Protein AF-A0A8S3T123-F1 (afdb_monomer_lite)

Foldseek 3Di:
DDQDAEEAEDDAPACPDPRHDPCRLVVVLVVLVVPVPPHQWYKYWDFLNWFQAQPFLQPPPPPVVLVVPVPPCSVVVCCQSVVLVVVCVVVVFDNGAAAPQPDDGDPSSVSVSVSSNVSQKAWPQRGDDPRPVPSAAFWQSHGNGTTIITHSVQNVFWPDWDFADDDVVVDVTGTDTDIGGHDDDPDPPPPPPPPVPQDQDDDPVQVVVLVVLLVVPVPLVVVLVVLVVPPDPPDDDPVSVVVSVVSVVVSSRVSSCVRRPHRDPDPDDPDPVVVVVVVVVVVVVVVVVVVVVVVVVVVVVVVVVQVVQFDAAWAKKKKKKKFKDAQPDFDWKKKFKDKQNDTPFMAIDTDPHNHDMDMTMDMDIATDDGGIGIDMDIDDPDDRGPMDMDMDGQDSDQFFKWKFWAAFKDWFVVAAAFRFDARQGTRDGRLVQADRVRQKGFDNAWAKKKKKWKWKFDLDAWQWWKKFKDKQNDTFWIDIDTNHHRPDMDMTMIMDIDTDDHPIMITMTTHGPDGGHMTGDDPHHIGMIMMTGRGD

Organism: Mytilus edulis (NCBI:txid6550)

InterPro domains:
  IPR001073 C1q domain [PF00386] (401-534)
  IPR001073 C1q domain [PR00007] (414-440)
  IPR001073 C1q domain [PR00007] (441-460)
  IPR001073 C1q domain [PR00007] (490-511)
  IPR001073 C1q domain [PR00007] (525-535)
  IPR001073 C1q domain [PS50871] (395-536)
  IPR001073 C1q domain [SM00110] (396-535)
  IPR008983 Tumour necrosis factor-like domain superfamily [G3DSA:2.60.120.40] (309-393)
  IPR008983 Tumour necrosis factor-like domain superfamily [G3DSA:2.60.120.40] (394-536)
  IPR008983 Tumour necrosis factor-like domain superfamily [SSF49842] (399-535)
  IPR036691 Endonuclease/exonuclease/phosphatase superfamily [G3DSA:3.60.10.10] (1-184)
  IPR050822 Cerebellin Synaptic Organizer [PTHR22923] (398-535)

Secondary structure (DSSP, 8-state):
----EEEEE-----TTSTT--SSHHHHHHHHHHHHTTS--EEEEEEE-----TT---S----HHHHHHTT-TTHHHHHHHHHHHHHHHHHTT--SSPP----SPP-HHHHHHHHHHHHTT-EE-TTTSGGGTTT---SBTTTB--EEEEE-GGGGGTEEEEEEPPP-TTT-SSBPPEEEEE----S-----------------GGGHHHHHHHHHH-HHHHHHHHHHHHT--TT---HHHHHHHHHHHHHHHHHHHHHHH-S---PPPPPP-HHHHHHHHHHHHHHHHHHHHHHHHHHHHHHHHHHHHHB--S-EEEEEEEEEEEESSS---EEEEEEETTEEEEEEEE---STT-EEEEEEEEEEEE-TT-BEEEEEESSS----EEEEEEEEESSS--EEEEE-SS-EEGGGS-TTPBP---EEEEEETS-EETTTTEE--SS-EEEEEEEEEEE-SSTT-EEEEEEEETTEEEEEEEEE--STT---EEEEEEEEEE-TT--EEEEE-SS---SEEE-SSS---EEEEEEEE-

pLDDT: mean 76.25, std 17.17, range [27.78, 98.44]

Radius of gyration: 33.5 Å; chains: 1; bounding box: 71×68×93 Å

Structure (mmCIF, N/CA/C/O backbone):
data_AF-A0A8S3T123-F1
#
_entry.id   AF-A0A8S3T123-F1
#
loop_
_atom_site.group_PDB
_atom_site.id
_atom_site.type_symbol
_atom_site.label_atom_id
_atom_site.label_alt_id
_atom_site.label_comp_id
_atom_site.label_asym_id
_atom_site.label_entity_id
_atom_site.label_seq_id
_atom_site.pdbx_PDB_ins_code
_atom_site.Cartn_x
_atom_site.Cartn_y
_atom_site.Cartn_z
_atom_site.occupancy
_atom_site.B_iso_or_equiv
_atom_site.auth_seq_id
_atom_site.auth_comp_id
_atom_site.auth_asym_id
_atom_site.auth_atom_id
_atom_site.pdbx_PDB_model_num
ATOM 1 N N . MET A 1 1 ? 4.820 29.524 14.835 1.00 37.50 1 MET A N 1
ATOM 2 C CA . MET A 1 1 ? 3.406 29.511 14.398 1.00 37.50 1 MET A CA 1
ATOM 3 C C . MET A 1 1 ? 2.575 29.025 15.577 1.00 37.50 1 MET A C 1
ATOM 5 O O . MET A 1 1 ? 3.092 28.211 16.330 1.00 37.50 1 MET A O 1
ATOM 9 N N . SER A 1 2 ? 1.379 29.566 15.834 1.00 51.66 2 SER A N 1
ATOM 10 C CA . SER A 1 2 ? 0.525 29.031 16.908 1.00 51.66 2 SER A CA 1
ATOM 11 C C . SER A 1 2 ? 0.020 27.650 16.495 1.00 51.66 2 SER A C 1
ATOM 13 O O . SER A 1 2 ? -0.564 27.546 15.418 1.00 51.66 2 SER A O 1
ATOM 15 N N . ASN A 1 3 ? 0.203 26.621 17.324 1.00 66.56 3 ASN A N 1
ATOM 16 C CA . ASN A 1 3 ? -0.446 25.329 17.099 1.00 66.56 3 ASN A CA 1
ATOM 17 C C . ASN A 1 3 ? -1.960 25.529 17.230 1.00 66.56 3 ASN A C 1
ATOM 19 O O . ASN A 1 3 ? -2.463 25.743 18.333 1.00 66.56 3 ASN A O 1
ATOM 23 N N . LYS A 1 4 ? -2.669 25.542 16.099 1.00 79.94 4 LYS A N 1
ATOM 24 C CA . LYS A 1 4 ? -4.132 25.557 16.067 1.00 79.94 4 LYS A CA 1
ATOM 25 C C . LYS A 1 4 ? -4.633 24.122 16.243 1.00 79.94 4 LYS A C 1
ATOM 27 O O . LYS A 1 4 ? -3.982 23.187 15.775 1.00 79.94 4 LYS A O 1
ATOM 32 N N . PHE A 1 5 ? -5.768 23.981 16.918 1.00 85.12 5 PHE A N 1
ATOM 33 C CA . PHE A 1 5 ? -6.442 22.713 17.181 1.00 85.12 5 PHE A CA 1
ATOM 34 C C . PHE A 1 5 ? -7.889 22.808 16.707 1.00 85.12 5 PHE A C 1
ATOM 36 O O . PHE A 1 5 ? -8.537 23.828 16.949 1.00 85.12 5 PHE A O 1
ATOM 43 N N . LEU A 1 6 ? -8.389 21.750 16.076 1.00 87.25 6 LEU A N 1
ATOM 44 C CA . LEU A 1 6 ? -9.788 21.599 15.694 1.00 87.25 6 LEU A CA 1
ATOM 45 C C . LEU A 1 6 ? -10.391 20.435 16.480 1.00 87.25 6 LEU A C 1
ATOM 47 O O . LEU A 1 6 ? -9.939 19.300 16.352 1.00 87.25 6 LEU A O 1
ATOM 51 N N . PHE A 1 7 ? -11.422 20.727 17.270 1.00 89.12 7 PHE A N 1
ATOM 52 C CA . PHE A 1 7 ? -12.213 19.720 17.972 1.00 89.12 7 PHE A CA 1
ATOM 53 C C . PHE A 1 7 ? -13.613 19.667 17.365 1.00 89.12 7 PHE A C 1
ATOM 55 O O . PHE A 1 7 ? -14.363 20.637 17.471 1.00 89.12 7 PHE A O 1
ATOM 62 N N . GLY A 1 8 ? -13.957 18.546 16.736 1.00 87.81 8 GLY A N 1
ATOM 63 C CA . GLY A 1 8 ? -15.293 18.286 16.208 1.00 87.81 8 GLY A CA 1
ATOM 64 C C . GLY A 1 8 ? -16.074 17.374 17.146 1.00 87.81 8 GLY A C 1
ATOM 65 O O . GLY A 1 8 ? -15.707 16.216 17.322 1.00 87.81 8 GLY A O 1
ATOM 66 N N . CYS A 1 9 ? -17.159 17.876 17.731 1.00 90.12 9 CYS A N 1
ATOM 67 C CA . CYS A 1 9 ? -18.104 17.062 18.497 1.00 90.12 9 CYS A CA 1
ATOM 68 C C . CYS A 1 9 ? -19.255 16.640 17.576 1.00 90.12 9 CYS A C 1
ATOM 70 O O . CYS A 1 9 ? -20.101 17.471 17.246 1.00 90.12 9 CYS A O 1
ATOM 72 N N . ILE A 1 10 ? -19.274 15.379 17.142 1.00 88.75 10 ILE A N 1
ATOM 73 C CA . ILE A 1 10 ? -20.121 14.917 16.031 1.00 88.75 10 ILE A CA 1
ATOM 74 C C . ILE A 1 10 ? -21.149 13.892 16.502 1.00 88.75 10 ILE A C 1
ATOM 76 O O . ILE A 1 10 ? -20.795 12.827 16.990 1.00 88.75 10 ILE A O 1
ATOM 80 N N . TYR A 1 11 ? -22.427 14.170 16.252 1.00 92.25 11 TYR A N 1
ATOM 81 C CA . TYR A 1 11 ? -23.487 13.179 16.408 1.00 92.25 11 TYR A CA 1
ATOM 82 C C . TYR A 1 11 ? -24.037 12.766 15.045 1.00 92.25 11 TYR A C 1
ATOM 84 O O . TYR A 1 11 ? -24.612 13.592 14.335 1.00 92.25 11 TYR A O 1
ATOM 92 N N . ILE A 1 12 ? -23.912 11.482 14.707 1.00 93.06 12 ILE A N 1
ATOM 93 C CA . ILE A 1 12 ? -24.563 10.896 13.531 1.00 93.06 12 ILE A CA 1
ATOM 94 C C . ILE A 1 12 ? -25.733 10.031 14.004 1.00 93.06 12 ILE A C 1
ATOM 96 O O . ILE A 1 12 ? -25.508 9.050 14.715 1.00 93.06 12 ILE A O 1
ATOM 100 N N . PRO A 1 13 ? -26.986 10.342 13.618 1.00 91.19 13 PRO A N 1
ATOM 101 C CA . PRO A 1 13 ? -28.134 9.499 13.940 1.00 91.19 13 PRO A CA 1
ATOM 102 C C . PRO A 1 13 ? -27.955 8.071 13.400 1.00 91.19 13 PRO A C 1
ATOM 104 O O . PRO A 1 13 ? -27.319 7.906 12.368 1.00 91.19 13 PRO A O 1
ATOM 107 N N . PRO A 1 14 ? -28.560 7.031 14.000 1.00 90.38 14 PRO A N 1
ATOM 108 C CA . PRO A 1 14 ? -28.507 5.676 13.447 1.00 90.38 14 PRO A CA 1
ATOM 109 C C . PRO A 1 14 ? -29.003 5.605 11.995 1.00 90.38 14 PRO A C 1
ATOM 111 O O . PRO A 1 14 ? -29.986 6.260 11.656 1.00 90.38 14 PRO A O 1
ATOM 114 N N . GLU A 1 15 ? -28.414 4.738 11.164 1.00 86.69 15 GLU A N 1
ATOM 115 C CA . GLU A 1 15 ? -28.764 4.605 9.730 1.00 86.69 15 GLU A CA 1
ATOM 116 C C . GLU A 1 15 ? -30.242 4.252 9.467 1.00 86.69 15 GLU A C 1
ATOM 118 O O . GLU A 1 15 ? -30.766 4.524 8.396 1.00 86.69 15 GLU A O 1
ATOM 123 N N . ASN A 1 16 ? -30.935 3.679 10.458 1.00 86.25 16 ASN A N 1
ATOM 124 C CA . ASN A 1 16 ? -32.363 3.344 10.383 1.00 86.25 16 ASN A CA 1
ATOM 125 C C . ASN A 1 16 ? -33.277 4.425 10.996 1.00 86.25 16 ASN A C 1
ATOM 127 O O . ASN A 1 16 ? -34.487 4.226 11.133 1.00 86.25 16 ASN A O 1
ATOM 131 N N . SER A 1 17 ? -32.710 5.547 11.441 1.00 91.88 17 SER A N 1
ATOM 132 C CA . SER A 1 17 ? -33.446 6.670 12.017 1.00 91.88 17 SER A CA 1
ATOM 133 C C . SER A 1 17 ? -34.082 7.518 10.922 1.00 91.88 17 SER A C 1
ATOM 135 O O . SER A 1 17 ? -33.500 7.729 9.871 1.00 91.88 17 SER A O 1
ATOM 137 N N . LYS A 1 18 ? -35.230 8.140 11.199 1.00 89.50 18 LYS A N 1
ATOM 138 C CA . LYS A 1 18 ? -35.824 9.148 10.296 1.00 89.50 18 LYS A CA 1
ATOM 139 C C . LYS A 1 18 ? -34.959 10.407 10.105 1.00 89.50 18 LYS A C 1
ATOM 141 O O . LYS A 1 18 ? -35.301 11.250 9.285 1.00 89.50 18 LYS A O 1
ATOM 146 N N . TYR A 1 19 ? -33.919 10.563 10.925 1.00 88.62 19 TYR A N 1
ATOM 147 C CA . TYR A 1 19 ? -32.948 11.656 10.866 1.00 88.62 19 TYR A CA 1
ATOM 148 C C . TYR A 1 19 ? -31.633 11.237 10.193 1.00 88.62 19 TYR A C 1
ATOM 150 O O . TYR A 1 19 ? -30.695 12.025 10.174 1.00 88.62 19 TYR A O 1
ATOM 158 N N . SER A 1 20 ? -31.540 10.004 9.683 1.00 89.12 20 SER A N 1
ATOM 159 C CA . SER A 1 20 ? -30.381 9.546 8.921 1.00 89.12 20 SER A CA 1
ATOM 160 C C . SER A 1 20 ? -30.196 10.423 7.682 1.00 89.12 20 SER A C 1
ATOM 162 O O . SER A 1 20 ? -31.156 10.645 6.941 1.00 89.12 20 SER A O 1
ATOM 164 N N . SER A 1 21 ? -28.971 10.871 7.438 1.00 88.56 21 SER A N 1
ATOM 165 C CA . SER A 1 21 ? -28.573 11.536 6.195 1.00 88.56 21 SER A CA 1
ATOM 166 C C . SER A 1 21 ? -27.572 10.641 5.465 1.00 88.56 21 SER A C 1
ATOM 168 O O . SER A 1 21 ? -26.725 9.997 6.098 1.00 88.56 21 SER A O 1
ATOM 170 N N . GLU A 1 22 ? -27.690 10.524 4.142 1.00 81.75 22 GLU A N 1
ATOM 171 C CA . GLU A 1 22 ? -26.693 9.784 3.365 1.00 81.75 22 GLU A CA 1
ATOM 172 C C . GLU A 1 22 ? -25.416 10.609 3.172 1.00 81.75 22 GLU A C 1
ATOM 174 O O . GLU A 1 22 ? -24.336 10.027 3.022 1.00 81.75 22 GLU A O 1
ATOM 179 N N . GLU A 1 23 ? -25.556 11.929 3.249 1.00 87.38 23 GLU A N 1
ATOM 180 C CA . GLU A 1 23 ? -24.556 12.959 3.012 1.00 87.38 23 GLU A CA 1
ATOM 181 C C . GLU A 1 23 ? -23.784 13.352 4.276 1.00 87.38 23 GLU A C 1
ATOM 183 O O . GLU A 1 23 ? -22.754 14.001 4.162 1.00 87.38 23 GLU A O 1
ATOM 188 N N . ALA A 1 24 ? -24.209 12.920 5.470 1.00 89.00 24 ALA A N 1
ATOM 189 C CA . ALA A 1 24 ? -23.628 13.367 6.744 1.00 89.00 24 ALA A CA 1
ATOM 190 C C . ALA A 1 24 ? -22.093 13.240 6.824 1.00 89.00 24 ALA A C 1
ATOM 192 O O . ALA A 1 24 ? -21.416 14.108 7.360 1.00 89.00 24 ALA A O 1
ATOM 193 N N . PHE A 1 25 ? -21.525 12.164 6.271 1.00 92.12 25 PHE A N 1
ATOM 194 C CA . PHE A 1 25 ? -20.070 11.976 6.230 1.00 92.12 25 PHE A CA 1
ATOM 195 C C . PHE A 1 25 ? -19.399 12.888 5.196 1.00 92.12 25 PHE A C 1
ATOM 197 O O . PHE A 1 25 ? -18.302 13.374 5.436 1.00 92.12 25 PHE A O 1
ATOM 204 N N . THR A 1 26 ? -20.062 13.156 4.071 1.00 85.62 26 THR A N 1
ATOM 205 C CA . THR A 1 26 ? -19.578 14.103 3.059 1.00 85.62 26 THR A CA 1
ATOM 206 C C . THR A 1 26 ? -19.602 15.535 3.588 1.00 85.62 26 THR A C 1
ATOM 208 O O . THR A 1 26 ? -18.648 16.268 3.371 1.00 85.62 26 THR A O 1
ATOM 211 N N . GLU A 1 27 ? -20.626 15.915 4.353 1.00 88.31 27 GLU A N 1
ATOM 212 C CA . GLU A 1 27 ? -20.689 17.224 5.018 1.00 88.31 27 GLU A CA 1
ATOM 213 C C . GLU A 1 27 ? -19.526 17.405 6.010 1.00 88.31 27 GLU A C 1
ATOM 215 O O . GLU A 1 27 ? -18.855 18.434 5.995 1.00 88.31 27 GLU A O 1
ATOM 220 N N . ILE A 1 28 ? -19.217 16.378 6.816 1.00 88.94 28 ILE A N 1
ATOM 221 C CA . ILE A 1 28 ? -18.052 16.403 7.719 1.00 88.94 28 ILE A CA 1
ATOM 222 C C . ILE A 1 28 ? -16.745 16.528 6.924 1.00 88.94 28 ILE A C 1
ATOM 224 O O . ILE A 1 28 ? -15.862 17.287 7.314 1.00 88.94 28 ILE A O 1
ATOM 228 N N . GLU A 1 29 ? -16.607 15.792 5.819 1.00 86.06 29 GLU A N 1
ATOM 229 C CA . GLU A 1 29 ? -15.435 15.858 4.938 1.00 86.06 29 GLU A CA 1
ATOM 230 C C . GLU A 1 29 ? -15.243 17.273 4.359 1.00 86.06 29 GLU A C 1
ATOM 232 O O . GLU A 1 29 ? -14.137 17.814 4.406 1.00 86.06 29 GLU A O 1
ATOM 237 N N . GLU A 1 30 ? -16.315 17.911 3.884 1.00 80.56 30 GLU A N 1
ATOM 238 C CA . GLU A 1 30 ? -16.293 19.288 3.376 1.00 80.56 30 GLU A CA 1
ATOM 239 C C . GLU A 1 30 ? -15.910 20.306 4.461 1.00 80.56 30 GLU A C 1
ATOM 241 O O . GLU A 1 30 ? -15.097 21.201 4.208 1.00 80.56 30 GLU A O 1
ATOM 246 N N . GLU A 1 31 ? -16.432 20.158 5.683 1.00 83.00 31 GLU A N 1
ATOM 247 C CA . GLU A 1 31 ? -16.051 21.012 6.812 1.00 83.00 31 GLU A CA 1
ATOM 248 C C . GLU A 1 31 ? -14.581 20.819 7.205 1.00 83.00 31 GLU A C 1
ATOM 250 O O . GLU A 1 31 ? -13.855 21.797 7.399 1.00 83.00 31 GLU A O 1
ATOM 255 N N . LEU A 1 32 ? -14.106 19.573 7.273 1.00 82.00 32 LEU A N 1
ATOM 256 C CA . LEU A 1 32 ? -12.701 19.273 7.551 1.00 82.00 32 LEU A CA 1
ATOM 257 C C . LEU A 1 32 ? -11.779 19.910 6.511 1.00 82.00 32 LEU A C 1
ATOM 259 O O . LEU A 1 32 ? -10.790 20.530 6.893 1.00 82.00 32 LEU A O 1
ATOM 263 N N . LEU A 1 33 ? -12.119 19.816 5.222 1.00 75.00 33 LEU A N 1
ATOM 264 C CA . LEU A 1 33 ? -11.374 20.454 4.131 1.00 75.00 33 LEU A CA 1
ATOM 265 C C . LEU A 1 33 ? -11.385 21.984 4.229 1.00 75.00 33 LEU A C 1
ATOM 267 O O . LEU A 1 33 ? -10.391 22.636 3.911 1.00 75.00 33 LEU A O 1
ATOM 271 N N . PHE A 1 34 ? -12.494 22.569 4.683 1.00 75.19 34 PHE A N 1
ATOM 272 C CA . PHE A 1 34 ? -12.591 24.008 4.898 1.00 75.19 34 PHE A CA 1
ATOM 273 C C . PHE A 1 34 ? -11.684 24.484 6.047 1.00 75.19 34 PHE A C 1
ATOM 275 O O . PHE A 1 34 ? -11.038 25.528 5.931 1.00 75.19 34 PHE A O 1
ATOM 282 N N . PHE A 1 35 ? -11.600 23.723 7.144 1.00 71.44 35 PHE A N 1
ATOM 283 C CA . PHE A 1 35 ? -10.803 24.092 8.320 1.00 71.44 35 PHE A CA 1
ATOM 284 C C . PHE A 1 35 ? -9.330 23.657 8.255 1.00 71.44 35 PHE A C 1
ATOM 286 O O . PHE A 1 35 ? -8.490 24.273 8.920 1.00 71.44 35 PHE A O 1
ATOM 293 N N . SER A 1 36 ? -8.991 22.637 7.463 1.00 63.84 36 SER A N 1
ATOM 294 C CA . SER A 1 36 ? -7.642 22.053 7.401 1.00 63.84 36 SER A CA 1
ATOM 295 C C . SER A 1 36 ? -6.595 22.953 6.745 1.00 63.84 36 SER A C 1
ATOM 297 O O . SER A 1 36 ? -5.407 22.705 6.921 1.00 63.84 36 SER A O 1
ATOM 299 N N . HIS A 1 37 ? -6.994 24.041 6.071 1.00 62.22 37 HIS A N 1
ATOM 300 C CA . HIS A 1 37 ? -6.064 24.958 5.393 1.00 62.22 37 HIS A CA 1
ATOM 301 C C . HIS A 1 37 ? -4.963 25.520 6.318 1.00 62.22 37 HIS A C 1
ATOM 303 O O . HIS A 1 37 ? -3.866 25.814 5.857 1.00 62.22 37 HIS A O 1
ATOM 309 N N . ASP A 1 38 ? -5.247 25.628 7.623 1.00 64.56 38 ASP A N 1
ATOM 310 C CA . ASP A 1 38 ? -4.348 26.189 8.640 1.00 64.56 38 ASP A CA 1
ATOM 311 C C . ASP A 1 38 ? -4.186 25.297 9.896 1.00 64.56 38 ASP A C 1
ATOM 313 O O . ASP A 1 38 ? -3.555 25.722 10.875 1.00 64.56 38 ASP A O 1
ATOM 317 N N . ILE A 1 39 ? -4.821 24.117 9.944 1.00 72.81 39 ILE A N 1
ATOM 318 C CA . ILE A 1 39 ? -4.969 23.316 11.171 1.00 72.81 39 ILE A CA 1
ATOM 319 C C . ILE A 1 39 ? -4.617 21.847 10.918 1.00 72.81 39 ILE A C 1
ATOM 321 O O . ILE A 1 39 ? -5.383 21.123 10.293 1.00 72.81 39 ILE A O 1
ATOM 325 N N . ASN A 1 40 ? -3.515 21.390 11.519 1.00 74.25 40 ASN A N 1
ATOM 326 C CA . ASN A 1 40 ? -3.047 20.000 11.396 1.00 74.25 40 ASN A CA 1
ATOM 327 C C . ASN A 1 40 ? -3.429 19.125 12.606 1.00 74.25 40 ASN A C 1
ATOM 329 O O . ASN A 1 40 ? -3.400 17.898 12.536 1.00 74.25 40 ASN A O 1
ATOM 333 N N . ASN A 1 41 ? -3.798 19.740 13.736 1.00 85.75 41 ASN A N 1
ATOM 334 C CA . ASN A 1 41 ? -4.176 19.029 14.959 1.00 85.75 41 ASN A CA 1
ATOM 335 C C . ASN A 1 41 ? -5.700 18.882 15.021 1.00 85.75 41 ASN A C 1
ATOM 337 O O . ASN A 1 41 ? -6.391 19.811 15.447 1.00 85.75 41 ASN A O 1
ATOM 341 N N . ILE A 1 42 ? -6.220 17.739 14.577 1.00 89.00 42 ILE A N 1
ATOM 342 C CA . ILE A 1 42 ? -7.660 17.487 14.461 1.00 89.00 42 ILE A CA 1
ATOM 343 C C . ILE A 1 42 ? -8.050 16.363 15.418 1.00 89.00 42 ILE A C 1
ATOM 345 O O . ILE A 1 42 ? -7.404 15.317 15.455 1.00 89.00 42 ILE A O 1
ATOM 349 N N . ALA A 1 43 ? -9.123 16.575 16.175 1.00 92.81 43 ALA A N 1
ATOM 350 C CA . ALA A 1 43 ? -9.756 15.563 17.004 1.00 92.81 43 ALA A CA 1
ATOM 351 C C . ALA A 1 43 ? -11.269 15.576 16.780 1.00 92.81 43 ALA A C 1
ATOM 353 O O . ALA A 1 43 ? -11.937 16.568 17.066 1.00 92.81 43 ALA A O 1
ATOM 354 N N . LEU A 1 44 ? -11.816 14.468 16.293 1.00 94.81 44 LEU A N 1
ATOM 355 C CA . LEU A 1 44 ? -13.251 14.237 16.210 1.00 94.81 44 LEU A CA 1
ATOM 356 C C . LEU A 1 44 ? -13.662 13.292 17.328 1.00 94.81 44 LEU A C 1
ATOM 358 O O . LEU A 1 44 ? -13.023 12.267 17.565 1.00 94.81 44 LEU A O 1
ATOM 362 N N . VAL A 1 45 ? -14.724 13.648 18.030 1.00 94.38 45 VAL A N 1
ATOM 363 C CA . VAL A 1 45 ? -15.215 12.906 19.182 1.00 94.38 45 VAL A CA 1
ATOM 364 C C . VAL A 1 45 ? -16.732 12.864 19.152 1.00 94.38 45 VAL A C 1
ATOM 366 O O . VAL A 1 45 ? -17.336 13.862 18.768 1.00 94.38 45 VAL A O 1
ATOM 369 N N . SER A 1 46 ? -17.322 11.750 19.599 1.00 86.31 46 SER A N 1
ATOM 370 C CA . SER A 1 46 ? -18.748 11.533 19.939 1.00 86.31 46 SER A CA 1
ATOM 371 C C . SER A 1 46 ? -19.336 10.306 19.219 1.00 86.31 46 SER A C 1
ATOM 373 O O . SER A 1 46 ? -18.583 9.419 18.812 1.00 86.31 46 SER A O 1
ATOM 375 N N . ASP A 1 47 ? -20.665 10.191 19.201 1.00 92.25 47 ASP A N 1
ATOM 376 C CA . ASP A 1 47 ? -21.436 9.025 18.772 1.00 92.25 47 ASP A CA 1
ATOM 377 C C . ASP A 1 47 ? -21.706 9.092 17.268 1.00 92.25 47 ASP A C 1
ATOM 379 O O . ASP A 1 47 ? -22.536 9.868 16.780 1.00 92.25 47 ASP A O 1
ATOM 383 N N . PHE A 1 48 ? -21.020 8.230 16.524 1.00 94.12 48 PHE A N 1
ATOM 384 C CA . PHE A 1 48 ? -21.162 8.150 15.076 1.00 94.12 48 PHE A CA 1
ATOM 385 C C . PHE A 1 48 ? -22.213 7.123 14.638 1.00 94.12 48 PHE A C 1
ATOM 387 O O . PHE A 1 48 ? -22.422 6.955 13.433 1.00 94.12 48 PHE A O 1
ATOM 394 N N . ASN A 1 49 ? -22.791 6.344 15.566 1.00 92.81 49 ASN A N 1
ATOM 395 C CA . ASN A 1 49 ? -23.640 5.181 15.266 1.00 92.81 49 ASN A CA 1
ATOM 396 C C . ASN A 1 49 ? -23.062 4.258 14.163 1.00 92.81 49 ASN A C 1
ATOM 398 O O . ASN A 1 49 ? -23.778 3.582 13.413 1.00 92.81 49 ASN A O 1
ATOM 402 N N . SER A 1 50 ? -21.732 4.240 14.062 1.00 93.81 50 SER A N 1
ATOM 403 C CA . SER A 1 50 ? -20.967 3.630 12.979 1.00 93.81 50 SER A CA 1
ATOM 404 C C . SER A 1 50 ? -20.254 2.403 13.514 1.00 93.81 50 SER A C 1
ATOM 406 O O . SER A 1 50 ? -19.339 2.512 14.324 1.00 93.81 50 SER A O 1
ATOM 408 N N . ARG A 1 51 ? -20.656 1.214 13.071 1.00 93.19 51 ARG A N 1
ATOM 409 C CA . ARG A 1 51 ? -20.019 -0.042 13.483 1.00 93.19 51 ARG A CA 1
ATOM 410 C C . ARG A 1 51 ? -18.928 -0.383 12.485 1.00 93.19 51 ARG A C 1
ATOM 412 O O . ARG A 1 51 ? -19.226 -0.833 11.381 1.00 93.19 51 ARG A O 1
ATOM 419 N N . THR A 1 52 ? -17.678 -0.135 12.861 1.00 92.81 52 THR A N 1
ATOM 420 C CA . THR A 1 52 ? -16.510 -0.275 11.972 1.00 92.81 52 THR A CA 1
ATOM 421 C C . THR A 1 52 ? -15.851 -1.656 12.054 1.00 92.81 52 THR A C 1
ATOM 423 O O . THR A 1 52 ? -15.107 -2.038 11.148 1.00 92.81 52 THR A O 1
ATOM 426 N N . GLY A 1 53 ? -16.129 -2.425 13.115 1.00 89.69 53 GLY A N 1
ATOM 427 C CA . GLY A 1 53 ? -15.492 -3.716 13.379 1.00 89.69 53 GLY A CA 1
ATOM 428 C C . GLY A 1 53 ? -13.964 -3.602 13.337 1.00 89.69 53 GLY A C 1
ATOM 429 O O . GLY A 1 53 ? -13.388 -2.666 13.891 1.00 89.69 53 GLY A O 1
ATOM 430 N N . HIS A 1 54 ? -13.322 -4.513 12.603 1.00 88.69 54 HIS A N 1
ATOM 431 C CA . HIS A 1 54 ? -11.869 -4.535 12.387 1.00 88.69 54 HIS A CA 1
ATOM 432 C C . HIS A 1 54 ? -11.425 -3.939 11.037 1.00 88.69 54 HIS A C 1
ATOM 434 O O . HIS A 1 54 ? -10.325 -4.227 10.584 1.00 88.69 54 HIS A O 1
ATOM 440 N N . MET A 1 55 ? -12.262 -3.156 10.340 1.00 89.38 55 MET A N 1
ATOM 441 C CA . MET A 1 55 ? -11.819 -2.515 9.089 1.00 89.38 55 MET A CA 1
ATOM 442 C C . MET A 1 55 ? -10.683 -1.539 9.365 1.00 89.38 55 MET A C 1
ATOM 444 O O . MET A 1 55 ? -10.871 -0.665 10.201 1.00 89.38 55 MET A O 1
ATOM 448 N N . SER A 1 56 ? -9.565 -1.629 8.651 1.00 88.75 56 SER A N 1
ATOM 449 C CA . SER A 1 56 ? -8.447 -0.702 8.843 1.00 88.75 56 SER A CA 1
ATOM 450 C C . SER A 1 56 ? -8.805 0.720 8.397 1.00 88.75 56 SER A C 1
ATOM 452 O O . SER A 1 56 ? -9.386 0.924 7.329 1.00 88.75 56 SER A O 1
ATOM 454 N N . ASP A 1 57 ? -8.472 1.693 9.240 1.00 88.38 57 ASP A N 1
ATOM 455 C CA . ASP A 1 57 ? -8.506 3.140 8.994 1.00 88.38 57 ASP A CA 1
ATOM 456 C C . ASP A 1 57 ? -7.149 3.688 8.540 1.00 88.38 57 ASP A C 1
ATOM 458 O O . ASP A 1 57 ? -7.032 4.876 8.257 1.00 88.38 57 ASP A O 1
ATOM 462 N N . ILE A 1 58 ? -6.134 2.826 8.437 1.00 81.19 58 ILE A N 1
ATOM 463 C CA . ILE A 1 58 ? -4.871 3.183 7.802 1.00 81.19 58 ILE A CA 1
ATOM 464 C C . ILE A 1 58 ? -5.061 3.096 6.288 1.00 81.19 58 ILE A C 1
ATOM 466 O O . ILE A 1 58 ? -5.636 2.139 5.757 1.00 81.19 58 ILE A O 1
ATOM 470 N N . VAL A 1 59 ? -4.602 4.128 5.583 1.00 71.19 59 VAL A N 1
ATOM 471 C CA . VAL A 1 59 ? -4.474 4.080 4.129 1.00 71.19 59 VAL A CA 1
ATOM 472 C C . VAL A 1 59 ? -3.317 3.142 3.820 1.00 71.19 59 VAL A C 1
ATOM 474 O O . VAL A 1 59 ? -2.152 3.510 3.951 1.00 71.19 59 VAL A O 1
ATOM 477 N N . GLU A 1 60 ? -3.640 1.914 3.426 1.00 60.31 60 GLU A N 1
ATOM 478 C CA . GLU A 1 60 ? -2.686 1.081 2.707 1.00 60.31 60 GLU A CA 1
ATOM 479 C C . GLU A 1 60 ? -2.413 1.784 1.381 1.00 60.31 60 GLU A C 1
ATOM 481 O O . GLU A 1 60 ? -3.265 1.829 0.491 1.00 60.31 60 GLU A O 1
ATOM 486 N N . ILE A 1 61 ? -1.248 2.419 1.284 1.00 51.69 61 ILE A N 1
ATOM 487 C CA . ILE A 1 61 ? -0.781 2.928 0.007 1.00 51.69 61 ILE A CA 1
ATOM 488 C C . ILE A 1 61 ? -0.472 1.694 -0.831 1.00 51.69 61 ILE A C 1
ATOM 490 O O . ILE A 1 61 ? 0.454 0.942 -0.528 1.00 51.69 61 ILE A O 1
ATOM 494 N N . ASP A 1 62 ? -1.266 1.486 -1.878 1.00 47.84 62 ASP A N 1
ATOM 495 C CA . ASP A 1 62 ? -0.868 0.611 -2.967 1.00 47.84 62 ASP A CA 1
ATOM 496 C C . ASP A 1 62 ? 0.313 1.287 -3.664 1.00 47.84 62 ASP A C 1
ATOM 498 O O . ASP A 1 62 ? 0.140 2.147 -4.532 1.00 47.84 62 ASP A O 1
ATOM 502 N N . GLU A 1 63 ? 1.522 0.951 -3.212 1.00 46.22 63 GLU A N 1
ATOM 503 C CA . GLU A 1 63 ? 2.771 1.481 -3.764 1.00 46.22 63 GLU A CA 1
ATOM 504 C C . GLU A 1 63 ? 2.801 1.298 -5.298 1.00 46.22 63 GLU A C 1
ATOM 506 O O . GLU A 1 63 ? 3.303 2.162 -6.012 1.00 46.22 63 GLU A O 1
ATOM 511 N N . ASN A 1 64 ? 2.118 0.266 -5.822 1.00 40.97 64 ASN A N 1
ATOM 512 C CA . ASN A 1 64 ? 2.020 -0.024 -7.255 1.00 40.97 64 ASN A CA 1
ATOM 513 C C . ASN A 1 64 ? 1.189 1.001 -8.050 1.00 40.97 64 ASN A C 1
ATOM 515 O O . ASN A 1 64 ? 1.418 1.171 -9.248 1.00 40.97 64 ASN A O 1
ATOM 519 N N . LEU A 1 65 ? 0.203 1.661 -7.427 1.00 40.84 65 LEU A N 1
ATOM 520 C CA . LEU A 1 65 ? -0.655 2.649 -8.094 1.00 40.84 65 LEU A CA 1
ATOM 521 C C . LEU A 1 65 ? 0.025 4.023 -8.175 1.00 40.84 65 LEU A C 1
ATOM 523 O O . LEU A 1 65 ? -0.179 4.751 -9.145 1.00 40.84 65 LEU A O 1
ATOM 527 N N . PHE A 1 66 ? 0.844 4.372 -7.180 1.00 43.94 66 PHE A N 1
ATOM 528 C CA . PHE A 1 66 ? 1.553 5.654 -7.133 1.00 43.94 66 PHE A CA 1
ATOM 529 C C . PHE A 1 66 ? 2.769 5.687 -8.061 1.00 43.94 66 PHE A C 1
ATOM 531 O O . PHE A 1 66 ? 2.941 6.674 -8.779 1.00 43.94 66 PHE A O 1
ATOM 538 N N . ASP A 1 67 ? 3.533 4.594 -8.126 1.00 43.50 67 ASP A N 1
ATOM 539 C CA . ASP A 1 67 ? 4.678 4.460 -9.038 1.00 43.50 67 ASP A CA 1
ATOM 540 C C . ASP A 1 67 ? 4.247 4.461 -10.518 1.00 43.50 67 ASP A C 1
ATOM 542 O O . ASP A 1 67 ? 5.011 4.846 -11.400 1.00 43.50 67 ASP A O 1
ATOM 546 N N . MET A 1 68 ? 2.994 4.087 -10.807 1.00 39.66 68 MET A N 1
ATOM 547 C CA . MET A 1 68 ? 2.424 4.119 -12.159 1.00 39.66 68 MET A CA 1
ATOM 548 C C . MET A 1 68 ? 1.945 5.521 -12.589 1.00 39.66 68 MET A C 1
ATOM 550 O O . MET A 1 68 ? 1.802 5.772 -13.787 1.00 39.66 68 MET A O 1
ATOM 554 N N . LEU A 1 69 ? 1.653 6.429 -11.648 1.00 39.56 69 LEU A N 1
ATOM 555 C CA . LEU A 1 69 ? 0.955 7.692 -11.932 1.00 39.56 69 LEU A CA 1
ATOM 556 C C . LEU A 1 69 ? 1.864 8.922 -12.103 1.00 39.56 69 LEU A C 1
ATOM 558 O O . LEU A 1 69 ? 1.330 10.004 -12.344 1.00 39.56 69 LEU A O 1
ATOM 562 N N . ASP A 1 70 ? 3.194 8.784 -12.023 1.00 44.50 70 ASP A N 1
ATOM 563 C CA . ASP A 1 70 ? 4.167 9.874 -12.264 1.00 44.50 70 ASP A CA 1
ATOM 564 C C . ASP A 1 70 ? 3.802 11.174 -11.502 1.00 44.50 70 ASP A C 1
ATOM 566 O O . ASP A 1 70 ? 3.944 12.305 -11.982 1.00 44.50 70 ASP A O 1
ATOM 570 N N . ILE A 1 71 ? 3.230 11.021 -10.299 1.00 42.28 71 ILE A N 1
ATOM 571 C CA . ILE A 1 71 ? 2.744 12.149 -9.506 1.00 42.28 71 ILE A CA 1
ATOM 572 C C . ILE A 1 71 ? 3.969 12.832 -8.907 1.00 42.28 71 ILE A C 1
ATOM 574 O O . ILE A 1 71 ? 4.589 12.327 -7.978 1.00 42.28 71 ILE A O 1
ATOM 578 N N . VAL A 1 72 ? 4.281 14.024 -9.412 1.00 41.78 72 VAL A N 1
ATOM 579 C CA . VAL A 1 72 ? 5.434 14.864 -9.028 1.00 41.78 72 VAL A CA 1
ATOM 580 C C . VAL A 1 72 ? 5.490 15.180 -7.514 1.00 41.78 72 VAL A C 1
ATOM 582 O O . VAL A 1 72 ? 6.538 15.560 -7.005 1.00 41.78 72 VAL A O 1
ATOM 585 N N . ASN A 1 73 ? 4.397 14.940 -6.775 1.00 42.31 73 ASN A N 1
ATOM 586 C CA . ASN A 1 73 ? 4.286 15.104 -5.318 1.00 42.31 73 ASN A CA 1
ATOM 587 C C . ASN A 1 73 ? 4.080 13.774 -4.554 1.00 42.31 73 ASN A C 1
ATOM 589 O O . ASN A 1 73 ? 3.642 13.784 -3.402 1.00 42.31 73 ASN A O 1
ATOM 593 N N . ALA A 1 74 ? 4.363 12.617 -5.166 1.00 42.31 74 ALA A N 1
ATOM 594 C CA . ALA A 1 74 ? 4.230 11.308 -4.518 1.00 42.31 74 ALA A CA 1
ATOM 595 C C . ALA A 1 74 ? 5.063 11.215 -3.232 1.00 42.31 74 ALA A C 1
ATOM 597 O O . ALA A 1 74 ? 4.611 10.623 -2.260 1.00 42.31 74 ALA A O 1
ATOM 598 N N . SER A 1 75 ? 6.230 11.864 -3.187 1.00 42.66 75 SER A N 1
ATOM 599 C CA . SER A 1 75 ? 7.086 11.909 -1.999 1.00 42.66 75 SER A CA 1
ATOM 600 C C . SER A 1 75 ? 6.460 12.669 -0.827 1.00 42.66 75 SER A C 1
ATOM 602 O O . SER A 1 75 ? 6.657 12.244 0.304 1.00 42.66 75 SER A O 1
ATOM 604 N N . GLU A 1 76 ? 5.676 13.731 -1.058 1.00 41.19 76 GLU A N 1
ATOM 605 C CA . GLU A 1 76 ? 4.949 14.464 -0.004 1.00 41.19 76 GLU A CA 1
ATOM 606 C C . GLU A 1 76 ? 3.742 13.666 0.514 1.00 41.19 76 GLU A C 1
ATOM 608 O O . GLU A 1 76 ? 3.551 13.558 1.725 1.00 41.19 76 GLU A O 1
ATOM 613 N N . ILE A 1 77 ? 2.982 13.029 -0.387 1.00 43.59 77 ILE A N 1
ATOM 614 C CA . ILE A 1 77 ? 1.805 12.205 -0.046 1.00 43.59 77 ILE A CA 1
ATOM 615 C C . ILE A 1 77 ? 2.220 10.900 0.651 1.00 43.59 77 ILE A C 1
ATOM 617 O O . ILE A 1 77 ? 1.605 10.486 1.638 1.00 43.59 77 ILE A O 1
ATOM 621 N N . MET A 1 78 ? 3.294 10.261 0.174 1.00 46.72 78 MET A N 1
ATOM 622 C CA . MET A 1 78 ? 3.917 9.141 0.872 1.00 46.72 78 MET A CA 1
ATOM 623 C C . MET A 1 78 ? 4.455 9.597 2.221 1.00 46.72 78 MET A C 1
ATOM 625 O O . MET A 1 78 ? 4.309 8.837 3.173 1.00 46.72 78 MET A O 1
ATOM 629 N N . ASN A 1 79 ? 5.019 10.808 2.342 1.00 46.47 79 ASN A N 1
ATOM 630 C CA . ASN A 1 79 ? 5.581 11.265 3.608 1.00 46.47 79 ASN A CA 1
ATOM 631 C C . ASN A 1 79 ? 4.534 11.267 4.714 1.00 46.47 79 ASN A C 1
ATOM 633 O O . ASN A 1 79 ? 4.816 10.670 5.733 1.00 46.47 79 ASN A O 1
ATOM 637 N N . GLU A 1 80 ? 3.341 11.842 4.537 1.00 47.84 80 GLU A N 1
ATOM 638 C CA . GLU A 1 80 ? 2.359 11.983 5.633 1.00 47.84 80 GLU A CA 1
ATOM 639 C C . GLU A 1 80 ? 1.804 10.641 6.147 1.00 47.84 80 GLU A C 1
ATOM 641 O O . GLU A 1 80 ? 1.802 10.381 7.356 1.00 47.84 80 GLU A O 1
ATOM 646 N N . ASN A 1 81 ? 1.404 9.744 5.242 1.00 49.91 81 ASN A N 1
ATOM 647 C CA . ASN A 1 81 ? 0.876 8.423 5.605 1.00 49.91 81 ASN A CA 1
ATOM 648 C C . ASN A 1 81 ? 1.982 7.467 6.086 1.00 49.91 81 ASN A C 1
ATOM 650 O O . ASN A 1 81 ? 1.797 6.742 7.070 1.00 49.91 81 ASN A O 1
ATOM 654 N N . THR A 1 82 ? 3.168 7.518 5.468 1.00 52.34 82 THR A N 1
ATOM 655 C CA . THR A 1 82 ? 4.355 6.778 5.931 1.00 52.34 82 THR A CA 1
ATOM 656 C C . THR A 1 82 ? 4.863 7.340 7.262 1.00 52.34 82 THR A C 1
ATOM 658 O O . THR A 1 82 ? 5.354 6.574 8.091 1.00 52.34 82 THR A O 1
ATOM 661 N N . LEU A 1 83 ? 4.692 8.644 7.534 1.00 52.72 83 LEU A N 1
ATOM 662 C CA . LEU A 1 83 ? 4.975 9.254 8.837 1.00 52.72 83 LEU A CA 1
ATOM 663 C C . LEU A 1 83 ? 4.059 8.665 9.900 1.00 52.72 83 LEU A C 1
ATOM 665 O O . LEU A 1 83 ? 4.557 8.282 10.952 1.00 52.72 83 LEU A O 1
ATOM 669 N N . CYS A 1 84 ? 2.750 8.573 9.636 1.00 58.91 84 CYS A N 1
ATOM 670 C CA . CYS A 1 84 ? 1.777 8.016 10.577 1.00 58.91 84 CYS A CA 1
ATOM 671 C C . CYS A 1 84 ? 2.136 6.569 10.957 1.00 58.91 84 CYS A C 1
ATOM 673 O O . CYS A 1 84 ? 2.327 6.269 12.140 1.00 58.91 84 CYS A O 1
ATOM 675 N N . VAL A 1 85 ? 2.352 5.703 9.959 1.00 64.69 85 VAL A N 1
ATOM 676 C CA . VAL A 1 85 ? 2.734 4.292 10.160 1.00 64.69 85 VAL A CA 1
ATOM 677 C C . VAL A 1 85 ? 4.069 4.175 10.904 1.00 64.69 85 VAL A C 1
ATOM 679 O O . VAL A 1 85 ? 4.157 3.482 11.922 1.00 64.69 85 VAL A O 1
ATOM 682 N N . ASN A 1 86 ? 5.102 4.903 10.469 1.00 59.28 86 ASN A N 1
ATOM 683 C CA . ASN A 1 86 ? 6.413 4.881 11.122 1.00 59.28 86 ASN A CA 1
ATOM 684 C C . ASN A 1 86 ? 6.366 5.433 12.552 1.00 59.28 86 ASN A C 1
ATOM 686 O O . ASN A 1 86 ? 7.056 4.921 13.437 1.00 59.28 86 ASN A O 1
ATOM 690 N N . ASN A 1 87 ? 5.563 6.470 12.797 1.00 64.50 87 ASN A N 1
ATOM 691 C CA . ASN A 1 87 ? 5.380 7.053 14.122 1.00 64.50 87 ASN A CA 1
ATOM 692 C C . ASN A 1 87 ? 4.667 6.077 15.056 1.00 64.50 87 ASN A C 1
ATOM 694 O O . ASN A 1 87 ? 5.076 5.954 16.212 1.00 64.50 87 ASN A O 1
ATOM 698 N N . PHE A 1 88 ? 3.655 5.356 14.569 1.00 76.00 88 PHE A N 1
ATOM 699 C CA . PHE A 1 88 ? 2.945 4.353 15.361 1.00 76.00 88 PHE A CA 1
ATOM 700 C C . PHE A 1 88 ? 3.875 3.201 15.744 1.00 76.00 88 PHE A C 1
ATOM 702 O O . PHE A 1 88 ? 3.983 2.889 16.931 1.00 76.00 88 PHE A O 1
ATOM 709 N N . ILE A 1 89 ? 4.628 2.653 14.782 1.00 64.31 89 ILE A N 1
ATOM 710 C CA . ILE A 1 89 ? 5.604 1.576 15.022 1.00 64.31 89 ILE A CA 1
ATOM 711 C C . ILE A 1 89 ? 6.634 2.000 16.075 1.00 64.31 89 ILE A C 1
ATOM 713 O O . ILE A 1 89 ? 6.825 1.302 17.072 1.00 64.31 89 ILE A O 1
ATOM 717 N N . LYS A 1 90 ? 7.256 3.178 15.912 1.00 63.22 90 LYS A N 1
ATOM 718 C CA . LYS A 1 90 ? 8.262 3.699 16.857 1.00 63.22 90 LYS A CA 1
ATOM 719 C C . LYS A 1 90 ? 7.726 3.858 18.282 1.00 63.22 90 LYS A C 1
ATOM 721 O O . LYS A 1 90 ? 8.489 3.736 19.236 1.00 63.22 90 LYS A O 1
ATOM 726 N N . LYS A 1 91 ? 6.432 4.143 18.429 1.00 64.94 91 LYS A N 1
ATOM 727 C CA . LYS A 1 91 ? 5.764 4.386 19.719 1.00 64.94 91 LYS A CA 1
ATOM 728 C C . LYS A 1 91 ? 5.054 3.140 20.258 1.00 64.94 91 LYS A C 1
ATOM 730 O O . LYS A 1 91 ? 4.404 3.194 21.301 1.00 64.94 91 LYS A O 1
ATOM 735 N N . GLY A 1 92 ? 5.165 2.014 19.550 1.00 70.88 92 GLY A N 1
ATOM 736 C CA . GLY A 1 92 ? 4.473 0.773 19.874 1.00 70.88 92 GLY A CA 1
ATOM 737 C C . GLY A 1 92 ? 2.950 0.904 19.833 1.00 70.88 92 GLY A C 1
ATOM 738 O O . GLY A 1 92 ? 2.272 0.162 20.542 1.00 70.88 92 GLY A O 1
ATOM 739 N N . ILE A 1 93 ? 2.402 1.861 19.082 1.00 80.50 93 ILE A N 1
ATOM 740 C CA . ILE A 1 93 ? 0.960 2.003 18.859 1.00 80.50 93 ILE A CA 1
ATOM 741 C C . ILE A 1 93 ? 0.544 0.947 17.818 1.00 80.50 93 ILE A C 1
ATOM 743 O O . ILE A 1 93 ? 1.240 0.794 16.813 1.00 80.50 93 ILE A O 1
ATOM 747 N N . PRO A 1 94 ? -0.552 0.195 18.025 1.00 77.62 94 PRO A N 1
ATOM 748 C CA . PRO A 1 94 ? -0.964 -0.851 17.095 1.00 77.62 94 PRO A CA 1
ATOM 749 C C . PRO A 1 94 ? -1.399 -0.241 15.758 1.00 77.62 94 PRO A C 1
ATOM 751 O O . PRO A 1 94 ? -2.244 0.657 15.740 1.00 77.62 94 PRO A O 1
ATOM 754 N N . LEU A 1 95 ? -0.846 -0.738 14.647 1.00 81.00 95 LEU A N 1
ATOM 755 C CA . LEU A 1 95 ? -1.271 -0.328 13.303 1.00 81.00 95 LEU A CA 1
ATOM 756 C C . LEU A 1 95 ? -2.731 -0.720 13.071 1.00 81.00 95 LEU A C 1
ATOM 758 O O . LEU A 1 95 ? -3.575 0.137 12.829 1.00 81.00 95 LEU A O 1
ATOM 762 N N . GLU A 1 96 ? -3.049 -1.994 13.286 1.00 85.38 96 GLU A N 1
ATOM 763 C CA . GLU A 1 96 ? -4.428 -2.467 13.337 1.00 85.38 96 GLU A CA 1
ATOM 764 C C . GLU A 1 96 ? -5.013 -2.229 14.730 1.00 85.38 96 GLU A C 1
ATOM 766 O O . GLU A 1 96 ? -4.468 -2.694 15.739 1.00 85.38 96 GLU A O 1
ATOM 771 N N . ARG A 1 97 ? -6.126 -1.488 14.799 1.00 88.94 97 ARG A N 1
ATOM 772 C CA . ARG A 1 97 ? -6.820 -1.268 16.072 1.00 88.94 97 ARG A CA 1
ATOM 773 C C . ARG A 1 97 ? -7.511 -2.545 16.533 1.00 88.94 97 ARG A C 1
ATOM 775 O O . ARG A 1 97 ? -8.001 -3.349 15.739 1.00 88.94 97 ARG A O 1
ATOM 782 N N . TYR A 1 98 ? -7.633 -2.670 17.844 1.00 90.25 98 TYR A N 1
ATOM 783 C CA . TYR A 1 98 ? -8.457 -3.704 18.450 1.00 90.25 98 TYR A CA 1
ATOM 784 C C . TYR A 1 98 ? -9.890 -3.198 18.610 1.00 90.25 98 TYR A C 1
ATOM 786 O O . TYR A 1 98 ? -10.129 -1.995 18.703 1.00 90.25 98 TYR A O 1
ATOM 794 N N . SER A 1 99 ? -10.847 -4.119 18.591 1.00 92.06 99 SER A N 1
ATOM 795 C CA . SER A 1 99 ? -12.255 -3.833 18.845 1.00 92.06 99 SER A CA 1
ATOM 796 C C . SER A 1 99 ? -12.915 -5.060 19.461 1.00 92.06 99 SER A C 1
ATOM 798 O O . SER A 1 99 ? -12.766 -6.172 18.951 1.00 92.06 99 SER A O 1
ATOM 800 N N . GLU A 1 100 ? -13.658 -4.863 20.545 1.00 90.69 1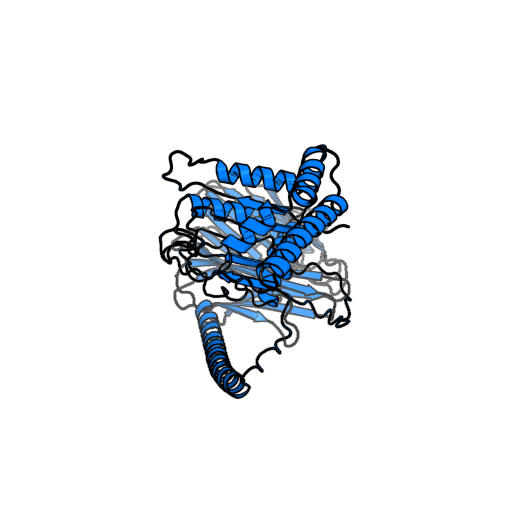00 GLU A N 1
ATOM 801 C CA . GLU A 1 100 ? -14.513 -5.891 21.139 1.00 90.69 100 GLU A CA 1
ATOM 802 C C . GLU A 1 100 ? -15.849 -6.049 20.397 1.00 90.69 100 GLU A C 1
ATOM 804 O O . GLU A 1 100 ? -16.575 -7.020 20.640 1.00 90.69 100 GLU A O 1
ATOM 809 N N . ASP A 1 101 ? -16.184 -5.129 19.484 1.00 86.06 101 ASP A N 1
ATOM 810 C CA . ASP A 1 101 ? -17.412 -5.200 18.700 1.00 86.06 101 ASP A CA 1
ATOM 811 C C . ASP A 1 101 ? -17.282 -6.269 17.605 1.00 86.06 101 ASP A C 1
ATOM 813 O O . ASP A 1 101 ? -16.735 -6.053 16.524 1.00 86.06 101 ASP A O 1
ATOM 817 N N . LYS A 1 102 ? -17.812 -7.458 17.904 1.00 73.81 102 LYS A N 1
ATOM 818 C CA . LYS A 1 102 ? -17.785 -8.634 17.018 1.00 73.81 102 LYS A CA 1
ATOM 819 C C . LYS A 1 102 ? -18.860 -8.603 15.922 1.00 73.81 102 LYS A C 1
ATOM 821 O O . LYS A 1 102 ? -19.020 -9.594 15.207 1.00 73.81 102 LYS A O 1
ATOM 826 N N . ILE A 1 103 ? -19.658 -7.537 15.830 1.00 71.25 103 ILE A N 1
ATOM 827 C CA . ILE A 1 103 ? -20.777 -7.441 14.883 1.00 71.25 103 ILE A CA 1
ATOM 828 C C . ILE A 1 103 ? -20.293 -7.026 13.484 1.00 71.25 103 ILE A C 1
ATOM 830 O O . ILE A 1 103 ? -19.259 -6.389 13.301 1.00 71.25 103 ILE A O 1
ATOM 834 N N . ILE A 1 104 ? -21.074 -7.417 12.472 1.00 75.88 104 ILE A N 1
ATOM 835 C CA . ILE A 1 104 ? -20.871 -7.075 11.061 1.00 75.88 104 ILE A CA 1
ATOM 836 C C . ILE A 1 104 ? -20.901 -5.551 10.869 1.00 75.88 104 ILE A C 1
ATOM 838 O O . ILE A 1 104 ? -21.830 -4.874 11.308 1.00 75.88 104 ILE A O 1
ATOM 842 N N . VAL A 1 105 ? -19.911 -5.038 10.140 1.00 91.44 105 VAL A N 1
ATOM 843 C CA . VAL A 1 105 ? -19.786 -3.626 9.753 1.00 91.44 105 VAL A CA 1
ATOM 844 C C . VAL A 1 105 ? -21.048 -3.115 9.039 1.00 91.44 105 VAL A C 1
ATOM 846 O O . VAL A 1 105 ? -21.481 -3.709 8.039 1.00 91.44 105 VAL A O 1
ATOM 849 N N . ASN A 1 106 ? -21.607 -1.992 9.511 1.00 91.06 106 ASN A N 1
ATOM 850 C CA . ASN A 1 106 ? -22.772 -1.334 8.899 1.00 91.06 106 ASN A CA 1
ATOM 851 C C . ASN A 1 106 ? -22.374 -0.309 7.814 1.00 91.06 106 ASN A C 1
ATOM 853 O O . ASN A 1 106 ? -21.190 -0.095 7.543 1.00 91.06 106 ASN A O 1
ATOM 857 N N . ASN A 1 107 ? -23.350 0.304 7.135 1.00 92.56 107 ASN A N 1
ATOM 858 C CA . ASN A 1 107 ? -23.050 1.209 6.016 1.00 92.56 107 ASN A CA 1
ATOM 859 C C . ASN A 1 107 ? -22.330 2.470 6.491 1.00 92.56 107 ASN A C 1
ATOM 861 O O . ASN A 1 107 ? -21.372 2.909 5.856 1.00 92.56 107 ASN A O 1
ATOM 865 N N . TYR A 1 108 ? -22.748 3.010 7.633 1.00 94.44 108 TYR A N 1
ATOM 866 C CA . TYR A 1 108 ? -22.091 4.152 8.264 1.00 94.44 108 TYR A CA 1
ATOM 867 C C . TYR A 1 108 ? -20.672 3.833 8.740 1.00 94.44 108 TYR A C 1
ATOM 869 O O . TYR A 1 108 ? -19.775 4.637 8.527 1.00 94.44 108 TYR A O 1
ATOM 877 N N . GLY A 1 109 ? -20.416 2.621 9.236 1.00 94.06 109 GLY A N 1
ATOM 878 C CA . GLY A 1 109 ? -19.072 2.134 9.547 1.00 94.06 109 GLY A CA 1
ATOM 879 C C . GLY A 1 109 ? -18.132 2.168 8.345 1.00 94.06 109 GLY A C 1
ATOM 880 O O . GLY A 1 109 ? -17.009 2.647 8.467 1.00 94.06 109 GLY A O 1
ATOM 881 N N . ARG A 1 110 ? -18.599 1.737 7.163 1.00 94.19 110 ARG A N 1
ATOM 882 C CA . ARG A 1 110 ? -17.810 1.846 5.921 1.00 94.19 110 ARG A CA 1
ATOM 883 C C . ARG A 1 110 ? -17.557 3.305 5.539 1.00 94.19 110 ARG A C 1
ATOM 885 O O . ARG A 1 110 ? -16.425 3.648 5.227 1.00 94.19 110 ARG A O 1
ATOM 892 N N . LYS A 1 111 ? -18.585 4.161 5.600 1.00 94.88 111 LYS A N 1
ATOM 893 C CA . LYS A 1 111 ? -18.458 5.595 5.284 1.00 94.88 111 LYS A CA 1
ATOM 894 C C . LYS A 1 111 ? -17.494 6.317 6.233 1.00 94.88 111 LYS A C 1
ATOM 896 O O . LYS A 1 111 ? -16.690 7.114 5.768 1.00 94.88 111 LYS A O 1
ATOM 901 N N . LEU A 1 112 ? -17.532 6.001 7.528 1.00 95.12 112 LEU A N 1
ATOM 902 C CA . LEU A 1 112 ? -16.621 6.570 8.519 1.00 95.12 112 LEU A CA 1
ATOM 903 C C . LEU A 1 112 ? -15.170 6.145 8.268 1.00 95.12 112 LEU A C 1
ATOM 905 O O . LEU A 1 112 ? -14.276 6.976 8.353 1.00 95.12 112 LEU A O 1
ATOM 909 N N . ILE A 1 113 ? -14.932 4.875 7.921 1.00 93.88 113 ILE A N 1
ATOM 910 C CA . ILE A 1 113 ? -13.589 4.396 7.553 1.00 93.88 113 ILE A CA 1
ATOM 911 C C . ILE A 1 113 ? -13.058 5.137 6.323 1.00 93.88 113 ILE A C 1
ATOM 913 O O . ILE A 1 113 ? -11.910 5.574 6.329 1.00 93.88 113 ILE A O 1
ATOM 917 N N . GLU A 1 114 ? -13.885 5.307 5.292 1.00 91.94 114 GLU A N 1
ATOM 918 C CA . GLU A 1 114 ? -13.506 6.063 4.093 1.00 91.94 114 GLU A CA 1
ATOM 919 C C . GLU A 1 114 ? -13.201 7.532 4.413 1.00 91.94 114 GLU A C 1
ATOM 921 O O . GLU A 1 114 ? -12.199 8.056 3.934 1.00 91.94 114 GLU A O 1
ATOM 926 N N . LEU A 1 115 ? -14.001 8.176 5.269 1.00 91.75 115 LEU A N 1
ATOM 927 C CA . LEU A 1 115 ? -13.731 9.532 5.754 1.00 91.75 115 LEU A CA 1
ATOM 928 C C . LEU A 1 115 ? -12.380 9.611 6.471 1.00 91.75 115 LEU A C 1
ATOM 930 O O . LEU A 1 115 ? -11.567 10.474 6.148 1.00 91.75 115 LEU A O 1
ATOM 934 N N . CYS A 1 116 ? -12.107 8.692 7.404 1.00 91.19 116 CYS A N 1
ATOM 935 C CA . CYS A 1 116 ? -10.832 8.648 8.122 1.00 91.19 116 CYS A CA 1
ATOM 936 C C . CYS A 1 116 ? -9.647 8.520 7.157 1.00 91.19 116 CYS A C 1
ATOM 938 O O . CYS A 1 116 ? -8.682 9.273 7.265 1.00 91.19 116 CYS A O 1
ATOM 940 N N . LYS A 1 117 ? -9.753 7.628 6.166 1.00 87.06 117 LYS A N 1
ATOM 941 C CA . LYS A 1 117 ? -8.723 7.431 5.139 1.00 87.06 117 LYS A CA 1
ATOM 942 C C . LYS A 1 117 ? -8.492 8.673 4.279 1.00 87.06 117 LYS A C 1
ATOM 944 O O . LYS A 1 117 ? -7.346 9.012 4.007 1.00 87.06 117 LYS A O 1
ATOM 949 N N . ARG A 1 118 ? -9.556 9.358 3.852 1.00 80.44 118 ARG A N 1
ATOM 950 C CA . ARG A 1 118 ? -9.461 10.553 2.993 1.00 80.44 118 ARG A CA 1
ATOM 951 C C . ARG A 1 118 ? -8.931 11.779 3.723 1.00 80.44 118 ARG A C 1
ATOM 953 O O . ARG A 1 118 ? -8.254 12.598 3.112 1.00 80.44 118 ARG A O 1
ATOM 960 N N . CYS A 1 119 ? -9.235 11.900 5.011 1.00 80.81 119 CYS A N 1
ATOM 961 C CA . CYS A 1 119 ? -8.833 13.037 5.833 1.00 80.81 119 CYS A CA 1
ATOM 962 C C . CYS A 1 119 ? -7.568 12.772 6.668 1.00 80.81 119 CYS A C 1
ATOM 964 O O . CYS A 1 119 ? -7.251 13.582 7.537 1.00 80.81 119 CYS A O 1
ATOM 966 N N . SER A 1 120 ? -6.866 11.654 6.440 1.00 80.56 120 SER A N 1
ATOM 967 C CA . SER A 1 120 ? -5.679 11.242 7.206 1.00 80.56 120 SER A CA 1
ATOM 968 C C . SER A 1 120 ? -5.922 11.240 8.721 1.00 80.56 120 SER A C 1
ATOM 970 O O . SER A 1 120 ? -5.136 11.779 9.498 1.00 80.56 120 SER A O 1
ATOM 972 N N . LEU A 1 121 ? -7.039 10.654 9.155 1.00 88.69 121 LEU A N 1
ATOM 973 C CA . LEU A 1 121 ? -7.410 10.516 10.561 1.00 88.69 121 LEU A CA 1
ATOM 974 C C . LEU A 1 121 ? -7.376 9.048 10.991 1.00 88.69 121 LEU A C 1
ATOM 976 O O . LEU A 1 121 ? -7.667 8.149 10.205 1.00 88.69 121 LEU A O 1
ATOM 980 N N . CYS A 1 122 ? -7.074 8.797 12.264 1.00 92.31 122 CYS A N 1
ATOM 981 C CA . CYS A 1 122 ? -7.014 7.452 12.827 1.00 92.31 122 CYS A CA 1
ATOM 982 C C . CYS A 1 122 ? -7.761 7.349 14.163 1.00 92.31 122 CYS A C 1
ATOM 984 O O . CYS A 1 122 ? -7.748 8.268 14.982 1.00 92.31 122 CYS A O 1
ATOM 986 N N . PHE A 1 123 ? -8.378 6.198 14.426 1.00 95.62 123 PHE A N 1
ATOM 987 C CA . PHE A 1 123 ? -9.037 5.917 15.705 1.00 95.62 123 PHE A CA 1
ATOM 988 C C . PHE A 1 123 ? -8.022 5.786 16.847 1.00 95.62 123 PHE A C 1
ATOM 990 O O . PHE A 1 123 ? -7.045 5.040 16.738 1.00 95.62 123 PHE A O 1
ATOM 997 N N . ALA A 1 124 ? -8.299 6.439 17.974 1.00 95.75 124 ALA A N 1
ATOM 998 C CA . ALA A 1 124 ? -7.614 6.218 19.246 1.00 95.75 124 ALA A CA 1
ATOM 999 C C . ALA A 1 124 ? -8.133 4.965 19.974 1.00 95.75 124 ALA A C 1
ATOM 1001 O O . ALA A 1 124 ? -7.358 4.280 20.651 1.00 95.75 124 ALA A O 1
ATOM 1002 N N . ASN A 1 125 ? -9.424 4.647 19.808 1.00 96.12 125 ASN A N 1
ATOM 1003 C CA . ASN A 1 125 ? -10.049 3.436 20.343 1.00 96.12 125 ASN A CA 1
ATOM 1004 C C . ASN A 1 125 ? -9.285 2.186 19.888 1.00 96.12 125 ASN A C 1
ATOM 1006 O O . ASN A 1 125 ? -8.957 2.037 18.709 1.00 96.12 125 ASN A O 1
ATOM 1010 N N . GLY A 1 126 ? -8.969 1.299 20.828 1.00 93.94 126 GLY A N 1
ATOM 1011 C CA . GLY A 1 126 ? -8.170 0.100 20.577 1.00 93.94 126 GLY A CA 1
ATOM 1012 C C . GLY A 1 126 ? -6.663 0.335 20.431 1.00 93.94 126 GLY A C 1
ATOM 1013 O O . GLY A 1 126 ? -5.916 -0.644 20.333 1.00 93.94 126 GLY A O 1
ATOM 1014 N N . ARG A 1 127 ? -6.190 1.592 20.420 1.00 93.19 127 ARG A N 1
ATOM 1015 C CA . ARG A 1 127 ? -4.784 1.952 20.152 1.00 93.19 127 ARG A CA 1
ATOM 1016 C C . ARG A 1 127 ? -4.068 2.650 21.302 1.00 93.19 127 ARG A C 1
ATOM 1018 O O . ARG A 1 127 ? -2.857 2.470 21.446 1.00 93.19 127 ARG A O 1
ATOM 1025 N N . LEU A 1 128 ? -4.778 3.445 22.099 1.00 93.06 128 LEU A N 1
ATOM 1026 C CA . LEU A 1 128 ? -4.168 4.311 23.109 1.00 93.06 128 LEU A CA 1
ATOM 1027 C C . LEU A 1 128 ? -4.432 3.853 24.547 1.00 93.06 128 LEU A C 1
ATOM 1029 O O . LEU A 1 128 ? -5.514 3.390 24.887 1.00 93.06 128 LEU A O 1
ATOM 1033 N N . HIS A 1 129 ? -3.408 4.025 25.385 1.00 93.50 129 HIS A N 1
ATOM 1034 C CA . HIS A 1 129 ? -3.428 3.873 26.844 1.00 93.50 129 HIS A CA 1
ATOM 1035 C C . HIS A 1 129 ? -4.252 2.681 27.369 1.00 93.50 129 HIS A C 1
ATOM 1037 O O . HIS A 1 129 ? -3.924 1.538 27.052 1.00 93.50 129 HIS A O 1
ATOM 1043 N N . GLN A 1 130 ? -5.267 2.916 28.206 1.00 92.31 130 GLN A N 1
ATOM 1044 C CA . GLN A 1 130 ? -6.032 1.871 28.892 1.00 92.31 130 GLN A CA 1
ATOM 1045 C C . GLN A 1 130 ? -6.901 1.051 27.935 1.00 92.31 130 GLN A C 1
ATOM 1047 O O . GLN A 1 130 ? -7.243 -0.079 28.267 1.00 92.31 130 GLN A O 1
ATOM 1052 N N . ASP A 1 131 ? -7.219 1.587 26.755 1.00 94.50 131 ASP A N 1
ATOM 1053 C CA . ASP A 1 131 ? -8.004 0.900 25.725 1.00 94.50 131 ASP A CA 1
ATOM 1054 C C . ASP A 1 131 ? -7.127 0.239 24.638 1.00 94.50 131 ASP A C 1
ATOM 1056 O O . ASP A 1 131 ? -7.627 -0.399 23.706 1.00 94.50 131 ASP A O 1
ATOM 1060 N N . LYS A 1 132 ? -5.797 0.362 24.743 1.00 91.94 132 LYS A N 1
ATOM 1061 C CA . LYS A 1 132 ? -4.838 -0.242 23.812 1.00 91.94 132 LYS A CA 1
ATOM 1062 C C . LYS A 1 132 ? -4.955 -1.767 23.825 1.00 91.94 132 LYS A C 1
ATOM 1064 O O . LYS A 1 132 ? -4.862 -2.388 24.881 1.00 91.94 132 LYS A O 1
ATOM 1069 N N . PHE A 1 133 ? -5.087 -2.363 22.639 1.00 88.62 133 PHE A N 1
ATOM 1070 C CA . PHE A 1 133 ? -5.328 -3.800 22.434 1.00 88.62 133 PHE A CA 1
ATOM 1071 C C . PHE A 1 133 ? -6.676 -4.320 22.967 1.00 88.62 133 PHE A C 1
ATOM 1073 O O . PHE A 1 133 ? -6.871 -5.532 23.053 1.00 88.62 133 PHE A O 1
ATOM 1080 N N . ILE A 1 134 ? -7.608 -3.425 23.310 1.00 91.94 134 ILE A N 1
ATOM 1081 C CA . ILE A 1 134 ? -8.944 -3.785 23.797 1.00 91.94 134 ILE A CA 1
ATOM 1082 C C . ILE A 1 134 ? -9.987 -3.307 22.789 1.00 91.94 134 ILE A C 1
ATOM 1084 O O . ILE A 1 134 ? -10.598 -4.126 22.103 1.00 91.94 134 ILE A O 1
ATOM 1088 N N . GLY A 1 135 ? -10.141 -1.989 22.642 1.00 90.25 135 GLY A N 1
ATOM 1089 C CA . GLY A 1 135 ? -11.201 -1.404 21.822 1.00 90.25 135 GLY A CA 1
ATOM 1090 C C . GLY A 1 135 ? -12.572 -1.696 22.414 1.00 90.25 135 GLY A C 1
ATOM 1091 O O . GLY A 1 135 ? -13.427 -2.293 21.753 1.00 90.25 135 GLY A O 1
ATOM 1092 N N . LYS A 1 136 ? -12.736 -1.331 23.686 1.00 94.12 136 LYS A N 1
ATOM 1093 C CA . LYS A 1 136 ? -13.902 -1.646 24.507 1.00 94.12 136 LYS A CA 1
ATOM 1094 C C . LYS A 1 136 ? -15.180 -1.097 23.884 1.00 94.12 136 LYS A C 1
ATOM 1096 O O . LYS A 1 136 ? -15.196 0.010 23.350 1.00 94.12 136 LYS A O 1
ATOM 1101 N N . ASN A 1 137 ? -16.272 -1.846 24.007 1.00 92.88 137 ASN A N 1
ATOM 1102 C CA . ASN A 1 137 ? -17.589 -1.363 23.600 1.00 92.88 137 ASN A CA 1
ATOM 1103 C C . ASN A 1 137 ? -17.963 -0.075 24.356 1.00 92.88 137 ASN A C 1
ATOM 1105 O O . ASN A 1 137 ? -17.763 0.044 25.566 1.00 92.88 137 ASN A O 1
ATOM 1109 N N . THR A 1 138 ? -18.537 0.884 23.635 1.00 92.44 138 THR A N 1
ATOM 1110 C CA . THR A 1 138 ? -18.929 2.196 24.163 1.00 92.44 138 THR A CA 1
ATOM 1111 C C . THR A 1 138 ? -20.433 2.342 24.375 1.00 92.44 138 THR A C 1
ATOM 1113 O O . THR A 1 138 ? -20.852 3.230 25.102 1.00 92.44 138 THR A O 1
ATOM 1116 N N . CYS A 1 139 ? -21.255 1.424 23.863 1.00 88.94 139 CYS A N 1
ATOM 1117 C CA . CYS A 1 139 ? -22.698 1.387 24.109 1.00 88.94 139 CYS A CA 1
ATOM 1118 C C . CYS A 1 139 ? -23.123 0.025 24.679 1.00 88.94 139 CYS A C 1
ATOM 1120 O O . CYS A 1 139 ? -22.975 -1.002 24.008 1.00 88.94 139 CYS A O 1
ATOM 1122 N N . LYS A 1 140 ? -23.642 0.026 25.920 1.00 74.56 140 LYS A N 1
ATOM 1123 C CA . LYS A 1 140 ? -24.165 -1.130 26.692 1.00 74.56 140 LYS A CA 1
ATOM 1124 C C . LYS A 1 140 ? -23.352 -2.426 26.574 1.00 74.56 140 LYS A C 1
ATOM 1126 O O . LYS A 1 140 ? -23.932 -3.505 26.451 1.00 74.56 140 LYS A O 1
ATOM 1131 N N . ASP A 1 141 ? -22.026 -2.318 26.543 1.00 66.75 141 ASP A N 1
ATOM 1132 C CA . ASP A 1 141 ? -21.099 -3.439 26.330 1.00 66.75 141 ASP A CA 1
ATOM 1133 C C . ASP A 1 141 ? -21.397 -4.279 25.068 1.00 66.75 141 ASP A C 1
ATOM 1135 O O . ASP A 1 141 ? -20.976 -5.431 24.952 1.00 66.75 141 ASP A O 1
ATOM 1139 N N . ALA A 1 142 ? -22.117 -3.704 24.101 1.00 79.38 142 ALA A N 1
ATOM 1140 C CA . ALA A 1 142 ? -22.637 -4.390 22.921 1.00 79.38 142 ALA A CA 1
ATOM 1141 C C . ALA A 1 142 ? -22.107 -3.819 21.600 1.00 79.38 142 ALA A C 1
ATOM 1143 O O . ALA A 1 142 ? -22.156 -4.511 20.578 1.00 79.38 142 ALA A O 1
ATOM 1144 N N . SER A 1 143 ? -21.656 -2.564 21.590 1.00 89.19 143 SER A N 1
ATOM 1145 C CA . SER A 1 143 ? -21.048 -1.967 20.403 1.00 89.19 143 SER A CA 1
ATOM 1146 C C . SER A 1 143 ? -20.075 -0.855 20.682 1.00 89.19 143 SER A C 1
ATOM 1148 O O . SER A 1 143 ? -20.260 -0.087 21.623 1.00 89.19 143 SER A O 1
ATOM 1150 N N . LEU A 1 144 ? -19.111 -0.727 19.781 1.00 93.38 144 LEU A N 1
ATOM 1151 C CA . LEU A 1 144 ? -18.217 0.410 19.679 1.00 93.38 144 LEU A CA 1
ATOM 1152 C C . LEU A 1 144 ? -18.773 1.364 18.613 1.00 93.38 144 LEU A C 1
ATOM 1154 O O . LEU A 1 144 ? -18.779 1.039 17.426 1.00 93.38 144 LEU A O 1
ATOM 1158 N N . VAL A 1 145 ? -19.314 2.502 19.051 1.00 93.69 145 VAL A N 1
ATOM 1159 C CA . VAL A 1 145 ? -19.941 3.525 18.182 1.00 93.69 145 VAL A CA 1
ATOM 1160 C C . VAL A 1 145 ? -19.549 4.953 18.554 1.00 93.69 145 VAL A C 1
ATOM 1162 O O . VAL A 1 145 ? -19.555 5.827 17.686 1.00 93.69 145 VAL A O 1
ATOM 1165 N N . ASP A 1 146 ? -19.159 5.170 19.811 1.00 94.69 146 ASP A N 1
ATOM 1166 C CA . ASP A 1 146 ? -18.485 6.382 20.263 1.00 94.69 146 ASP A CA 1
ATOM 1167 C C . ASP A 1 146 ? -16.985 6.274 20.000 1.00 94.69 146 ASP A C 1
ATOM 1169 O O . ASP A 1 146 ? -16.338 5.327 20.463 1.00 94.69 146 ASP A O 1
ATOM 1173 N N . TYR A 1 147 ? -16.431 7.247 19.284 1.00 96.69 147 TYR A N 1
ATOM 1174 C CA . TYR A 1 147 ? -15.027 7.227 18.889 1.00 96.69 147 TYR A CA 1
ATOM 1175 C C . TYR A 1 147 ? -14.311 8.517 19.258 1.00 96.69 147 TYR A C 1
ATOM 1177 O O . TYR A 1 147 ? -14.890 9.600 19.187 1.00 96.69 147 TYR A O 1
ATOM 1185 N N . LEU A 1 148 ? -13.028 8.387 19.585 1.00 97.50 148 LEU A N 1
ATOM 1186 C CA . LEU A 1 148 ? -12.046 9.454 19.478 1.00 97.50 148 LEU A CA 1
ATOM 1187 C C . LEU A 1 148 ? -11.203 9.183 18.227 1.00 97.50 148 LEU A C 1
ATOM 1189 O O . LEU A 1 148 ? -10.522 8.161 18.133 1.00 97.50 148 LEU A O 1
ATOM 1193 N N . ILE A 1 149 ? -11.266 10.093 17.264 1.00 96.50 149 ILE A N 1
ATOM 1194 C CA . ILE A 1 149 ? -10.596 10.018 15.966 1.00 96.50 149 ILE A CA 1
ATOM 1195 C C . ILE A 1 149 ? -9.646 11.208 15.876 1.00 96.50 149 ILE A C 1
ATOM 1197 O O . ILE A 1 149 ? -10.052 12.341 16.113 1.00 96.50 149 ILE A O 1
ATOM 1201 N N . LEU A 1 150 ? -8.379 10.965 15.566 1.00 93.38 150 LEU A N 1
ATOM 1202 C CA . LEU A 1 150 ? -7.305 11.943 15.708 1.00 93.38 150 LEU A CA 1
ATOM 1203 C C . LEU A 1 150 ? -6.472 12.035 14.430 1.00 93.38 150 LEU A C 1
ATOM 1205 O O . LEU A 1 150 ? -6.251 11.024 13.767 1.00 93.38 150 LEU A O 1
ATOM 1209 N N . SER A 1 151 ? -5.938 13.217 14.129 1.00 88.31 151 SER A N 1
ATOM 1210 C CA . SER A 1 151 ? -4.816 13.325 13.192 1.00 88.31 151 SER A CA 1
ATOM 1211 C C . SER A 1 151 ? -3.543 12.692 13.790 1.00 88.31 151 SER A C 1
ATOM 1213 O O . SER A 1 151 ? -3.426 12.596 15.015 1.00 88.31 151 SER A O 1
ATOM 1215 N N . PRO A 1 152 ? -2.563 12.253 12.979 1.00 82.50 152 PRO A N 1
ATOM 1216 C CA . PRO A 1 152 ? -1.381 11.539 13.470 1.00 82.50 152 PRO A CA 1
ATOM 1217 C C . PRO A 1 152 ? -0.594 12.302 14.543 1.00 82.50 152 PRO A C 1
ATOM 1219 O O . PRO A 1 152 ? -0.182 11.710 15.540 1.00 82.50 152 PRO A O 1
ATOM 1222 N N . ASP A 1 153 ? -0.446 13.620 14.387 1.00 80.19 153 ASP A N 1
ATOM 1223 C CA . ASP A 1 153 ? 0.267 14.479 15.342 1.00 80.19 153 ASP A CA 1
ATOM 1224 C C . ASP A 1 153 ? -0.434 14.553 16.707 1.00 80.19 153 ASP A C 1
ATOM 1226 O O . ASP A 1 153 ? 0.213 14.664 17.750 1.00 80.19 153 ASP A O 1
ATOM 1230 N N . MET A 1 154 ? -1.764 14.432 16.729 1.00 86.75 154 MET A N 1
ATOM 1231 C CA . MET A 1 154 ? -2.549 14.465 17.963 1.00 86.75 154 MET A CA 1
ATOM 1232 C C . MET A 1 154 ? -2.297 13.249 18.859 1.00 86.75 154 MET A C 1
ATOM 1234 O O . MET A 1 154 ? -2.468 13.366 20.073 1.00 86.75 154 MET A O 1
ATOM 1238 N N . PHE A 1 155 ? -1.850 12.110 18.311 1.00 89.31 155 PHE A N 1
ATOM 1239 C CA . PHE A 1 155 ? -1.524 10.922 19.112 1.00 89.31 155 PHE A CA 1
ATOM 1240 C C . PHE A 1 155 ? -0.408 11.195 20.131 1.00 89.31 155 PHE A C 1
ATOM 1242 O O . PHE A 1 155 ? -0.433 10.613 21.213 1.00 89.31 155 PHE A O 1
ATOM 1249 N N . ASP A 1 156 ? 0.525 12.106 19.831 1.00 84.12 156 ASP A N 1
ATOM 1250 C CA . ASP A 1 156 ? 1.608 12.495 20.752 1.00 84.12 156 ASP A CA 1
ATOM 1251 C C . ASP A 1 156 ? 1.152 13.363 21.913 1.00 84.12 156 ASP A C 1
ATOM 1253 O O . ASP A 1 156 ? 1.854 13.503 22.917 1.00 84.12 156 ASP A O 1
ATOM 1257 N N . LEU A 1 157 ? -0.009 13.982 21.757 1.00 87.19 157 LEU A N 1
ATOM 1258 C CA . LEU A 1 157 ? -0.538 14.909 22.733 1.00 87.19 157 LEU A CA 1
ATOM 1259 C C . LEU A 1 157 ? -1.456 14.192 23.716 1.00 87.19 157 LEU A C 1
ATOM 1261 O O . LEU A 1 157 ? -1.647 14.703 24.813 1.00 87.19 157 LEU A O 1
ATOM 1265 N N . VAL A 1 158 ? -2.000 13.020 23.377 1.00 90.50 158 VAL A N 1
ATOM 1266 C CA . VAL A 1 158 ? -2.855 12.253 24.290 1.00 90.50 158 VAL A CA 1
ATOM 1267 C C . VAL A 1 158 ? -2.020 11.673 25.429 1.00 90.50 158 VAL A C 1
ATOM 1269 O O . VAL A 1 158 ? -1.098 10.900 25.199 1.00 90.50 158 VAL A O 1
ATOM 1272 N N . MET A 1 159 ? -2.371 12.023 26.665 1.00 89.31 159 MET A N 1
ATOM 1273 C CA . MET A 1 159 ? -1.706 11.536 27.881 1.00 89.31 159 MET A CA 1
ATOM 1274 C C . MET A 1 159 ? -2.449 10.376 28.536 1.00 89.31 159 MET A C 1
ATOM 1276 O O . MET A 1 159 ? -1.837 9.505 29.149 1.00 89.31 159 MET A O 1
ATOM 1280 N N . GLU A 1 160 ? -3.774 10.392 28.439 1.00 90.06 160 GLU A N 1
ATOM 1281 C CA . GLU A 1 160 ? -4.655 9.368 28.988 1.00 90.06 160 GLU A CA 1
ATOM 1282 C C . GLU A 1 160 ? -5.783 9.130 27.986 1.00 90.06 160 GLU A C 1
ATOM 1284 O O . GLU A 1 160 ? -6.258 10.073 27.349 1.00 90.06 160 GLU A O 1
ATOM 1289 N N . PHE A 1 161 ? -6.185 7.871 27.824 1.00 95.94 161 PHE A N 1
ATOM 1290 C CA . PHE A 1 161 ? -7.333 7.465 27.018 1.00 95.94 161 PHE A CA 1
ATOM 1291 C C . PHE A 1 161 ? -7.955 6.213 27.639 1.00 95.94 161 PHE A C 1
ATOM 1293 O O . PHE A 1 161 ? -7.308 5.165 27.701 1.00 95.94 161 PHE A O 1
ATOM 1300 N N . GLU A 1 162 ? -9.192 6.328 28.114 1.00 94.88 162 GLU A N 1
ATOM 1301 C CA . GLU A 1 162 ? -9.893 5.265 28.832 1.00 94.88 162 GLU A CA 1
ATOM 1302 C C . GLU A 1 162 ? -11.391 5.270 28.507 1.00 94.88 162 GLU A C 1
ATOM 1304 O O . GLU A 1 162 ? -12.030 6.322 28.430 1.00 94.88 162 GLU A O 1
ATOM 1309 N N . ILE A 1 163 ? -11.954 4.069 28.355 1.00 93.94 163 ILE A N 1
ATOM 1310 C CA . ILE A 1 163 ? -13.397 3.841 28.295 1.00 93.94 163 ILE A CA 1
ATOM 1311 C C . ILE A 1 163 ? -13.834 3.238 29.631 1.00 93.94 163 ILE A C 1
ATOM 1313 O O . ILE A 1 163 ? -13.553 2.070 29.929 1.00 93.94 163 ILE A O 1
ATOM 1317 N N . PHE A 1 164 ? -14.533 4.030 30.440 1.00 90.25 164 PHE A N 1
ATOM 1318 C CA . PHE A 1 164 ? -15.031 3.587 31.739 1.00 90.25 164 PHE A CA 1
ATOM 1319 C C . PHE A 1 164 ? -16.145 2.545 31.594 1.00 90.25 164 PHE A C 1
ATOM 1321 O O . PHE A 1 164 ? -16.685 2.308 30.513 1.00 90.25 164 PHE A O 1
ATOM 1328 N N . ASP A 1 165 ? -16.454 1.846 32.682 1.00 89.31 165 ASP A N 1
ATOM 1329 C CA . ASP A 1 165 ? -17.639 0.990 32.737 1.00 89.31 165 ASP A CA 1
ATOM 1330 C C . ASP A 1 165 ? -18.917 1.837 32.683 1.00 89.31 165 ASP A C 1
ATOM 1332 O O . ASP A 1 165 ? -18.914 3.013 33.056 1.00 89.31 165 ASP A O 1
ATOM 1336 N N . PHE A 1 166 ? -20.011 1.234 32.216 1.00 87.56 166 PHE A N 1
ATOM 1337 C CA . PHE A 1 166 ? -21.310 1.895 32.145 1.00 87.56 166 PHE A CA 1
ATOM 1338 C C . PHE A 1 166 ? -21.732 2.448 33.512 1.00 87.56 166 PHE A C 1
ATOM 1340 O O . PHE A 1 166 ? -21.873 1.695 34.481 1.00 87.56 166 PHE A O 1
ATOM 1347 N N . ASP A 1 167 ? -22.003 3.753 33.569 1.00 83.88 167 ASP A N 1
ATOM 1348 C CA . ASP A 1 167 ? -22.564 4.409 34.746 1.00 83.88 167 ASP A CA 1
ATOM 1349 C C . ASP A 1 167 ? -23.988 4.914 34.437 1.00 83.88 167 ASP A C 1
ATOM 1351 O O . ASP A 1 167 ? -24.147 5.905 33.712 1.00 83.88 167 ASP A O 1
ATOM 1355 N N . PRO A 1 168 ? -25.036 4.290 35.016 1.00 84.25 168 PRO A N 1
ATOM 1356 C CA . PRO A 1 168 ? -26.426 4.681 34.783 1.00 84.25 168 PRO A CA 1
ATOM 1357 C C . PRO A 1 168 ? -26.774 6.084 35.307 1.00 84.25 168 PRO A C 1
ATOM 1359 O O . PRO A 1 168 ? -27.880 6.568 35.068 1.00 84.25 168 PRO A O 1
ATOM 1362 N N . THR A 1 169 ? -25.882 6.730 36.064 1.00 86.75 169 THR A N 1
ATOM 1363 C CA . THR A 1 169 ? -26.052 8.117 36.518 1.00 86.75 169 THR A CA 1
ATOM 1364 C C . THR A 1 169 ? -25.559 9.145 35.499 1.00 86.75 169 THR A C 1
ATOM 1366 O O . THR A 1 169 ? -25.989 10.297 35.561 1.00 86.75 169 THR A O 1
ATOM 1369 N N . LEU A 1 170 ? -24.698 8.738 34.558 1.00 77.31 170 LEU A N 1
ATOM 1370 C CA . LEU A 1 170 ? -24.111 9.603 33.528 1.00 77.31 170 LEU A CA 1
ATOM 1371 C C . LEU A 1 170 ? -24.746 9.396 32.150 1.00 77.31 170 LEU A C 1
ATOM 1373 O O . LEU A 1 170 ? -24.804 10.335 31.358 1.00 77.31 170 LEU A O 1
ATOM 1377 N N . SER A 1 171 ? -25.234 8.189 31.860 1.00 85.69 171 SER A N 1
ATOM 1378 C CA . SER A 1 171 ? -25.900 7.868 30.598 1.00 85.69 171 SER A CA 1
ATOM 1379 C C . SER A 1 171 ? -26.926 6.753 30.781 1.00 85.69 171 SER A C 1
ATOM 1381 O O . SER A 1 171 ? -26.842 5.943 31.699 1.00 85.69 171 SER A O 1
ATOM 1383 N N . ASP A 1 172 ? -27.903 6.682 29.884 1.00 83.81 172 ASP A N 1
ATOM 1384 C CA . ASP A 1 172 ? -28.857 5.579 29.800 1.00 83.81 172 ASP A CA 1
ATOM 1385 C C . ASP A 1 172 ? -28.339 4.409 28.944 1.00 83.81 172 ASP A C 1
ATOM 1387 O O . ASP A 1 172 ? -28.828 3.276 29.084 1.00 83.81 172 ASP A O 1
ATOM 1391 N N . VAL A 1 173 ? -27.359 4.661 28.064 1.00 86.25 173 VAL A N 1
ATOM 1392 C CA . VAL A 1 173 ? -26.834 3.647 27.139 1.00 86.25 173 VAL A CA 1
ATOM 1393 C C . VAL A 1 173 ? -25.322 3.703 26.857 1.00 86.25 173 VAL A C 1
ATOM 1395 O O . VAL A 1 173 ? -24.769 2.659 26.510 1.00 86.25 173 VAL A O 1
ATOM 1398 N N . HIS A 1 174 ? -24.644 4.843 27.020 1.00 91.25 174 HIS A N 1
ATOM 1399 C CA . HIS A 1 174 ? -23.233 5.009 26.634 1.00 91.25 174 HIS A CA 1
ATOM 1400 C C . HIS A 1 174 ? -22.265 4.950 27.826 1.00 91.25 174 HIS A C 1
ATOM 1402 O O . HIS A 1 174 ? -22.554 5.425 28.924 1.00 91.25 174 HIS A O 1
ATOM 1408 N N . ASN A 1 175 ? -21.084 4.392 27.587 1.00 91.00 175 ASN A N 1
ATOM 1409 C CA . ASN A 1 175 ? -19.952 4.388 28.503 1.00 91.00 175 ASN A CA 1
ATOM 1410 C C . ASN A 1 175 ? -19.229 5.737 28.426 1.00 91.00 175 ASN A C 1
ATOM 1412 O O . ASN A 1 175 ? -19.129 6.346 27.359 1.00 91.00 175 ASN A O 1
ATOM 1416 N N . GLN A 1 176 ? -18.686 6.210 29.549 1.00 90.25 176 GLN A N 1
ATOM 1417 C CA . GLN A 1 176 ? -17.900 7.440 29.541 1.00 90.25 176 GLN A CA 1
ATOM 1418 C C . GLN A 1 176 ? -16.563 7.201 28.828 1.00 90.25 176 GLN A C 1
ATOM 1420 O O . GLN A 1 176 ? -15.741 6.406 29.282 1.00 90.25 176 GLN A O 1
ATOM 1425 N N . MET A 1 177 ? -16.326 7.944 27.749 1.00 93.06 177 MET A N 1
ATOM 1426 C CA . MET A 1 177 ? -15.024 8.033 27.091 1.00 93.06 177 MET A CA 1
ATOM 1427 C C . MET A 1 177 ? -14.246 9.224 27.652 1.00 93.06 177 MET A C 1
ATOM 1429 O O . MET A 1 177 ? -14.725 10.360 27.630 1.00 93.06 177 MET A O 1
ATOM 1433 N N . HIS A 1 178 ? -13.046 8.966 28.163 1.00 92.31 178 HIS A N 1
ATOM 1434 C CA . HIS A 1 178 ? -12.175 9.972 28.754 1.00 92.31 178 HIS A CA 1
ATOM 1435 C C . HIS A 1 178 ? -10.841 10.041 28.029 1.00 92.31 178 HIS A C 1
ATOM 1437 O O . HIS A 1 178 ? -10.227 9.019 27.732 1.00 92.31 178 HIS A O 1
ATOM 1443 N N . PHE A 1 179 ? -10.377 11.265 27.790 1.00 93.88 179 PHE A N 1
ATOM 1444 C CA . PHE A 1 179 ? -9.032 11.519 27.308 1.00 93.88 179 PHE A CA 1
ATOM 1445 C C . PHE A 1 179 ? -8.501 12.855 27.815 1.00 93.88 179 PHE A C 1
ATOM 1447 O O . PHE A 1 179 ? -9.271 13.771 28.117 1.00 93.88 179 PHE A O 1
ATOM 1454 N N . SER A 1 180 ? -7.179 12.972 27.891 1.00 91.25 180 SER A N 1
ATOM 1455 C CA . SER A 1 180 ? -6.492 14.206 28.274 1.00 91.25 180 SER A CA 1
ATOM 1456 C C . SER A 1 180 ? -5.350 14.517 27.311 1.00 91.25 180 SER A C 1
ATOM 1458 O O . SER A 1 180 ? -4.763 13.612 26.718 1.00 91.25 180 SER A O 1
ATOM 1460 N N . LEU A 1 181 ? -5.054 15.808 27.131 1.00 87.75 181 LEU A N 1
ATOM 1461 C CA . LEU A 1 181 ? -4.042 16.290 26.192 1.00 87.75 181 LEU A CA 1
ATOM 1462 C C . LEU A 1 181 ? -2.935 17.073 26.908 1.00 87.75 181 LEU A C 1
ATOM 1464 O O . LEU A 1 181 ? -3.218 17.911 27.767 1.00 87.75 181 LEU A O 1
ATOM 1468 N N . CYS A 1 182 ? -1.680 16.862 26.512 1.00 82.62 182 CYS A N 1
ATOM 1469 C CA . CYS A 1 182 ? -0.532 17.666 26.914 1.00 82.62 182 CYS A CA 1
ATOM 1470 C C . CYS A 1 182 ? -0.176 18.670 25.818 1.00 82.62 182 CYS A C 1
ATOM 1472 O O . CYS A 1 182 ? 0.224 18.299 24.720 1.00 82.62 182 CYS A O 1
ATOM 1474 N N . ILE A 1 183 ? -0.269 19.961 26.137 1.00 72.19 183 ILE A N 1
ATOM 1475 C CA . ILE A 1 183 ? 0.039 21.055 25.210 1.00 72.19 183 ILE A CA 1
ATOM 1476 C C . ILE A 1 183 ? 1.134 21.923 25.844 1.00 72.19 183 ILE A C 1
ATOM 1478 O O . ILE A 1 183 ? 0.867 23.021 26.327 1.00 72.19 183 ILE A O 1
ATOM 1482 N N . THR A 1 184 ? 2.377 21.429 25.925 1.00 59.06 184 THR A N 1
ATOM 1483 C CA . THR A 1 184 ? 3.504 22.243 26.429 1.00 59.06 184 THR A CA 1
ATOM 1484 C C . THR A 1 184 ? 4.769 22.141 25.570 1.00 59.06 184 THR A C 1
ATOM 1486 O O . THR A 1 184 ? 5.280 21.066 25.275 1.00 59.06 184 THR A O 1
ATOM 1489 N N . HIS A 1 185 ? 5.299 23.311 25.190 1.00 41.16 185 HIS A N 1
ATOM 1490 C CA . HIS A 1 185 ? 6.665 23.489 24.690 1.00 41.16 185 HIS A CA 1
ATOM 1491 C C . HIS A 1 185 ? 7.681 23.015 25.750 1.00 41.16 185 HIS A C 1
ATOM 1493 O O . HIS A 1 185 ? 7.484 23.244 26.944 1.00 41.16 185 HIS A O 1
ATOM 1499 N N . LYS A 1 186 ? 8.794 22.411 25.303 1.00 37.22 186 LYS A N 1
ATOM 1500 C CA . LYS A 1 186 ? 9.955 22.024 26.131 1.00 37.22 186 LYS A CA 1
ATOM 1501 C C . LYS A 1 186 ? 10.308 23.097 27.180 1.00 37.22 186 LYS A C 1
ATOM 1503 O O . LYS A 1 186 ? 10.470 24.265 26.837 1.00 37.22 186 LYS A O 1
ATOM 1508 N N . ASN A 1 187 ? 10.543 22.630 28.411 1.00 30.88 187 ASN A N 1
ATOM 1509 C CA . ASN A 1 187 ? 10.979 23.348 29.619 1.00 30.88 187 ASN A CA 1
ATOM 1510 C C . ASN A 1 187 ? 9.891 24.088 30.416 1.00 30.88 187 ASN A C 1
ATOM 1512 O O . ASN A 1 187 ? 10.004 25.285 30.672 1.00 30.88 187 ASN A O 1
ATOM 1516 N N . TYR A 1 188 ? 8.934 23.342 30.968 1.00 28.39 188 TYR A N 1
ATOM 1517 C CA . TYR A 1 188 ? 8.593 23.574 32.371 1.00 28.39 188 TYR A CA 1
ATOM 1518 C C . TYR A 1 188 ? 9.437 22.620 33.209 1.00 28.39 188 TYR A C 1
ATOM 1520 O O . TYR A 1 188 ? 9.144 21.434 33.336 1.00 28.39 188 TYR A O 1
ATOM 1528 N N . THR A 1 189 ? 10.536 23.139 33.756 1.00 27.78 189 THR A N 1
ATOM 1529 C CA . THR A 1 189 ? 11.077 22.579 34.988 1.00 27.78 189 THR A CA 1
ATOM 1530 C C . THR A 1 189 ? 9.931 22.553 35.978 1.00 27.78 189 THR A C 1
ATOM 1532 O O . THR A 1 189 ? 9.292 23.578 36.225 1.00 27.78 189 THR A O 1
ATOM 1535 N N . ASP A 1 190 ? 9.678 21.368 36.510 1.00 30.33 190 ASP A N 1
ATOM 1536 C CA . ASP A 1 190 ? 8.743 21.109 37.586 1.00 30.33 190 ASP A CA 1
ATOM 1537 C C . ASP A 1 190 ? 9.232 21.868 38.833 1.00 30.33 190 ASP A C 1
ATOM 1539 O O . ASP A 1 190 ? 9.855 21.329 39.748 1.00 30.33 190 ASP A O 1
ATOM 1543 N N . GLN A 1 191 ? 9.018 23.186 38.859 1.00 30.06 191 GLN A N 1
ATOM 1544 C CA . GLN A 1 191 ? 8.868 23.873 40.120 1.00 30.06 191 GLN A CA 1
ATOM 1545 C C . GLN A 1 191 ? 7.575 23.319 40.680 1.00 30.06 191 GLN A C 1
ATOM 1547 O O . GLN A 1 191 ? 6.488 23.781 40.335 1.00 30.06 191 GLN A O 1
ATOM 1552 N N . GLN A 1 192 ? 7.727 22.325 41.554 1.00 36.38 192 GLN A N 1
ATOM 1553 C CA . GLN A 1 192 ? 6.756 21.982 42.573 1.00 36.38 192 GLN A CA 1
ATOM 1554 C C . GLN A 1 192 ? 6.391 23.249 43.357 1.00 36.38 192 GLN A C 1
ATOM 1556 O O . GLN A 1 192 ? 6.799 23.452 44.500 1.00 36.38 192 GLN A O 1
ATOM 1561 N N . ASN A 1 193 ? 5.556 24.100 42.776 1.00 29.11 193 ASN A N 1
ATOM 1562 C CA . ASN A 1 193 ? 4.669 24.932 43.541 1.00 29.11 193 ASN A CA 1
ATOM 1563 C C . ASN A 1 193 ? 3.590 23.981 44.035 1.00 29.11 193 ASN A C 1
ATOM 1565 O O . ASN A 1 193 ? 2.518 23.853 43.449 1.00 29.11 193 ASN A O 1
ATOM 1569 N N . LYS A 1 194 ? 3.893 23.322 45.160 1.00 33.56 194 LYS A N 1
ATOM 1570 C CA . LYS A 1 194 ? 2.884 22.896 46.127 1.00 33.56 194 LYS A CA 1
ATOM 1571 C C . LYS A 1 194 ? 2.102 24.142 46.555 1.00 33.56 194 LYS A C 1
ATOM 1573 O O . LYS A 1 194 ? 2.272 24.652 47.660 1.00 33.56 194 LYS A O 1
ATOM 1578 N N . LYS A 1 195 ? 1.229 24.652 45.685 1.00 33.28 195 LYS A N 1
ATOM 1579 C CA . LYS A 1 195 ? 0.041 25.344 46.151 1.00 33.28 195 LYS A CA 1
ATOM 1580 C C . LYS A 1 195 ? -0.776 24.246 46.803 1.00 33.28 195 LYS A C 1
ATOM 1582 O O . LYS A 1 195 ? -1.271 23.341 46.139 1.00 33.28 195 LYS A O 1
ATOM 1587 N N . ASN A 1 196 ? -0.799 24.272 48.130 1.00 33.81 196 ASN A N 1
ATOM 1588 C CA . ASN A 1 196 ? -1.732 23.492 48.922 1.00 33.81 196 ASN A CA 1
ATOM 1589 C C . ASN A 1 196 ? -3.144 23.940 48.524 1.00 33.81 196 ASN A C 1
ATOM 1591 O O . ASN A 1 196 ? -3.714 24.811 49.175 1.00 33.81 196 ASN A O 1
ATOM 1595 N N . ASN A 1 197 ? -3.679 23.399 47.430 1.00 41.62 197 ASN A N 1
ATOM 1596 C CA . ASN A 1 197 ? -5.069 23.604 47.073 1.00 41.62 197 ASN A CA 1
ATOM 1597 C C . ASN A 1 197 ? -5.899 22.872 48.125 1.00 41.62 197 ASN A C 1
ATOM 1599 O O . ASN A 1 197 ? -5.878 21.646 48.246 1.00 41.62 197 ASN A O 1
ATOM 1603 N N . THR A 1 198 ? -6.562 23.654 48.961 1.00 47.19 198 THR A N 1
ATOM 1604 C CA . THR A 1 198 ? -7.584 23.185 49.882 1.00 47.19 198 THR A CA 1
ATOM 1605 C C . THR A 1 198 ? -8.847 22.925 49.073 1.00 47.19 198 THR A C 1
ATOM 1607 O O . THR A 1 198 ? -9.447 23.867 48.568 1.00 47.19 198 THR A O 1
ATOM 1610 N N . TYR A 1 199 ? -9.238 21.660 48.923 1.00 52.31 199 TYR A N 1
ATOM 1611 C CA . TYR A 1 199 ? -10.460 21.283 48.211 1.00 52.31 199 TYR A CA 1
ATOM 1612 C C . TYR A 1 199 ? -11.605 21.069 49.202 1.00 52.31 199 TYR A C 1
ATOM 1614 O O . TYR A 1 199 ? -11.430 20.405 50.226 1.00 52.31 199 TYR A O 1
ATOM 1622 N N . VAL A 1 200 ? -12.788 21.593 48.879 1.00 59.69 200 VAL A N 1
ATOM 1623 C CA . VAL A 1 200 ? -14.031 21.258 49.580 1.00 59.69 200 VAL A CA 1
ATOM 1624 C C . VAL A 1 200 ? -14.634 20.034 48.887 1.00 59.69 200 VAL A C 1
ATOM 1626 O O . VAL A 1 200 ? -14.969 20.085 47.707 1.00 59.69 200 VAL A O 1
ATOM 1629 N N . ARG A 1 201 ? -14.726 18.897 49.588 1.00 62.62 201 ARG A N 1
ATOM 1630 C CA . ARG A 1 201 ? -15.307 17.667 49.026 1.00 62.62 201 ARG A CA 1
ATOM 1631 C C . ARG A 1 201 ? -16.830 17.792 48.989 1.00 62.62 201 ARG A C 1
ATOM 1633 O O . ARG A 1 201 ? -17.431 18.099 50.017 1.00 62.62 201 ARG A O 1
ATOM 1640 N N . TRP A 1 202 ? -17.438 17.508 47.836 1.00 74.19 202 TRP A N 1
ATOM 1641 C CA . TRP A 1 202 ? -18.896 17.484 47.690 1.00 74.19 202 TRP A CA 1
ATOM 1642 C C . TRP A 1 202 ? -19.544 16.575 48.742 1.00 74.19 202 TRP A C 1
ATOM 1644 O O . TRP A 1 202 ? -19.115 15.434 48.940 1.00 74.19 202 TRP A O 1
ATOM 1654 N N . ASN A 1 203 ? -20.580 17.085 49.411 1.00 75.00 203 ASN A N 1
ATOM 1655 C CA . ASN A 1 203 ? -21.354 16.345 50.399 1.00 75.00 203 ASN A CA 1
ATOM 1656 C C . ASN A 1 203 ? -22.814 16.256 49.951 1.00 75.00 203 ASN A C 1
ATOM 1658 O O . ASN A 1 203 ? -23.596 17.186 50.151 1.00 75.00 203 ASN A O 1
ATOM 1662 N N . THR A 1 204 ? -23.190 15.104 49.393 1.00 77.38 204 THR A N 1
ATOM 1663 C CA . THR A 1 204 ? -24.534 14.837 48.861 1.00 77.38 204 THR A CA 1
ATOM 1664 C C . THR A 1 204 ? -25.645 15.093 49.884 1.00 77.38 204 THR A C 1
ATOM 1666 O O . THR A 1 204 ? -26.719 15.560 49.519 1.00 77.38 204 THR A O 1
ATOM 1669 N N . ASN A 1 205 ? -25.381 14.886 51.180 1.00 82.12 205 ASN A N 1
ATOM 1670 C CA . ASN A 1 205 ? -26.371 15.103 52.242 1.00 82.12 205 ASN A CA 1
ATOM 1671 C C . ASN A 1 205 ? -26.666 16.589 52.510 1.00 82.12 205 ASN A C 1
ATOM 1673 O O . ASN A 1 205 ? -27.627 16.907 53.204 1.00 82.12 205 ASN A O 1
ATOM 1677 N N . LYS A 1 206 ? -25.843 17.495 51.976 1.00 82.81 206 LYS A N 1
ATOM 1678 C CA . LYS A 1 206 ? -25.969 18.950 52.115 1.00 82.81 206 LYS A CA 1
ATOM 1679 C C . LYS A 1 206 ? -26.298 19.652 50.795 1.00 82.81 206 LYS A C 1
ATOM 1681 O O . LYS A 1 206 ? -26.232 20.874 50.720 1.00 82.81 206 LYS A O 1
ATOM 1686 N N . ALA A 1 207 ? -26.686 18.910 49.756 1.00 79.25 207 ALA A N 1
ATOM 1687 C CA . ALA A 1 207 ? -27.000 19.475 48.442 1.00 79.25 207 ALA A CA 1
ATOM 1688 C C . ALA A 1 207 ? -28.108 20.551 48.495 1.00 79.25 207 ALA A C 1
ATOM 1690 O O . ALA A 1 207 ? -28.025 21.565 47.802 1.00 79.25 207 ALA A O 1
ATOM 1691 N N . HIS A 1 208 ? -29.115 20.372 49.359 1.00 83.69 208 HIS A N 1
ATOM 1692 C CA . HIS A 1 208 ? -30.178 21.365 49.556 1.00 83.69 208 HIS A CA 1
ATOM 1693 C C . HIS A 1 208 ? -29.654 22.656 50.207 1.00 83.69 208 HIS A C 1
ATOM 1695 O O . HIS A 1 208 ? -30.017 23.749 49.790 1.00 83.69 208 HIS A O 1
ATOM 1701 N N . GLU A 1 209 ? -28.776 22.536 51.205 1.00 84.38 209 GLU A N 1
ATOM 1702 C CA . GLU A 1 209 ? -28.140 23.672 51.888 1.00 84.38 209 GLU A CA 1
ATOM 1703 C C . GLU A 1 209 ? -27.222 24.442 50.925 1.00 84.38 209 GLU A C 1
ATOM 1705 O O . GLU A 1 209 ? -27.279 25.664 50.867 1.00 84.38 209 GLU A O 1
ATOM 1710 N N . PHE A 1 210 ? -26.463 23.731 50.083 1.00 84.81 210 PHE A N 1
ATOM 1711 C CA . PHE A 1 210 ? -25.663 24.326 49.009 1.00 84.81 210 PHE A CA 1
ATOM 1712 C C . PHE A 1 210 ? -26.518 25.117 48.015 1.00 84.81 210 PHE A C 1
ATOM 1714 O O . PHE A 1 210 ? -26.200 26.257 47.693 1.00 84.81 210 PHE A O 1
ATOM 1721 N N . THR A 1 211 ? -27.630 24.532 47.561 1.00 82.12 211 THR A N 1
ATOM 1722 C CA . THR A 1 211 ? -28.545 25.192 46.616 1.00 82.12 211 THR A CA 1
ATOM 1723 C C . THR A 1 211 ? -29.168 26.444 47.232 1.00 82.12 211 THR A C 1
ATOM 1725 O O . THR A 1 211 ? -29.320 27.453 46.549 1.00 82.12 211 THR A O 1
ATOM 1728 N N . GLN A 1 212 ? -29.497 26.399 48.526 1.00 84.38 212 GLN A N 1
ATOM 1729 C CA . GLN A 1 212 ? -30.041 27.544 49.249 1.00 84.38 212 GLN A CA 1
ATOM 1730 C C . GLN A 1 212 ? -29.013 28.677 49.376 1.00 84.38 212 GLN A C 1
ATOM 1732 O O . GLN A 1 212 ? -29.330 29.804 49.022 1.00 84.38 212 GLN A O 1
ATOM 1737 N N . VAL A 1 213 ? -27.772 28.372 49.773 1.00 84.06 213 VAL A N 1
ATOM 1738 C CA . VAL A 1 213 ? -26.684 29.366 49.849 1.00 84.06 213 VAL A CA 1
ATOM 1739 C C . VAL A 1 213 ? -26.405 29.992 48.481 1.00 84.06 213 VAL A C 1
ATOM 1741 O O . VAL A 1 213 ? -26.282 31.208 48.385 1.00 84.06 213 VAL A O 1
ATOM 1744 N N . LEU A 1 214 ? -26.374 29.183 47.417 1.00 82.00 214 LEU A N 1
ATOM 1745 C CA . LEU A 1 214 ? -26.179 29.679 46.053 1.00 82.00 214 LEU A CA 1
ATOM 1746 C C . LEU A 1 214 ? -27.323 30.602 45.614 1.00 82.00 214 LEU A C 1
ATOM 1748 O O . LEU A 1 214 ? -27.101 31.567 44.896 1.00 82.00 214 LEU A O 1
ATOM 1752 N N . SER A 1 215 ? -28.551 30.298 46.042 1.00 76.56 215 SER A N 1
ATOM 1753 C CA . SER A 1 215 ? -29.738 31.095 45.711 1.00 76.56 215 SER A CA 1
ATOM 1754 C C . SER A 1 215 ? -29.810 32.409 46.494 1.00 76.56 215 SER A C 1
ATOM 1756 O O . SER A 1 215 ? -30.433 33.353 46.014 1.00 76.56 215 SER A O 1
ATOM 1758 N N . ASP A 1 216 ? -29.189 32.469 47.675 1.00 76.38 216 ASP A N 1
ATOM 1759 C CA . ASP A 1 216 ? -29.131 33.664 48.521 1.00 76.38 216 ASP A CA 1
ATOM 1760 C C . ASP A 1 216 ? -27.998 34.629 48.097 1.00 76.38 216 ASP A C 1
ATOM 1762 O O . ASP A 1 216 ? -28.094 35.830 48.355 1.00 76.38 216 ASP A O 1
ATOM 1766 N N . ASP A 1 217 ? -26.961 34.152 47.390 1.00 71.62 217 ASP A N 1
ATOM 1767 C CA . ASP A 1 217 ? -25.891 34.978 46.796 1.00 71.62 217 ASP A CA 1
ATOM 1768 C C . ASP A 1 217 ? -26.302 35.557 45.426 1.00 71.62 217 ASP A C 1
ATOM 1770 O O . ASP A 1 217 ? -25.712 35.310 44.367 1.00 71.62 217 ASP A O 1
ATOM 1774 N N . THR A 1 218 ? -27.395 36.324 45.434 1.00 67.19 218 THR A N 1
ATOM 1775 C CA . THR A 1 218 ? -27.964 36.924 44.221 1.00 67.19 218 THR A CA 1
ATOM 1776 C C . THR A 1 218 ? -27.039 37.938 43.554 1.00 67.19 218 THR A C 1
ATOM 1778 O O . THR A 1 218 ? -27.146 38.140 42.347 1.00 67.19 218 THR A O 1
ATOM 1781 N N . ASP A 1 219 ? -26.136 38.581 44.294 1.00 70.12 219 ASP A N 1
ATOM 1782 C CA . ASP A 1 219 ? -25.319 39.676 43.763 1.00 70.12 219 ASP A CA 1
ATOM 1783 C C . ASP A 1 219 ? -24.210 39.161 42.837 1.00 70.12 219 ASP A C 1
ATOM 1785 O O . ASP A 1 219 ? -24.042 39.691 41.734 1.00 70.12 219 ASP A O 1
ATOM 1789 N N . ALA A 1 220 ? -23.513 38.084 43.217 1.00 67.19 220 ALA A N 1
ATOM 1790 C CA . ALA A 1 220 ? -22.472 37.488 42.383 1.00 67.19 220 ALA A CA 1
ATOM 1791 C C . ALA A 1 220 ? -23.053 36.810 41.128 1.00 67.19 220 ALA A C 1
ATOM 1793 O O . ALA A 1 220 ? -22.535 36.977 40.021 1.00 67.19 220 ALA A O 1
ATOM 1794 N N . LEU A 1 221 ? -24.187 36.112 41.265 1.00 72.00 221 LEU A N 1
ATOM 1795 C CA . LEU A 1 221 ? -24.876 35.489 40.130 1.00 72.00 221 LEU A CA 1
ATOM 1796 C C . LEU A 1 221 ? -25.449 36.523 39.152 1.00 72.00 221 LEU A C 1
ATOM 1798 O O . LEU A 1 221 ? -25.377 36.323 37.937 1.00 72.00 221 LEU A O 1
ATOM 1802 N N . ASN A 1 222 ? -25.982 37.643 39.652 1.00 77.44 222 ASN A N 1
ATOM 1803 C CA . ASN A 1 222 ? -26.461 38.734 38.801 1.00 77.44 222 ASN A CA 1
ATOM 1804 C C . ASN A 1 222 ? -25.309 39.458 38.093 1.00 77.44 222 ASN A C 1
ATOM 1806 O O . ASN A 1 222 ? -25.480 39.855 36.941 1.00 77.44 222 ASN A O 1
ATOM 1810 N N . LEU A 1 223 ? -24.141 39.596 38.732 1.00 72.19 223 LEU A N 1
ATOM 1811 C CA . LEU A 1 223 ? -22.948 40.169 38.107 1.00 72.19 223 LEU A CA 1
ATOM 1812 C C . LEU A 1 223 ? -22.440 39.284 36.961 1.00 72.19 223 LEU A C 1
ATOM 1814 O O . LEU A 1 223 ? -22.258 39.780 35.851 1.00 72.19 223 LEU A O 1
ATOM 1818 N N . ILE A 1 224 ? -22.314 37.972 37.187 1.00 74.00 224 ILE A N 1
ATOM 1819 C CA . ILE A 1 224 ? -21.931 36.998 36.150 1.00 74.00 224 ILE A CA 1
ATOM 1820 C C . ILE A 1 224 ? -22.945 37.012 35.000 1.00 74.00 224 ILE A C 1
ATOM 1822 O O . ILE A 1 224 ? -22.559 37.043 33.831 1.00 74.00 224 ILE A O 1
ATOM 1826 N N . LYS A 1 225 ? -24.247 37.048 35.312 1.00 79.19 225 LYS A N 1
ATOM 1827 C CA . LYS A 1 225 ? -25.314 37.113 34.307 1.00 79.19 225 LYS A CA 1
ATOM 1828 C C . LYS A 1 225 ? -25.265 38.407 33.488 1.00 79.19 225 LYS A C 1
ATOM 1830 O O . LYS A 1 225 ? -25.370 38.353 32.269 1.00 79.19 225 LYS A O 1
ATOM 1835 N N . HIS A 1 226 ? -25.043 39.550 34.129 1.00 76.38 226 HIS A N 1
ATOM 1836 C CA . HIS A 1 226 ? -24.900 40.841 33.455 1.00 76.38 226 HIS A CA 1
ATOM 1837 C C . HIS A 1 226 ? -23.623 40.904 32.596 1.00 76.38 226 HIS A C 1
ATOM 1839 O O . HIS A 1 226 ? -23.619 41.503 31.520 1.00 76.38 226 HIS A O 1
ATOM 1845 N N . THR A 1 227 ? -22.530 40.273 33.034 1.00 72.56 227 THR A N 1
ATOM 1846 C CA . THR A 1 227 ? -21.308 40.115 32.229 1.00 72.56 227 THR A CA 1
ATOM 1847 C C . THR A 1 227 ? -21.568 39.230 31.009 1.00 72.56 227 THR A C 1
ATOM 1849 O O . THR A 1 227 ? -21.168 39.590 29.904 1.00 72.56 227 THR A O 1
ATOM 1852 N N . LEU A 1 228 ? -22.314 38.133 31.181 1.00 74.62 228 LEU A N 1
ATOM 1853 C CA . LEU A 1 228 ? -22.746 37.250 30.095 1.00 74.62 228 LEU A CA 1
ATOM 1854 C C . LEU A 1 228 ? -23.636 37.962 29.066 1.00 74.62 228 LEU A C 1
ATOM 1856 O O . LEU A 1 228 ? -23.433 37.803 27.866 1.00 74.62 228 LEU A O 1
ATOM 1860 N N . GLU A 1 229 ? -24.587 38.778 29.525 1.00 76.62 229 GLU A N 1
ATOM 1861 C CA . GLU A 1 229 ? -25.511 39.538 28.670 1.00 76.62 229 GLU A CA 1
ATOM 1862 C C . GLU A 1 229 ? -24.818 40.670 27.887 1.00 76.62 229 GLU A C 1
ATOM 1864 O O . GLU A 1 229 ? -25.304 41.073 26.831 1.00 76.62 229 GLU A O 1
ATOM 1869 N N . ASN A 1 230 ? -23.667 41.159 28.365 1.00 69.50 230 ASN A N 1
ATOM 1870 C CA . ASN A 1 230 ? -22.888 42.215 27.711 1.00 69.50 230 ASN A CA 1
ATOM 1871 C C . ASN A 1 230 ? -21.760 41.708 26.803 1.00 69.50 230 ASN A C 1
ATOM 1873 O O . ASN A 1 230 ? -21.072 42.527 26.184 1.00 69.50 230 ASN A O 1
ATOM 1877 N N . PHE A 1 231 ? -21.557 40.392 26.684 1.00 74.12 231 PHE A N 1
ATOM 1878 C CA . PHE A 1 231 ? -20.664 39.858 25.660 1.00 74.12 231 PHE A CA 1
ATOM 1879 C C . PHE A 1 231 ? -21.272 40.091 24.273 1.00 74.12 231 PHE A C 1
ATOM 1881 O O . PHE A 1 231 ? -22.185 39.391 23.843 1.00 74.12 231 PHE A O 1
ATOM 1888 N N . GLN A 1 232 ? -20.754 41.085 23.548 1.00 62.44 232 GLN A N 1
ATOM 1889 C CA . GLN A 1 232 ? -21.063 41.245 22.131 1.00 62.44 232 GLN A CA 1
ATOM 1890 C C . GLN A 1 232 ? -20.400 40.105 21.347 1.00 62.44 232 GLN A C 1
ATOM 1892 O O . GLN A 1 232 ? -19.198 39.864 21.474 1.00 62.44 232 GLN A O 1
ATOM 1897 N N . THR A 1 233 ? -21.196 39.403 20.541 1.00 57.28 233 THR A N 1
ATOM 1898 C CA . THR A 1 233 ? -20.868 38.126 19.881 1.00 57.28 233 THR A CA 1
ATOM 1899 C C . THR A 1 233 ? -19.654 38.158 18.947 1.00 57.28 233 THR A C 1
ATOM 1901 O O . THR A 1 233 ? -19.171 37.099 18.567 1.00 57.28 233 THR A O 1
ATOM 1904 N N . GLU A 1 234 ? -19.127 39.334 18.598 1.00 53.66 234 GLU A N 1
ATOM 1905 C CA . GLU A 1 234 ? -18.028 39.488 17.631 1.00 53.66 234 GLU A CA 1
ATOM 1906 C C . GLU A 1 234 ? -16.669 39.878 18.253 1.00 53.66 234 GLU A C 1
ATOM 1908 O O . GLU A 1 234 ? -15.691 40.011 17.521 1.00 53.66 234 GLU A O 1
ATOM 1913 N N . SER A 1 235 ? -16.550 40.054 19.581 1.00 58.66 235 SER A N 1
ATOM 1914 C CA . SER A 1 235 ? -15.310 40.594 20.186 1.00 58.66 235 SER A CA 1
ATOM 1915 C C . SER A 1 235 ? -14.882 39.990 21.533 1.00 58.66 235 SER A C 1
ATOM 1917 O O . SER A 1 235 ? -14.202 40.659 22.315 1.00 58.66 235 SER A O 1
ATOM 1919 N N . VAL A 1 236 ? -15.275 38.753 21.846 1.00 72.06 236 VAL A N 1
ATOM 1920 C CA . VAL A 1 236 ? -14.903 38.101 23.116 1.00 72.06 236 VAL A CA 1
ATOM 1921 C C . VAL A 1 236 ? -13.470 37.564 23.058 1.00 72.06 236 VAL A C 1
ATOM 1923 O O . VAL A 1 236 ? -13.126 36.768 22.188 1.00 72.06 236 VAL A O 1
ATOM 1926 N N . THR A 1 237 ? -12.622 37.980 23.999 1.00 75.00 237 THR A N 1
ATOM 1927 C CA . THR A 1 237 ? -11.227 37.520 24.098 1.00 75.00 237 THR A CA 1
ATOM 1928 C C . THR A 1 237 ? -11.075 36.322 25.049 1.00 75.00 237 THR A C 1
ATOM 1930 O O . THR A 1 237 ? -11.822 36.220 26.025 1.00 75.00 237 THR A O 1
ATOM 1933 N N . PRO A 1 238 ? -10.063 35.448 24.858 1.00 69.75 238 PRO A N 1
ATOM 1934 C CA . PRO A 1 238 ? -9.796 34.328 25.769 1.00 69.75 238 PRO A CA 1
ATOM 1935 C C . PRO A 1 238 ? -9.571 34.742 27.230 1.00 69.75 238 PRO A C 1
ATOM 1937 O O . PRO A 1 238 ? -9.909 33.995 28.143 1.00 69.75 238 PRO A O 1
ATOM 1940 N N . LEU A 1 239 ? -9.022 35.940 27.468 1.00 72.50 239 LEU A N 1
ATOM 1941 C CA . LEU A 1 239 ? -8.809 36.460 28.819 1.00 72.50 239 LEU A CA 1
ATOM 1942 C C . LEU A 1 239 ? -10.141 36.731 29.527 1.00 72.50 239 LEU A C 1
ATOM 1944 O O . LEU A 1 239 ? -10.316 36.316 30.663 1.00 72.50 239 LEU A O 1
ATOM 1948 N N . GLN A 1 240 ? -11.105 37.329 28.823 1.00 73.12 240 GLN A N 1
ATOM 1949 C CA . GLN A 1 240 ? -12.434 37.593 29.379 1.00 73.12 240 GLN A CA 1
ATOM 1950 C C . GLN A 1 240 ? -13.200 36.301 29.691 1.00 73.12 240 GLN A C 1
ATOM 1952 O O . GLN A 1 240 ? -13.936 36.250 30.672 1.00 73.12 240 GLN A O 1
ATOM 1957 N N . VAL A 1 241 ? -13.008 35.249 28.885 1.00 73.38 241 VAL A N 1
ATOM 1958 C CA . VAL A 1 241 ? -13.580 33.920 29.159 1.00 73.38 241 VAL A CA 1
ATOM 1959 C C . VAL A 1 241 ? -12.940 33.303 30.403 1.00 73.38 241 VAL A C 1
ATOM 1961 O O . VAL A 1 241 ? -13.650 32.818 31.279 1.00 73.38 241 VAL A O 1
ATOM 1964 N N . ASN A 1 242 ? -11.611 33.355 30.519 1.00 72.31 242 ASN A N 1
ATOM 1965 C CA . ASN A 1 242 ? -10.901 32.822 31.683 1.00 72.31 242 ASN A CA 1
ATOM 1966 C C . ASN A 1 242 ? -11.254 33.568 32.977 1.00 72.31 242 ASN A C 1
ATOM 1968 O O . ASN A 1 242 ? -11.436 32.928 34.013 1.00 72.31 242 ASN A O 1
ATOM 1972 N N . ASP A 1 243 ? -11.387 34.894 32.918 1.00 77.06 243 ASP A N 1
ATOM 1973 C CA . ASP A 1 243 ? -11.783 35.718 34.063 1.00 77.06 243 ASP A CA 1
ATOM 1974 C C . ASP A 1 243 ? -13.205 35.367 34.523 1.00 77.06 243 ASP A C 1
ATOM 1976 O O . ASP A 1 243 ? -13.425 35.154 35.715 1.00 77.06 243 ASP A O 1
ATOM 1980 N N . LEU A 1 244 ? -14.142 35.187 33.583 1.00 78.69 244 LEU A N 1
ATOM 1981 C CA . LEU A 1 244 ? -15.508 34.750 33.883 1.00 78.69 244 LEU A CA 1
ATOM 1982 C C . LEU A 1 244 ? -15.545 33.348 34.510 1.00 78.69 244 LEU A C 1
ATOM 1984 O O . LEU A 1 244 ? -16.247 33.125 35.496 1.00 78.69 244 LEU A O 1
ATOM 1988 N N . ILE A 1 245 ? -14.795 32.391 33.950 1.00 74.81 245 ILE A N 1
ATOM 1989 C CA . ILE A 1 245 ? -14.714 31.021 34.483 1.00 74.81 245 ILE A CA 1
ATOM 1990 C C . ILE A 1 245 ? -14.128 31.035 35.899 1.00 74.81 245 ILE A C 1
ATOM 1992 O O . ILE A 1 245 ? -14.608 30.310 36.771 1.00 74.81 245 ILE A O 1
ATOM 1996 N N . SER A 1 246 ? -13.116 31.869 36.142 1.00 74.81 246 SER A N 1
ATOM 1997 C CA . SER A 1 246 ? -12.514 32.051 37.464 1.00 74.81 246 SER A CA 1
ATOM 1998 C C . SER A 1 246 ? -13.519 32.633 38.462 1.00 74.81 246 SER A C 1
ATOM 2000 O O . SER A 1 246 ? -13.650 32.122 39.573 1.00 74.81 246 SER A O 1
ATOM 2002 N N . GLU A 1 247 ? -14.281 33.652 38.060 1.00 78.12 247 GLU A N 1
ATOM 2003 C CA . GLU A 1 247 ? -15.319 34.274 38.886 1.00 78.12 247 GLU A CA 1
ATOM 2004 C C . GLU A 1 247 ? -16.439 33.282 39.236 1.00 78.12 247 GLU A C 1
ATOM 2006 O O . GLU A 1 247 ? -16.769 33.119 40.411 1.00 78.12 247 GLU A O 1
ATOM 2011 N N . LEU A 1 248 ? -16.938 32.524 38.253 1.00 78.69 248 LEU A N 1
ATOM 2012 C CA . LEU A 1 248 ? -17.916 31.456 38.479 1.00 78.69 248 LEU A CA 1
ATOM 2013 C C . LEU A 1 248 ? -17.367 30.365 39.409 1.00 78.69 248 LEU A C 1
ATOM 2015 O O . LEU A 1 248 ? -18.064 29.902 40.314 1.00 78.69 248 LEU A O 1
ATOM 2019 N N . GLY A 1 249 ? -16.109 29.969 39.210 1.00 74.94 249 GLY A N 1
ATOM 2020 C CA . GLY A 1 249 ? -15.424 29.009 40.069 1.00 74.94 249 GLY A CA 1
ATOM 2021 C C . GLY A 1 249 ? -15.350 29.481 41.522 1.00 74.94 249 GLY A C 1
ATOM 2022 O O . GLY A 1 249 ? -15.627 28.696 42.429 1.00 74.94 249 GLY A O 1
ATOM 2023 N N . ASN A 1 250 ? -15.045 30.761 41.749 1.00 79.81 250 ASN A N 1
ATOM 2024 C CA . ASN A 1 250 ? -14.991 31.345 43.090 1.00 79.81 250 ASN A CA 1
ATOM 2025 C C . ASN A 1 250 ? -16.367 31.352 43.764 1.00 79.81 250 ASN A C 1
ATOM 2027 O O . ASN A 1 250 ? -16.466 30.912 44.905 1.00 79.81 250 ASN A O 1
ATOM 2031 N N . VAL A 1 251 ? -17.434 31.726 43.046 1.00 81.62 251 VAL A N 1
ATOM 2032 C CA . VAL A 1 251 ? -18.811 31.684 43.580 1.00 81.62 251 VAL A CA 1
ATOM 2033 C C . VAL A 1 251 ? -19.177 30.274 44.044 1.00 81.62 251 VAL A C 1
ATOM 2035 O O . VAL A 1 251 ? -19.683 30.085 45.152 1.00 81.62 251 VAL A O 1
ATOM 2038 N N . LEU A 1 252 ? -18.874 29.253 43.237 1.00 80.25 252 LEU A N 1
ATOM 2039 C CA . LEU A 1 252 ? -19.151 27.860 43.597 1.00 80.25 252 LEU A CA 1
ATOM 2040 C C . LEU A 1 252 ? -18.307 27.387 44.790 1.00 80.25 252 LEU A C 1
ATOM 2042 O O . LEU A 1 252 ? -18.812 26.652 45.641 1.00 80.25 252 LEU A O 1
ATOM 2046 N N . LEU A 1 253 ? -17.041 27.804 44.876 1.00 75.81 253 LEU A N 1
ATOM 2047 C CA . LEU A 1 253 ? -16.143 27.450 45.978 1.00 75.81 253 LEU A CA 1
ATOM 2048 C C . LEU A 1 253 ? -16.522 28.140 47.294 1.00 75.81 253 LEU A C 1
ATOM 2050 O O . LEU A 1 253 ? -16.473 27.495 48.345 1.00 75.81 253 LEU A O 1
ATOM 2054 N N . ASP A 1 254 ? -16.940 29.402 47.251 1.00 79.56 254 ASP A N 1
ATOM 2055 C CA . ASP A 1 254 ? -17.413 30.151 48.419 1.00 79.56 254 ASP A CA 1
ATOM 2056 C C . ASP A 1 254 ? -18.756 29.603 48.907 1.00 79.56 254 ASP A C 1
ATOM 2058 O O . ASP A 1 254 ? -18.937 29.357 50.107 1.00 79.56 254 ASP A O 1
ATOM 2062 N N . THR A 1 255 ? -19.653 29.272 47.974 1.00 80.94 255 THR A N 1
ATOM 2063 C CA . THR A 1 255 ? -20.910 28.568 48.265 1.00 80.94 255 THR A CA 1
ATOM 2064 C C . THR A 1 255 ? -20.628 27.219 48.927 1.00 80.94 255 THR A C 1
ATOM 2066 O O . THR A 1 255 ? -21.199 26.901 49.973 1.00 80.94 255 THR A O 1
ATOM 2069 N N . ALA A 1 256 ? -19.708 26.427 48.365 1.00 77.12 256 ALA A N 1
ATOM 2070 C CA . ALA A 1 256 ? -19.324 25.125 48.906 1.00 77.12 256 ALA A CA 1
ATOM 2071 C C . ALA A 1 256 ? -18.700 25.255 50.300 1.00 77.12 256 ALA A C 1
ATOM 2073 O O . ALA A 1 256 ? -19.042 24.490 51.199 1.00 77.12 256 ALA A O 1
ATOM 2074 N N . SER A 1 257 ? -17.818 26.234 50.500 1.00 79.25 257 SER A N 1
ATOM 2075 C CA . SER A 1 257 ? -17.170 26.496 51.791 1.00 79.25 257 SER A CA 1
ATOM 2076 C C . SER A 1 257 ? -18.178 26.921 52.858 1.00 79.25 257 SER A C 1
ATOM 2078 O O . SER A 1 257 ? -18.064 26.515 54.015 1.00 79.25 257 SER A O 1
ATOM 2080 N N . THR A 1 258 ? -19.194 27.688 52.468 1.00 82.00 258 THR A N 1
ATOM 2081 C CA . THR A 1 258 ? -20.268 28.144 53.358 1.00 82.00 258 THR A CA 1
ATOM 2082 C C . THR A 1 258 ? -21.227 27.006 53.710 1.00 82.00 258 THR A C 1
ATOM 2084 O O . THR A 1 258 ? -21.524 26.796 54.885 1.00 82.00 258 THR A O 1
ATOM 2087 N N . ALA A 1 259 ? -21.659 26.214 52.724 1.00 82.25 259 ALA A N 1
ATOM 2088 C CA . ALA A 1 259 ? -22.605 25.118 52.932 1.00 82.25 259 ALA A CA 1
ATOM 2089 C C . ALA A 1 259 ? -21.969 23.896 53.621 1.00 82.25 259 ALA A C 1
ATOM 2091 O O . ALA A 1 259 ? -22.557 23.273 54.511 1.00 82.25 259 ALA A O 1
ATOM 2092 N N . PHE A 1 260 ? -20.752 23.519 53.225 1.00 80.31 260 PHE A N 1
ATOM 2093 C CA . PHE A 1 260 ? -20.088 22.304 53.705 1.00 80.31 260 PHE A CA 1
ATOM 2094 C C . PHE A 1 260 ? -19.143 22.555 54.892 1.00 80.31 260 PHE A C 1
ATOM 2096 O O . PHE A 1 260 ? -18.827 21.603 55.609 1.00 80.31 260 PHE A O 1
ATOM 2103 N N . GLY A 1 261 ? -18.776 23.814 55.160 1.00 69.25 261 GLY A N 1
ATOM 2104 C CA . GLY A 1 261 ? -17.795 24.224 56.169 1.00 69.25 261 GLY A CA 1
ATOM 2105 C C . GLY A 1 261 ? -16.380 24.393 55.585 1.00 69.25 261 GLY A C 1
ATOM 2106 O O . GLY A 1 261 ? -16.113 23.949 54.466 1.00 69.25 261 GLY A O 1
ATOM 2107 N N . PRO A 1 262 ? -15.442 25.024 56.323 1.00 58.75 262 PRO A N 1
ATOM 2108 C CA . PRO A 1 262 ? -14.091 25.282 55.828 1.00 58.75 262 PRO A CA 1
ATOM 2109 C C . PRO A 1 262 ? -13.360 23.976 55.492 1.00 58.75 262 PRO A C 1
ATOM 2111 O O . PRO A 1 262 ? -13.479 22.985 56.216 1.00 58.75 262 PRO A O 1
ATOM 2114 N N . ALA A 1 263 ? -12.572 23.988 54.412 1.00 54.06 263 ALA A N 1
ATOM 2115 C CA . ALA A 1 263 ? -11.802 22.838 53.944 1.00 54.06 263 ALA A CA 1
ATOM 2116 C C . ALA A 1 263 ? -10.947 22.235 55.077 1.00 54.06 263 ALA A C 1
ATOM 2118 O O . ALA A 1 263 ? -9.942 22.804 55.510 1.00 54.06 263 ALA A O 1
ATOM 2119 N N . GLY A 1 264 ? -11.353 21.068 55.579 1.00 49.25 264 GLY A N 1
ATOM 2120 C CA . GLY A 1 264 ? -10.603 20.348 56.598 1.00 49.25 264 GLY A CA 1
ATOM 2121 C C . GLY A 1 264 ? -9.246 19.905 56.051 1.00 49.25 264 GLY A C 1
ATOM 2122 O O . GLY A 1 264 ? -9.176 19.193 55.052 1.00 49.25 264 GLY A O 1
ATOM 2123 N N . LYS A 1 265 ? -8.152 20.278 56.726 1.00 41.94 265 LYS A N 1
ATOM 2124 C CA . LYS A 1 265 ? -6.848 19.631 56.527 1.00 41.94 265 LYS A CA 1
ATOM 2125 C C . LYS A 1 265 ? -6.929 18.209 57.083 1.00 41.94 265 LYS A C 1
ATOM 2127 O O . LYS A 1 265 ? -6.672 18.002 58.265 1.00 41.94 265 LYS A O 1
ATOM 2132 N N . GLN A 1 266 ? -7.279 17.235 56.252 1.00 37.84 266 GLN A N 1
ATOM 2133 C CA . GLN A 1 266 ? -6.947 15.840 56.530 1.00 37.84 266 GLN A CA 1
ATOM 2134 C C . GLN A 1 266 ? -5.708 15.451 55.716 1.00 37.84 266 GLN A C 1
ATOM 2136 O O . GLN A 1 266 ? -5.637 15.787 54.531 1.00 37.84 266 GLN A O 1
ATOM 2141 N N . PRO A 1 267 ? -4.707 14.788 56.326 1.00 33.09 267 PRO A N 1
ATOM 2142 C CA . PRO A 1 267 ? -3.605 14.222 55.564 1.00 33.09 267 PRO A CA 1
ATOM 2143 C C . PRO A 1 267 ? -4.165 13.198 54.569 1.00 33.09 267 PRO A C 1
ATOM 2145 O O . PRO A 1 267 ? -5.128 12.492 54.876 1.00 33.09 267 PRO A O 1
ATOM 2148 N N . ARG A 1 268 ? -3.567 13.122 53.371 1.00 32.84 268 ARG A N 1
ATOM 2149 C CA . ARG A 1 268 ? -3.760 11.971 52.479 1.00 32.84 268 ARG A CA 1
ATOM 2150 C C . ARG A 1 268 ? -3.524 10.721 53.325 1.00 32.84 268 ARG A C 1
ATOM 2152 O O . ARG A 1 268 ? -2.470 10.630 53.945 1.00 32.84 268 ARG A O 1
ATOM 2159 N N . ASN A 1 269 ? -4.489 9.800 53.363 1.00 37.25 269 ASN A N 1
ATOM 2160 C CA . ASN A 1 269 ? -4.231 8.455 53.862 1.00 37.25 269 ASN A CA 1
ATOM 2161 C C . ASN A 1 269 ? -2.973 7.956 53.154 1.00 37.25 269 ASN A C 1
ATOM 2163 O O . ASN A 1 269 ? -2.942 7.940 51.920 1.00 37.25 269 ASN A O 1
ATOM 2167 N N . ASP A 1 270 ? -1.943 7.627 53.932 1.00 36.94 270 ASP A N 1
ATOM 2168 C CA . ASP A 1 270 ? -0.749 6.991 53.409 1.00 36.94 270 ASP A CA 1
ATOM 2169 C C . ASP A 1 270 ? -1.191 5.803 52.558 1.00 36.94 270 ASP A C 1
ATOM 2171 O O . ASP A 1 270 ? -1.994 4.961 52.973 1.00 36.94 270 ASP A O 1
ATOM 2175 N N . ILE A 1 271 ? -0.714 5.792 51.318 1.00 40.78 271 ILE A N 1
ATOM 2176 C CA . ILE A 1 271 ? -0.834 4.653 50.424 1.00 40.78 271 ILE A CA 1
ATOM 2177 C C . ILE A 1 271 ? -0.288 3.453 51.198 1.00 40.78 271 ILE A C 1
ATOM 2179 O O . ILE A 1 271 ? 0.874 3.462 51.598 1.00 40.78 271 ILE A O 1
ATOM 2183 N N . ASN A 1 272 ? -1.132 2.450 51.448 1.00 44.84 272 ASN A N 1
ATOM 2184 C CA . ASN A 1 272 ? -0.716 1.237 52.138 1.00 44.84 272 ASN A CA 1
ATOM 2185 C C . ASN A 1 272 ? 0.359 0.540 51.286 1.00 44.84 272 ASN A C 1
ATOM 2187 O O . ASN A 1 272 ? 0.044 -0.078 50.267 1.00 44.84 272 ASN A O 1
ATOM 2191 N N . LEU A 1 273 ? 1.626 0.723 51.666 1.00 41.66 273 LEU A N 1
ATOM 2192 C CA . LEU A 1 273 ? 2.804 0.350 50.880 1.00 41.66 273 LEU A CA 1
ATOM 2193 C C . LEU A 1 273 ? 2.860 -1.165 50.617 1.00 41.66 273 LEU A C 1
ATOM 2195 O O . LEU A 1 273 ? 3.324 -1.582 49.559 1.00 41.66 273 LEU A O 1
ATOM 2199 N N . GLU A 1 274 ? 2.303 -1.976 51.524 1.00 44.16 274 GLU A N 1
ATOM 2200 C CA . GLU A 1 274 ? 2.164 -3.430 51.352 1.00 44.16 274 GLU A CA 1
ATOM 2201 C C . GLU A 1 274 ? 1.260 -3.790 50.166 1.00 44.16 274 GLU A C 1
ATOM 2203 O O . GLU A 1 274 ? 1.625 -4.635 49.356 1.00 44.16 274 GLU A O 1
ATOM 2208 N N . ASN A 1 275 ? 0.136 -3.088 49.978 1.00 48.97 275 ASN A N 1
ATOM 2209 C CA . ASN A 1 275 ? -0.767 -3.322 48.843 1.00 48.97 275 ASN A CA 1
ATOM 2210 C C . ASN A 1 275 ? -0.163 -2.880 47.502 1.00 48.97 275 ASN A C 1
ATOM 2212 O O . ASN A 1 275 ? -0.610 -3.325 46.446 1.00 48.97 275 ASN A O 1
ATOM 2216 N N . LEU A 1 276 ? 0.809 -1.965 47.518 1.00 42.12 276 LEU A N 1
ATOM 2217 C CA . LEU A 1 276 ? 1.457 -1.489 46.299 1.00 42.12 276 LEU A CA 1
ATOM 2218 C C . LEU A 1 276 ? 2.573 -2.440 45.858 1.00 42.12 276 LEU A C 1
ATOM 2220 O O . LEU A 1 276 ? 2.682 -2.713 44.667 1.00 42.12 276 LEU A O 1
ATOM 2224 N N . LEU A 1 277 ? 3.317 -3.010 46.810 1.00 50.56 277 LEU A N 1
ATOM 2225 C CA . LEU A 1 277 ? 4.307 -4.061 46.556 1.00 50.56 277 LEU A CA 1
ATOM 2226 C C . LEU A 1 277 ? 3.658 -5.337 46.002 1.00 50.56 277 LEU A C 1
ATOM 2228 O O . LEU A 1 277 ? 4.131 -5.870 45.003 1.00 50.56 277 LEU A O 1
ATOM 2232 N N . ASP A 1 278 ? 2.522 -5.758 46.561 1.00 55.19 278 ASP A N 1
ATOM 2233 C CA . ASP A 1 278 ? 1.786 -6.946 46.095 1.00 55.19 278 ASP A CA 1
ATOM 2234 C C . ASP A 1 278 ? 1.242 -6.757 44.660 1.00 55.19 278 ASP A C 1
ATOM 2236 O O . ASP A 1 278 ? 1.264 -7.656 43.809 1.00 55.19 278 ASP A O 1
ATOM 2240 N N . ARG A 1 279 ? 0.817 -5.525 44.338 1.00 50.78 279 ARG A N 1
ATOM 2241 C CA . ARG A 1 279 ? 0.428 -5.138 42.974 1.00 50.78 279 ARG A CA 1
ATOM 2242 C C . ARG A 1 279 ? 1.625 -5.078 42.029 1.00 50.78 279 ARG A C 1
ATOM 2244 O O . ARG A 1 279 ? 1.485 -5.515 40.891 1.00 50.78 279 ARG A O 1
ATOM 2251 N N . MET A 1 280 ? 2.774 -4.572 42.476 1.00 49.53 280 MET A N 1
ATOM 2252 C CA . MET A 1 280 ? 4.005 -4.553 41.679 1.00 49.53 280 MET A CA 1
ATOM 2253 C C . MET A 1 280 ? 4.473 -5.971 41.342 1.00 49.53 280 MET A C 1
ATOM 2255 O O . MET A 1 280 ? 4.700 -6.250 40.170 1.00 49.53 280 MET A O 1
ATOM 2259 N N . GLU A 1 281 ? 4.485 -6.894 42.308 1.00 58.88 281 GLU A N 1
ATOM 2260 C CA . GLU A 1 281 ? 4.844 -8.299 42.061 1.00 58.88 281 GLU A CA 1
ATOM 2261 C C . GLU A 1 281 ? 3.856 -8.974 41.086 1.00 58.88 281 GLU A C 1
ATOM 2263 O O . GLU A 1 281 ? 4.230 -9.776 40.225 1.00 58.88 281 GLU A O 1
ATOM 2268 N N . THR A 1 282 ? 2.573 -8.610 41.168 1.00 59.78 282 THR A N 1
ATOM 2269 C CA . THR A 1 282 ? 1.551 -9.071 40.218 1.00 59.78 282 THR A CA 1
ATOM 2270 C C . THR A 1 282 ? 1.794 -8.533 38.804 1.00 59.78 282 THR A C 1
ATOM 2272 O O . THR A 1 282 ? 1.594 -9.259 37.825 1.00 59.78 282 THR A O 1
ATOM 2275 N N . TYR A 1 283 ? 2.227 -7.277 38.670 1.00 50.75 283 TYR A N 1
ATOM 2276 C CA . TYR A 1 283 ? 2.553 -6.685 37.374 1.00 50.75 283 TYR A CA 1
ATOM 2277 C C . TYR A 1 283 ? 3.847 -7.245 36.784 1.00 50.75 283 TYR A C 1
ATOM 2279 O O . TYR A 1 283 ? 3.855 -7.554 35.598 1.00 50.75 283 TYR A O 1
ATOM 2287 N N . GLU A 1 284 ? 4.885 -7.477 37.585 1.00 62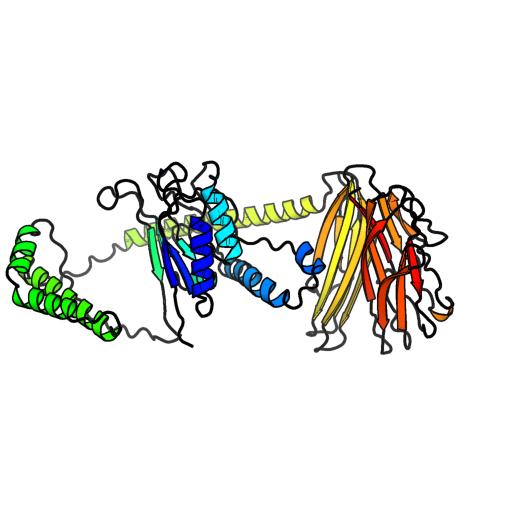.38 284 GLU A N 1
ATOM 2288 C CA . GLU A 1 284 ? 6.127 -8.119 37.129 1.00 62.38 284 GLU A CA 1
ATOM 2289 C C . GLU A 1 284 ? 5.857 -9.516 36.553 1.00 62.38 284 GLU A C 1
ATOM 2291 O O . GLU A 1 284 ? 6.338 -9.850 35.470 1.00 62.38 284 GLU A O 1
ATOM 2296 N N . LYS A 1 285 ? 4.986 -10.307 37.196 1.00 67.31 285 LYS A N 1
ATOM 2297 C CA . LYS A 1 285 ? 4.553 -11.615 36.666 1.00 67.31 285 LYS A CA 1
ATOM 2298 C C . LYS A 1 285 ? 3.772 -11.498 35.353 1.00 67.31 285 LYS A C 1
ATOM 2300 O O . LYS A 1 285 ? 3.896 -12.370 34.493 1.00 67.31 285 LYS A O 1
ATOM 2305 N N . LYS A 1 286 ? 2.960 -10.447 35.181 1.00 56.75 286 LYS A N 1
ATOM 2306 C CA . LYS A 1 286 ? 2.246 -10.184 33.918 1.00 56.75 286 LYS A CA 1
ATOM 2307 C C . LYS A 1 286 ? 3.196 -9.738 32.806 1.00 56.75 286 LYS A C 1
ATOM 2309 O O . LYS A 1 286 ? 3.038 -10.209 31.686 1.00 56.75 286 LYS A O 1
ATOM 2314 N N . ILE A 1 287 ? 4.174 -8.887 33.118 1.00 56.88 287 ILE A N 1
ATOM 2315 C CA . ILE A 1 287 ? 5.203 -8.427 32.176 1.00 56.88 287 ILE A CA 1
ATOM 2316 C C . ILE A 1 287 ? 6.034 -9.616 31.691 1.00 56.88 287 ILE A C 1
ATOM 2318 O O . ILE A 1 287 ? 6.099 -9.835 30.489 1.00 56.88 287 ILE A O 1
ATOM 2322 N N . ALA A 1 288 ? 6.531 -10.464 32.596 1.00 68.69 288 ALA A N 1
ATOM 2323 C CA . ALA A 1 288 ? 7.294 -11.658 32.221 1.00 68.69 288 ALA A CA 1
ATOM 2324 C C . ALA A 1 288 ? 6.493 -12.617 31.319 1.00 68.69 288 ALA A C 1
ATOM 2326 O O . ALA A 1 288 ? 7.031 -13.222 30.393 1.00 68.69 288 ALA A O 1
ATOM 2327 N N . LYS A 1 289 ? 5.179 -12.746 31.558 1.00 63.97 289 LYS A N 1
ATOM 2328 C CA . LYS A 1 289 ? 4.297 -13.545 30.696 1.00 63.97 289 LYS A CA 1
ATOM 2329 C C . LYS A 1 289 ? 4.148 -12.929 29.300 1.00 63.97 289 LYS A C 1
ATOM 2331 O O . LYS A 1 289 ? 4.174 -13.668 28.322 1.00 63.97 289 LYS A O 1
ATOM 2336 N N . LEU A 1 290 ? 3.998 -11.607 29.214 1.00 58.09 290 LEU A N 1
ATOM 2337 C CA . LEU A 1 290 ? 3.913 -10.886 27.942 1.00 58.09 290 LEU A CA 1
ATOM 2338 C C . LEU A 1 290 ? 5.233 -10.949 27.164 1.00 58.09 290 LEU A C 1
ATOM 2340 O O . LEU A 1 290 ? 5.200 -11.170 25.961 1.00 58.09 290 LEU A O 1
ATOM 2344 N N . GLU A 1 291 ? 6.381 -10.835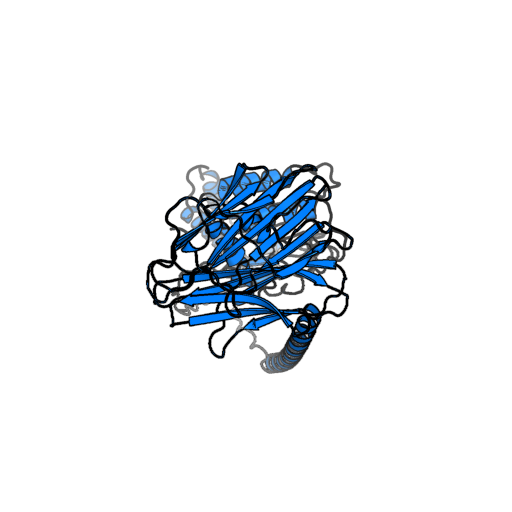 27.832 1.00 60.47 291 GLU A N 1
ATOM 2345 C CA . GLU A 1 291 ? 7.706 -10.981 27.210 1.00 60.47 291 GLU A CA 1
ATOM 2346 C C . GLU A 1 291 ? 7.885 -12.372 26.585 1.00 60.47 291 GLU A C 1
ATOM 2348 O O . GLU A 1 291 ? 8.287 -12.483 25.428 1.00 60.47 291 GLU A O 1
ATOM 2353 N N . MET A 1 292 ? 7.483 -13.437 27.293 1.00 70.25 292 MET A N 1
ATOM 2354 C CA . MET A 1 292 ? 7.468 -14.794 26.729 1.00 70.25 292 MET A CA 1
ATOM 2355 C C . MET A 1 292 ? 6.529 -14.931 25.521 1.00 70.25 292 MET A C 1
ATOM 2357 O O . MET A 1 292 ? 6.795 -15.717 24.613 1.00 70.25 292 MET A O 1
ATOM 2361 N N . GLU A 1 293 ? 5.408 -14.209 25.513 1.00 60.75 293 GLU A N 1
ATOM 2362 C CA . GLU A 1 293 ? 4.426 -14.247 24.426 1.00 60.75 293 GLU A CA 1
ATOM 2363 C C . GLU A 1 293 ? 4.917 -13.470 23.194 1.00 60.75 293 GLU A C 1
ATOM 2365 O O . GLU A 1 293 ? 4.753 -13.949 22.074 1.00 60.75 293 GLU A O 1
ATOM 2370 N N . VAL A 1 294 ? 5.624 -12.352 23.393 1.00 53.81 294 VAL A N 1
ATOM 2371 C CA . VAL A 1 294 ? 6.341 -11.615 22.338 1.00 53.81 294 VAL A CA 1
ATOM 2372 C C . VAL A 1 294 ? 7.442 -12.475 21.715 1.00 53.81 294 VAL A C 1
ATOM 2374 O O . VAL A 1 294 ? 7.546 -12.547 20.493 1.00 53.81 294 VAL A O 1
ATOM 2377 N N . GLU A 1 295 ? 8.227 -13.188 22.523 1.00 69.25 295 GLU A N 1
ATOM 2378 C CA . GLU A 1 295 ? 9.272 -14.082 22.010 1.00 69.25 295 GLU A CA 1
ATOM 2379 C C . GLU A 1 295 ? 8.689 -15.304 21.284 1.00 69.25 295 GLU A C 1
ATOM 2381 O O . GLU A 1 295 ? 9.216 -15.762 20.273 1.00 69.25 295 GLU A O 1
ATOM 2386 N N . ARG A 1 296 ? 7.531 -15.802 21.726 1.00 66.19 296 ARG A N 1
ATOM 2387 C CA . ARG A 1 296 ? 6.789 -16.818 20.972 1.00 66.19 296 ARG A CA 1
ATOM 2388 C C . ARG A 1 296 ? 6.286 -16.273 19.632 1.00 66.19 296 ARG A C 1
ATOM 2390 O O . ARG A 1 296 ? 6.316 -17.000 18.641 1.00 66.19 296 ARG A O 1
ATOM 2397 N N . MET A 1 297 ? 5.831 -15.021 19.596 1.00 50.25 297 MET A N 1
ATOM 2398 C CA . MET A 1 297 ? 5.381 -14.377 18.363 1.00 50.25 297 MET A CA 1
ATOM 2399 C C . MET A 1 297 ? 6.521 -14.142 17.370 1.00 50.25 297 MET A C 1
ATOM 2401 O O . MET A 1 297 ? 6.317 -14.379 16.183 1.00 50.25 297 MET A O 1
ATOM 2405 N N . SER A 1 298 ? 7.723 -13.780 17.825 1.00 50.25 298 SER A N 1
ATOM 2406 C CA . SER A 1 298 ? 8.881 -13.600 16.934 1.00 50.25 298 SER A CA 1
ATOM 2407 C C . SER A 1 298 ? 9.320 -14.911 16.266 1.00 50.25 298 SER A C 1
ATOM 2409 O O . SER A 1 298 ? 9.696 -14.921 15.093 1.00 50.25 298 SER A O 1
ATOM 2411 N N . VAL A 1 299 ? 9.208 -16.044 16.970 1.00 65.12 299 VAL A N 1
ATOM 2412 C CA . VAL A 1 299 ? 9.429 -17.378 16.385 1.00 65.12 299 VAL A CA 1
ATOM 2413 C C . VAL A 1 299 ? 8.375 -17.690 15.320 1.00 65.12 299 VAL A C 1
ATOM 2415 O O . VAL A 1 299 ? 8.733 -18.135 14.232 1.00 65.12 299 VAL A O 1
ATOM 2418 N N . ILE A 1 300 ? 7.097 -17.403 15.594 1.00 58.16 300 ILE A N 1
ATOM 2419 C CA . ILE A 1 300 ? 6.004 -17.596 14.627 1.00 58.16 300 ILE A CA 1
ATOM 2420 C C . ILE A 1 300 ? 6.197 -16.709 13.391 1.00 58.16 300 ILE A C 1
ATOM 2422 O O . ILE A 1 300 ? 5.976 -17.171 12.277 1.00 58.16 300 ILE A O 1
ATOM 2426 N N . GLU A 1 301 ? 6.627 -15.457 13.553 1.00 51.00 301 GLU A N 1
ATOM 2427 C CA . GLU A 1 301 ? 6.926 -14.562 12.429 1.00 51.00 301 GLU A CA 1
ATOM 2428 C C . GLU A 1 301 ? 8.086 -15.075 11.580 1.00 51.00 301 GLU A C 1
ATOM 2430 O O . GLU A 1 301 ? 8.015 -15.023 10.352 1.00 51.00 301 GLU A O 1
ATOM 2435 N N . LYS A 1 302 ? 9.126 -15.626 12.214 1.00 53.06 302 LYS A N 1
ATOM 2436 C CA . LYS A 1 302 ? 10.247 -16.247 11.509 1.00 53.06 302 LYS A CA 1
ATOM 2437 C C . LYS A 1 302 ? 9.802 -17.477 10.710 1.00 53.06 302 LYS A C 1
ATOM 2439 O O . LYS A 1 302 ? 10.114 -17.574 9.527 1.00 53.06 302 LYS A O 1
ATOM 2444 N N . GLU A 1 303 ? 9.021 -18.369 11.318 1.00 58.22 303 GLU A N 1
ATOM 2445 C CA . GLU A 1 303 ? 8.437 -19.532 10.632 1.00 58.22 303 GLU A CA 1
ATOM 2446 C C . GLU A 1 303 ? 7.478 -19.103 9.504 1.00 58.22 303 GLU A C 1
ATOM 2448 O O . GLU A 1 303 ? 7.486 -19.675 8.414 1.00 58.22 303 GLU A O 1
ATOM 2453 N N . ALA A 1 304 ? 6.682 -18.052 9.717 1.00 51.22 304 ALA A N 1
ATOM 2454 C CA . ALA A 1 304 ? 5.800 -17.489 8.699 1.00 51.22 304 ALA A CA 1
ATOM 2455 C C . ALA A 1 304 ? 6.582 -16.851 7.539 1.00 51.22 304 ALA A C 1
ATOM 2457 O O . ALA A 1 304 ? 6.157 -16.964 6.390 1.00 51.22 304 ALA A O 1
ATOM 2458 N N . ALA A 1 305 ? 7.721 -16.207 7.806 1.00 54.47 305 ALA A N 1
ATOM 2459 C CA . ALA A 1 305 ? 8.608 -15.667 6.779 1.00 54.47 305 ALA A CA 1
ATOM 2460 C C . ALA A 1 305 ? 9.224 -16.783 5.920 1.00 54.47 305 ALA A C 1
ATOM 2462 O O . ALA A 1 305 ? 9.259 -16.656 4.695 1.00 54.47 305 ALA A O 1
ATOM 2463 N N . GLU A 1 306 ? 9.621 -17.901 6.534 1.00 60.56 306 GLU A N 1
ATOM 2464 C CA . GLU A 1 306 ? 10.087 -19.099 5.821 1.00 60.56 306 GLU A CA 1
ATOM 2465 C C . GLU A 1 306 ? 8.966 -19.711 4.960 1.00 60.56 306 GLU A C 1
ATOM 2467 O O . GLU A 1 306 ? 9.183 -20.042 3.795 1.00 60.56 306 GLU A O 1
ATOM 2472 N N . LEU A 1 307 ? 7.730 -19.770 5.470 1.00 58.53 307 LEU A N 1
ATOM 2473 C CA . LEU A 1 307 ? 6.571 -20.240 4.700 1.00 58.53 307 LEU A CA 1
ATOM 2474 C C . LEU A 1 307 ? 6.183 -19.302 3.542 1.00 58.53 307 LEU A C 1
ATOM 2476 O O . LEU A 1 307 ? 5.707 -19.783 2.514 1.00 58.53 307 LEU A O 1
ATOM 2480 N N . ARG A 1 308 ? 6.397 -17.982 3.659 1.00 62.44 308 ARG A N 1
ATOM 2481 C CA . ARG A 1 308 ? 6.113 -17.005 2.581 1.00 62.44 308 ARG A CA 1
ATOM 2482 C C . ARG A 1 308 ? 6.992 -17.210 1.345 1.00 62.44 308 ARG A C 1
ATOM 2484 O O . ARG A 1 308 ? 6.544 -16.903 0.234 1.00 62.44 308 ARG A O 1
ATOM 2491 N N . GLN A 1 309 ? 8.197 -17.753 1.527 1.00 68.31 309 GLN A N 1
ATOM 2492 C CA . GLN A 1 309 ? 9.099 -18.117 0.430 1.00 68.31 309 GLN A CA 1
ATOM 2493 C C . GLN A 1 309 ? 8.560 -19.300 -0.385 1.00 68.31 309 GLN A C 1
ATOM 2495 O O . GLN A 1 309 ? 8.875 -19.421 -1.565 1.00 68.31 309 GLN A O 1
ATOM 2500 N N . ILE A 1 310 ? 7.700 -20.134 0.206 1.00 74.94 310 ILE A N 1
ATOM 2501 C CA . ILE A 1 310 ? 7.137 -21.317 -0.446 1.00 74.94 310 ILE A CA 1
ATOM 2502 C C . ILE A 1 310 ? 5.887 -20.933 -1.239 1.00 74.94 310 ILE A C 1
ATOM 2504 O O . ILE A 1 310 ? 4.915 -20.389 -0.705 1.00 74.94 310 ILE A O 1
ATOM 2508 N N . VAL A 1 311 ? 5.889 -21.252 -2.527 1.00 78.25 311 VAL A N 1
ATOM 2509 C CA . VAL A 1 311 ? 4.761 -21.042 -3.432 1.00 78.25 311 VAL A CA 1
ATOM 2510 C C . VAL A 1 311 ? 3.605 -21.956 -3.032 1.00 78.25 311 VAL A C 1
ATOM 2512 O O . VAL A 1 311 ? 3.743 -23.176 -2.991 1.00 78.25 311 VAL A O 1
ATOM 2515 N N . GLN A 1 312 ? 2.445 -21.369 -2.743 1.00 78.50 312 GLN A N 1
ATOM 2516 C CA . GLN A 1 312 ? 1.249 -22.121 -2.343 1.00 78.50 312 GLN A CA 1
ATOM 2517 C C . GLN A 1 312 ? 0.336 -22.429 -3.537 1.00 78.50 312 GLN A C 1
ATOM 2519 O O . GLN A 1 312 ? -0.235 -23.516 -3.624 1.00 78.50 312 GLN A O 1
ATOM 2524 N N . VAL A 1 313 ? 0.240 -21.495 -4.485 1.00 78.12 313 VAL A N 1
ATOM 2525 C CA . VAL A 1 313 ? -0.623 -21.586 -5.669 1.00 78.12 313 VAL A CA 1
ATOM 2526 C C . VAL A 1 313 ? 0.268 -21.730 -6.907 1.00 78.12 313 VAL A C 1
ATOM 2528 O O . VAL A 1 313 ? 1.218 -20.968 -7.048 1.00 78.12 313 VAL A O 1
ATOM 2531 N N . PRO A 1 314 ? 0.047 -22.715 -7.790 1.00 82.25 314 PRO A N 1
ATOM 2532 C CA . PRO A 1 314 ? 0.804 -22.800 -9.030 1.00 82.25 314 PRO A CA 1
ATOM 2533 C C . PRO A 1 314 ? 0.322 -21.716 -10.001 1.00 82.25 314 PRO A C 1
ATOM 2535 O O . PRO A 1 314 ? -0.869 -21.419 -10.055 1.00 82.25 314 PRO A O 1
ATOM 2538 N N . GLY A 1 315 ? 1.221 -21.147 -10.796 1.00 82.94 315 GLY A N 1
ATOM 2539 C CA . GLY A 1 315 ? 0.843 -20.093 -11.735 1.00 82.94 315 GLY A CA 1
ATOM 2540 C C . GLY A 1 315 ? 2.030 -19.369 -12.345 1.00 82.94 315 GLY A C 1
ATOM 2541 O O . GLY A 1 315 ? 3.190 -19.707 -12.091 1.00 82.94 315 GLY A O 1
ATOM 2542 N N . THR A 1 316 ? 1.742 -18.367 -13.167 1.00 81.75 316 THR A N 1
ATOM 2543 C CA . THR A 1 316 ? 2.762 -17.455 -13.691 1.00 81.75 316 THR A CA 1
ATOM 2544 C C . THR A 1 316 ? 2.896 -16.264 -12.753 1.00 81.75 316 THR A C 1
ATOM 2546 O O . THR A 1 316 ? 1.916 -15.586 -12.458 1.00 81.75 316 THR A O 1
ATOM 2549 N N . TYR A 1 317 ? 4.115 -16.006 -12.292 1.00 82.50 317 TYR A N 1
ATOM 2550 C CA . TYR A 1 317 ? 4.423 -14.960 -11.329 1.00 82.50 317 TYR A CA 1
ATOM 2551 C C . TYR A 1 317 ? 5.340 -13.903 -11.933 1.00 82.50 317 TYR A C 1
ATOM 2553 O O . TYR A 1 317 ? 6.292 -14.250 -12.630 1.00 82.50 317 TYR A O 1
ATOM 2561 N N . ALA A 1 318 ? 5.083 -12.636 -11.616 1.00 82.75 318 ALA A N 1
ATOM 2562 C CA . ALA A 1 318 ? 6.030 -11.544 -11.801 1.00 82.75 318 ALA A CA 1
ATOM 2563 C C . ALA A 1 318 ? 6.753 -11.256 -10.485 1.00 82.75 318 ALA A C 1
ATOM 2565 O O . ALA A 1 318 ? 6.138 -11.192 -9.417 1.00 82.75 318 ALA A O 1
ATOM 2566 N N . PHE A 1 319 ? 8.056 -11.049 -10.583 1.00 82.56 319 PHE A N 1
ATOM 2567 C CA . PHE A 1 319 ? 8.927 -10.677 -9.485 1.00 82.56 319 PHE A CA 1
ATOM 2568 C C . PHE A 1 319 ? 9.597 -9.364 -9.822 1.00 82.56 319 PHE A C 1
ATOM 2570 O O . PHE A 1 319 ? 10.188 -9.241 -10.895 1.00 82.56 319 PHE A O 1
ATOM 2577 N N . THR A 1 320 ? 9.544 -8.427 -8.886 1.00 80.19 320 THR A N 1
ATOM 2578 C CA . THR A 1 320 ? 10.326 -7.198 -8.946 1.00 80.19 320 THR A CA 1
ATOM 2579 C C . THR A 1 320 ? 11.104 -7.037 -7.654 1.00 80.19 320 THR A C 1
ATOM 2581 O O . THR A 1 320 ? 10.614 -7.380 -6.571 1.00 80.19 320 THR A O 1
ATOM 2584 N N . TRP A 1 321 ? 12.337 -6.568 -7.764 1.00 75.69 321 TRP A N 1
ATOM 2585 C CA . TRP A 1 321 ? 13.130 -6.222 -6.600 1.00 75.69 321 TRP A CA 1
ATOM 2586 C C . TRP A 1 321 ? 14.012 -5.024 -6.874 1.00 75.69 321 TRP A C 1
ATOM 2588 O O . TRP A 1 321 ? 14.625 -4.937 -7.933 1.00 75.69 321 TRP A O 1
ATOM 2598 N N . THR A 1 322 ? 14.088 -4.127 -5.900 1.00 73.06 322 THR A N 1
ATOM 2599 C CA . THR A 1 322 ? 14.848 -2.884 -5.996 1.00 73.06 322 THR A CA 1
ATOM 2600 C C . THR A 1 322 ? 15.826 -2.811 -4.842 1.00 73.06 322 THR A C 1
ATOM 2602 O O . THR A 1 322 ? 15.454 -3.049 -3.690 1.00 73.06 322 THR A O 1
ATOM 2605 N N . VAL A 1 323 ? 17.069 -2.465 -5.157 1.00 72.06 323 VAL A N 1
ATOM 2606 C CA . VAL A 1 323 ? 18.089 -2.104 -4.175 1.00 72.06 323 VAL A CA 1
ATOM 2607 C C . VAL A 1 323 ? 18.514 -0.672 -4.427 1.00 72.06 323 VAL A C 1
ATOM 2609 O O . VAL A 1 323 ? 18.681 -0.285 -5.581 1.00 72.06 323 VAL A O 1
ATOM 2612 N N . CYS A 1 324 ? 18.696 0.084 -3.349 1.00 71.19 324 CYS A N 1
ATOM 2613 C CA . CYS A 1 324 ? 19.280 1.417 -3.382 1.00 71.19 324 CYS A CA 1
ATOM 2614 C C . CYS A 1 324 ? 20.492 1.481 -2.450 1.00 71.19 324 CYS A C 1
ATOM 2616 O O . CYS A 1 324 ? 20.448 0.950 -1.333 1.00 71.19 324 CYS A O 1
ATOM 2618 N N . ALA A 1 325 ? 21.549 2.150 -2.900 1.00 67.62 325 ALA A N 1
ATOM 2619 C CA . ALA A 1 325 ? 22.723 2.484 -2.107 1.00 67.62 325 ALA A CA 1
ATOM 2620 C C . ALA A 1 325 ? 22.745 4.000 -1.858 1.00 67.62 325 ALA A C 1
ATOM 2622 O O . ALA A 1 325 ? 22.516 4.778 -2.781 1.00 67.62 325 ALA A O 1
ATOM 2623 N N . SER A 1 326 ? 22.984 4.406 -0.607 1.00 59.91 326 SER A N 1
ATOM 2624 C CA . SER A 1 326 ? 23.096 5.812 -0.198 1.00 59.91 326 SER A CA 1
ATOM 2625 C C . SER A 1 326 ? 24.497 6.094 0.340 1.00 59.91 326 SER A C 1
ATOM 2627 O O . SER A 1 326 ? 25.013 5.309 1.142 1.00 59.91 326 SER A O 1
ATOM 2629 N N . GLY A 1 327 ? 25.072 7.224 -0.076 1.00 52.50 327 GLY A N 1
ATOM 2630 C CA . GLY A 1 327 ? 26.479 7.612 0.057 1.00 52.50 327 GLY A CA 1
ATOM 2631 C C . GLY A 1 327 ? 27.079 7.784 1.461 1.00 52.50 327 GLY A C 1
ATOM 2632 O O . GLY A 1 327 ? 27.731 8.787 1.722 1.00 52.50 327 GLY A O 1
ATOM 2633 N N . ASP A 1 328 ? 26.991 6.805 2.358 1.00 50.88 328 ASP A N 1
ATOM 2634 C CA . ASP A 1 328 ? 27.835 6.778 3.566 1.00 50.88 328 ASP A CA 1
ATOM 2635 C C . ASP A 1 328 ? 29.084 5.882 3.412 1.00 50.88 328 ASP A C 1
ATOM 2637 O O . ASP A 1 328 ? 29.984 5.944 4.251 1.00 50.88 328 ASP A O 1
ATOM 2641 N N . VAL A 1 329 ? 29.205 5.096 2.331 1.00 49.69 329 VAL A N 1
ATOM 2642 C CA . VAL A 1 329 ? 30.381 4.250 2.022 1.00 49.69 329 VAL A CA 1
ATOM 2643 C C . VAL A 1 329 ? 30.343 3.737 0.573 1.00 49.69 329 VAL A C 1
ATOM 2645 O O . VAL A 1 329 ? 29.249 3.479 0.074 1.00 49.69 329 VAL A O 1
ATOM 2648 N N . ASN A 1 330 ? 31.516 3.503 -0.048 1.00 54.84 330 ASN A N 1
ATOM 2649 C CA . ASN A 1 330 ? 31.662 2.700 -1.279 1.00 54.84 330 ASN A CA 1
ATOM 2650 C C . ASN A 1 330 ? 30.887 1.388 -1.118 1.00 54.84 330 ASN A C 1
ATOM 2652 O O . ASN A 1 330 ? 31.337 0.484 -0.404 1.00 54.84 330 ASN A O 1
ATOM 2656 N N . SER A 1 331 ? 29.705 1.312 -1.721 1.00 59.59 331 SER A N 1
ATOM 2657 C CA . SER A 1 331 ? 28.776 0.208 -1.517 1.00 59.59 331 SER A CA 1
ATOM 2658 C C . SER A 1 331 ? 28.391 -0.397 -2.855 1.00 59.59 331 SER A C 1
ATOM 2660 O O . SER A 1 331 ? 27.467 0.040 -3.526 1.00 59.59 331 SER A O 1
ATOM 2662 N N . GLU A 1 332 ? 29.114 -1.458 -3.197 1.00 68.75 332 GLU A N 1
ATOM 2663 C CA . GLU A 1 332 ? 28.773 -2.364 -4.286 1.00 68.75 332 GLU A CA 1
ATOM 2664 C C . GLU A 1 332 ? 27.766 -3.394 -3.754 1.00 68.75 332 GLU A C 1
ATOM 2666 O O . GLU A 1 332 ? 28.104 -4.241 -2.914 1.00 68.75 332 GLU A O 1
ATOM 2671 N N . ILE A 1 333 ? 26.511 -3.322 -4.201 1.00 72.94 333 ILE A N 1
ATOM 2672 C CA . ILE A 1 333 ? 25.442 -4.225 -3.757 1.00 72.94 333 ILE A CA 1
ATOM 2673 C C . ILE A 1 333 ? 24.871 -4.967 -4.962 1.00 72.94 333 ILE A C 1
ATOM 2675 O O . ILE A 1 333 ? 24.159 -4.402 -5.789 1.00 72.94 333 ILE A O 1
ATOM 2679 N N . GLY A 1 334 ? 25.131 -6.274 -5.026 1.00 73.50 334 GLY A N 1
ATOM 2680 C CA . GLY A 1 334 ? 24.445 -7.181 -5.944 1.00 73.50 334 GLY A CA 1
ATOM 2681 C C . GLY A 1 334 ? 23.288 -7.904 -5.256 1.00 73.50 334 GLY A C 1
ATOM 2682 O O . GLY A 1 334 ? 23.466 -8.415 -4.150 1.00 73.50 334 GLY A O 1
ATOM 2683 N N . VAL A 1 335 ? 22.125 -8.018 -5.899 1.00 77.44 335 VAL A N 1
ATOM 2684 C CA . VAL A 1 335 ? 20.996 -8.830 -5.402 1.00 77.44 335 VAL A CA 1
ATOM 2685 C C . VAL A 1 335 ? 20.481 -9.765 -6.486 1.00 77.44 335 VAL A C 1
ATOM 2687 O O . VAL A 1 335 ? 20.149 -9.347 -7.595 1.00 77.44 335 VAL A O 1
ATOM 2690 N N . GLU A 1 336 ? 20.380 -11.045 -6.140 1.00 82.81 336 GLU A N 1
ATOM 2691 C CA . GLU A 1 336 ? 19.875 -12.110 -7.002 1.00 82.81 336 GLU A CA 1
ATOM 2692 C C . GLU A 1 336 ? 18.463 -12.530 -6.602 1.00 82.81 336 GLU A C 1
ATOM 2694 O O . GLU A 1 336 ? 18.191 -12.729 -5.417 1.00 82.81 336 GLU A O 1
ATOM 2699 N N . LEU A 1 337 ? 17.605 -12.773 -7.593 1.00 85.38 337 LEU A N 1
ATOM 2700 C CA . LEU A 1 337 ? 16.382 -13.553 -7.423 1.00 85.38 337 LEU A CA 1
ATOM 2701 C C . LEU A 1 337 ? 16.702 -15.039 -7.597 1.00 85.38 337 LEU A C 1
ATOM 2703 O O . LEU A 1 337 ? 17.206 -15.460 -8.646 1.00 85.38 337 LEU A O 1
ATOM 2707 N N . VAL A 1 338 ? 16.370 -15.833 -6.581 1.00 82.69 338 VAL A N 1
ATOM 2708 C CA . VAL A 1 338 ? 16.625 -17.270 -6.536 1.00 82.69 338 VAL A CA 1
ATOM 2709 C C . VAL A 1 338 ? 15.308 -18.038 -6.473 1.00 82.69 338 VAL A C 1
ATOM 2711 O O . VAL A 1 338 ? 14.479 -17.792 -5.599 1.00 82.69 338 VAL A O 1
ATOM 2714 N N . ILE A 1 339 ? 15.140 -18.991 -7.388 1.00 87.44 339 ILE A N 1
ATOM 2715 C CA . ILE A 1 339 ? 14.021 -19.941 -7.432 1.00 87.44 339 ILE A CA 1
ATOM 2716 C C . ILE A 1 339 ? 14.633 -21.342 -7.374 1.00 87.44 339 ILE A C 1
ATOM 2718 O O . ILE A 1 339 ? 15.500 -21.668 -8.185 1.00 87.44 339 ILE A O 1
ATOM 2722 N N . ASP A 1 340 ? 14.254 -22.149 -6.382 1.00 86.75 340 ASP A N 1
ATOM 2723 C CA . ASP A 1 340 ? 14.765 -23.514 -6.168 1.00 86.75 340 ASP A CA 1
ATOM 2724 C C . ASP A 1 340 ? 16.302 -23.629 -6.249 1.00 86.75 340 ASP A C 1
ATOM 2726 O O . ASP A 1 340 ? 16.868 -24.532 -6.869 1.00 86.75 340 ASP A O 1
ATOM 2730 N N . ASN A 1 341 ? 17.001 -22.695 -5.592 1.00 82.31 341 ASN A N 1
ATOM 2731 C CA . ASN A 1 341 ? 18.467 -22.564 -5.569 1.00 82.31 341 ASN A CA 1
ATOM 2732 C C . ASN A 1 341 ? 19.132 -22.205 -6.911 1.00 82.31 341 ASN A C 1
ATOM 2734 O O . ASN A 1 341 ? 20.365 -22.221 -7.004 1.00 82.31 341 ASN A O 1
ATOM 2738 N N . LYS A 1 342 ? 18.362 -21.852 -7.943 1.00 85.81 342 LYS A N 1
ATOM 2739 C CA . LYS A 1 342 ? 18.875 -21.340 -9.216 1.00 85.81 342 LYS A CA 1
ATOM 2740 C C . LYS A 1 342 ? 18.641 -19.833 -9.308 1.00 85.81 342 LYS A C 1
ATOM 2742 O O . LYS A 1 342 ? 17.593 -19.339 -8.915 1.00 85.81 342 LYS A O 1
ATOM 2747 N N . VAL A 1 343 ? 19.622 -19.100 -9.827 1.00 85.12 343 VAL A N 1
ATOM 2748 C CA . VAL A 1 343 ? 19.499 -17.654 -10.065 1.00 85.12 343 VAL A CA 1
ATOM 2749 C C . VAL A 1 343 ? 18.732 -17.424 -11.364 1.00 85.12 343 VAL A C 1
ATOM 2751 O O . VAL A 1 343 ? 19.114 -17.974 -12.399 1.00 85.12 343 VAL A O 1
ATOM 2754 N N . HIS A 1 344 ? 17.678 -16.611 -11.299 1.00 83.44 344 HIS A N 1
ATOM 2755 C CA . HIS A 1 344 ? 16.840 -16.240 -12.449 1.00 83.44 344 HIS A CA 1
ATOM 2756 C C . HIS A 1 344 ? 16.939 -14.754 -12.814 1.00 83.44 344 HIS A C 1
ATOM 2758 O O . HIS A 1 344 ? 16.556 -14.361 -13.911 1.00 83.44 344 HIS A O 1
ATOM 2764 N N . GLY A 1 345 ? 17.510 -13.930 -11.937 1.00 81.00 345 GLY A N 1
ATOM 2765 C CA . GLY A 1 345 ? 17.840 -12.546 -12.247 1.00 81.00 345 GLY A CA 1
ATOM 2766 C C . GLY A 1 345 ? 18.819 -11.965 -11.241 1.00 81.00 345 GLY A C 1
ATOM 2767 O O . GLY A 1 345 ? 18.952 -12.475 -10.130 1.00 81.00 345 GLY A O 1
ATOM 2768 N N . SER A 1 346 ? 19.519 -10.913 -11.651 1.00 80.75 346 SER A N 1
ATOM 2769 C CA . SER A 1 346 ? 20.521 -10.223 -10.845 1.00 80.75 346 SER A CA 1
ATOM 2770 C C . SER A 1 346 ? 20.487 -8.731 -11.149 1.00 80.75 346 SER A C 1
ATOM 2772 O O . SER A 1 346 ? 20.410 -8.344 -12.319 1.00 80.75 346 SER A O 1
ATOM 2774 N N . ILE A 1 347 ? 20.568 -7.927 -10.098 1.00 76.50 347 ILE A N 1
ATOM 2775 C CA . ILE A 1 347 ? 20.796 -6.487 -10.179 1.00 76.50 347 ILE A CA 1
ATOM 2776 C C . ILE A 1 347 ? 22.061 -6.120 -9.432 1.00 76.50 347 ILE A C 1
ATOM 2778 O O . ILE A 1 347 ? 22.466 -6.831 -8.509 1.00 76.50 347 ILE A O 1
ATOM 2782 N N . TYR A 1 348 ? 22.628 -4.987 -9.814 1.00 76.19 348 TYR A N 1
ATOM 2783 C CA . TYR A 1 348 ? 23.817 -4.417 -9.218 1.00 76.19 348 TYR A CA 1
ATOM 2784 C C . TYR A 1 348 ? 23.617 -2.911 -9.059 1.00 76.19 348 TYR A C 1
ATOM 2786 O O . TYR A 1 348 ? 23.042 -2.271 -9.943 1.00 76.19 348 TYR A O 1
ATOM 2794 N N . VAL A 1 349 ? 24.050 -2.385 -7.919 1.00 73.69 349 VAL A N 1
ATOM 2795 C CA . VAL A 1 349 ? 24.172 -0.955 -7.645 1.00 73.69 349 VAL A CA 1
ATOM 2796 C C . VAL A 1 349 ? 25.587 -0.694 -7.172 1.00 73.69 349 VAL A C 1
ATOM 2798 O O . VAL A 1 349 ? 26.086 -1.418 -6.308 1.00 73.69 349 VAL A O 1
ATOM 2801 N N . ASP A 1 350 ? 26.178 0.358 -7.720 1.00 70.50 350 ASP A N 1
ATOM 2802 C CA . ASP A 1 350 ? 27.421 0.939 -7.244 1.00 70.50 350 ASP A CA 1
ATOM 2803 C C . ASP A 1 350 ? 27.153 2.350 -6.728 1.00 70.50 350 ASP A C 1
ATOM 2805 O O . ASP A 1 350 ? 26.311 3.059 -7.273 1.00 70.50 350 ASP A O 1
ATOM 2809 N N . SER A 1 351 ? 27.851 2.754 -5.675 1.00 65.56 351 SER A N 1
ATOM 2810 C CA . SER A 1 351 ? 27.826 4.117 -5.153 1.00 65.56 351 SER A CA 1
ATOM 2811 C C . SER A 1 351 ? 29.250 4.493 -4.787 1.00 65.56 351 SER A C 1
ATOM 2813 O O . SER A 1 351 ? 29.747 4.096 -3.730 1.00 65.56 351 SER A O 1
ATOM 2815 N N . GLU A 1 352 ? 29.899 5.271 -5.653 1.00 61.16 352 GLU A N 1
ATOM 2816 C CA . GLU A 1 352 ? 31.314 5.627 -5.510 1.00 61.16 352 GLU A CA 1
ATOM 2817 C C . GLU A 1 352 ? 31.538 6.879 -4.640 1.00 61.16 352 GLU A C 1
ATOM 2819 O O . GLU A 1 352 ? 32.632 7.072 -4.097 1.00 61.16 352 GLU A O 1
ATOM 2824 N N . THR A 1 353 ? 30.524 7.741 -4.472 1.00 57.94 353 THR A N 1
ATOM 2825 C CA . THR A 1 353 ? 30.670 9.022 -3.759 1.00 57.94 353 THR A CA 1
ATOM 2826 C C . THR A 1 353 ? 29.637 9.241 -2.654 1.00 57.94 353 THR A C 1
ATOM 2828 O O . THR A 1 353 ? 28.535 8.702 -2.663 1.00 57.94 353 THR A O 1
ATOM 2831 N N . HIS A 1 354 ? 29.987 10.091 -1.682 1.00 57.34 354 HIS A N 1
ATOM 2832 C CA . HIS A 1 354 ? 29.129 10.423 -0.536 1.00 57.34 354 HIS A CA 1
ATOM 2833 C C . HIS A 1 354 ? 27.897 11.289 -0.875 1.00 57.34 354 HIS A C 1
ATOM 2835 O O . HIS A 1 354 ? 27.170 11.729 0.013 1.00 57.34 354 HIS A O 1
ATOM 2841 N N . THR A 1 355 ? 27.699 11.603 -2.153 1.00 58.81 355 THR A N 1
ATOM 2842 C CA . THR A 1 355 ? 26.630 12.483 -2.642 1.00 58.81 355 THR A CA 1
ATOM 2843 C C . THR A 1 355 ? 25.703 11.800 -3.635 1.00 58.81 355 THR A C 1
ATOM 2845 O O . THR A 1 355 ? 24.738 12.419 -4.074 1.00 58.81 355 THR A O 1
ATOM 2848 N N . GLU A 1 356 ? 26.003 10.557 -3.998 1.00 62.12 356 GLU A N 1
ATOM 2849 C CA . GLU A 1 356 ? 25.235 9.790 -4.965 1.00 62.12 356 GLU A CA 1
ATOM 2850 C C . GLU A 1 356 ? 24.286 8.821 -4.264 1.00 62.12 356 GLU A C 1
ATOM 2852 O O . GLU A 1 356 ? 24.611 8.200 -3.248 1.00 62.12 356 GLU A O 1
ATOM 2857 N N . GLU A 1 357 ? 23.085 8.727 -4.822 1.00 66.00 357 GLU A N 1
ATOM 2858 C CA . GLU A 1 357 ? 22.110 7.699 -4.502 1.00 66.00 357 GLU A CA 1
ATOM 2859 C C . GLU A 1 357 ? 21.789 6.977 -5.803 1.00 66.00 357 GLU A C 1
ATOM 2861 O O . GLU A 1 357 ? 21.246 7.575 -6.735 1.00 66.00 357 GLU A O 1
ATOM 2866 N N . HIS A 1 358 ? 22.132 5.695 -5.863 1.00 70.62 358 HIS A N 1
ATOM 2867 C CA . HIS A 1 358 ? 21.868 4.858 -7.028 1.00 70.62 358 HIS A CA 1
ATOM 2868 C C . HIS A 1 358 ? 20.907 3.748 -6.640 1.00 70.62 358 HIS A C 1
ATOM 2870 O O . HIS A 1 358 ? 21.011 3.156 -5.563 1.00 70.62 358 HIS A O 1
ATOM 2876 N N . CYS A 1 359 ? 19.960 3.457 -7.525 1.00 72.44 359 CYS A N 1
ATOM 2877 C CA . CYS A 1 359 ? 19.010 2.370 -7.357 1.00 72.44 359 CYS A CA 1
ATOM 2878 C C . CYS A 1 359 ? 19.003 1.496 -8.606 1.00 72.44 359 CYS A C 1
ATOM 2880 O O . CYS A 1 359 ? 19.044 1.991 -9.729 1.00 72.44 359 CYS A O 1
ATOM 2882 N N . SER A 1 360 ? 18.874 0.189 -8.415 1.00 70.62 360 SER A N 1
ATOM 2883 C CA . SER A 1 360 ? 18.697 -0.768 -9.502 1.00 70.62 360 SER A CA 1
ATOM 2884 C C . SER A 1 360 ? 17.467 -1.609 -9.227 1.00 70.62 360 SER A C 1
ATOM 2886 O O . SER A 1 360 ? 17.196 -1.962 -8.079 1.00 70.62 360 SER A O 1
ATOM 2888 N N . THR A 1 361 ? 16.703 -1.903 -10.277 1.00 78.31 361 THR A N 1
ATOM 2889 C CA . THR A 1 361 ? 15.464 -2.682 -10.195 1.00 78.31 361 THR A CA 1
ATOM 2890 C C . THR A 1 361 ? 15.523 -3.852 -11.162 1.00 78.31 361 THR A C 1
ATOM 2892 O O . THR A 1 361 ? 15.820 -3.687 -12.343 1.00 78.31 361 THR A O 1
ATOM 2895 N N . GLY A 1 362 ? 15.252 -5.046 -10.646 1.00 74.06 362 GLY A N 1
ATOM 2896 C CA . GLY A 1 362 ? 15.233 -6.294 -11.389 1.00 74.06 362 GLY A CA 1
ATOM 2897 C C . GLY A 1 362 ? 13.804 -6.736 -11.624 1.00 74.06 362 GLY A C 1
ATOM 2898 O O . GLY A 1 362 ? 12.946 -6.533 -10.770 1.00 74.06 362 GLY A O 1
ATOM 2899 N N . PHE A 1 363 ? 13.553 -7.360 -12.772 1.00 83.38 363 PHE A N 1
ATOM 2900 C CA . PHE A 1 363 ? 12.235 -7.876 -13.113 1.00 83.38 363 PHE A CA 1
ATOM 2901 C C . PHE A 1 363 ? 12.337 -9.231 -13.811 1.00 83.38 363 PHE A C 1
ATOM 2903 O O . PHE A 1 363 ? 13.080 -9.380 -14.784 1.00 83.38 363 PHE A O 1
ATOM 2910 N N . VAL A 1 364 ? 11.579 -10.218 -13.331 1.00 83.94 364 VAL A N 1
ATOM 2911 C CA . VAL A 1 364 ? 11.518 -11.571 -13.905 1.00 83.94 364 VAL A CA 1
ATOM 2912 C C . VAL A 1 364 ? 10.080 -12.066 -13.884 1.00 83.94 364 VAL A C 1
ATOM 2914 O O . VAL A 1 364 ? 9.393 -11.935 -12.874 1.00 83.94 364 VAL A O 1
ATOM 2917 N N . ILE A 1 365 ? 9.641 -12.701 -14.971 1.00 87.44 365 ILE A N 1
ATOM 2918 C CA . ILE A 1 365 ? 8.415 -13.508 -14.969 1.00 87.44 365 ILE A CA 1
ATOM 2919 C C . ILE A 1 365 ? 8.805 -14.977 -15.038 1.00 87.44 365 ILE A C 1
ATOM 2921 O O . ILE A 1 365 ? 9.561 -15.371 -15.924 1.00 87.44 365 ILE A O 1
ATOM 2925 N N . HIS A 1 366 ? 8.259 -15.794 -14.140 1.00 87.44 366 HIS A N 1
ATOM 2926 C CA . HIS A 1 366 ? 8.515 -17.231 -14.109 1.00 87.44 366 HIS A CA 1
ATOM 2927 C C . HIS A 1 366 ? 7.246 -18.015 -13.766 1.00 87.44 366 HIS A C 1
ATOM 2929 O O . HIS A 1 366 ? 6.377 -17.542 -13.037 1.00 87.44 366 HIS A O 1
ATOM 2935 N N . THR A 1 367 ? 7.128 -19.234 -14.292 1.00 87.94 367 THR A N 1
ATOM 2936 C CA . THR A 1 367 ? 6.031 -20.142 -13.926 1.00 87.94 367 THR A CA 1
ATOM 2937 C C . THR A 1 367 ? 6.460 -21.013 -12.755 1.00 87.94 367 THR A C 1
ATOM 2939 O O . THR A 1 367 ? 7.503 -21.658 -12.827 1.00 87.94 367 THR A O 1
ATOM 2942 N N . LEU A 1 368 ? 5.666 -21.029 -11.691 1.00 86.75 368 LEU A N 1
ATOM 2943 C CA . LEU A 1 368 ? 5.957 -21.748 -10.455 1.00 86.75 368 LEU A CA 1
ATOM 2944 C C . LEU A 1 368 ? 4.919 -22.833 -10.191 1.00 86.75 368 LEU A C 1
ATOM 2946 O O . LEU A 1 368 ? 3.757 -22.735 -10.600 1.00 86.75 368 LEU A O 1
ATOM 2950 N N . LYS A 1 369 ? 5.336 -23.854 -9.455 1.00 87.62 369 LYS A N 1
ATOM 2951 C CA . LYS A 1 369 ? 4.485 -24.911 -8.916 1.00 87.62 369 LYS A CA 1
ATOM 2952 C C . LYS A 1 369 ? 4.339 -24.740 -7.409 1.00 87.62 369 LYS A C 1
ATOM 2954 O O . LYS A 1 369 ? 5.172 -24.131 -6.744 1.00 87.62 369 LYS A O 1
ATOM 2959 N N . THR A 1 370 ? 3.281 -25.326 -6.854 1.00 85.44 370 THR A N 1
ATOM 2960 C CA . THR A 1 370 ? 3.142 -25.444 -5.400 1.00 85.44 370 THR A CA 1
ATOM 2961 C C . THR A 1 370 ? 4.354 -26.172 -4.820 1.00 85.44 370 THR A C 1
ATOM 2963 O O . THR A 1 370 ? 4.659 -27.292 -5.235 1.00 85.44 370 THR A O 1
ATOM 2966 N N . GLY A 1 371 ? 5.001 -25.554 -3.835 1.00 82.56 371 GLY A N 1
ATOM 2967 C CA . GLY A 1 371 ? 6.192 -26.067 -3.167 1.00 82.56 371 GLY A CA 1
ATOM 2968 C C . GLY A 1 371 ? 7.511 -25.460 -3.646 1.00 82.56 371 GLY A C 1
ATOM 2969 O O . GLY A 1 371 ? 8.494 -25.611 -2.923 1.00 82.56 371 GLY A O 1
ATOM 2970 N N . ASP A 1 372 ? 7.539 -24.761 -4.786 1.00 86.19 372 ASP A N 1
ATOM 2971 C CA . ASP A 1 372 ? 8.742 -24.054 -5.244 1.00 86.19 372 ASP A CA 1
ATOM 2972 C C . ASP A 1 372 ? 9.130 -22.980 -4.213 1.00 86.19 372 ASP A C 1
ATOM 2974 O O . ASP A 1 372 ? 8.262 -22.334 -3.610 1.00 86.19 372 ASP A O 1
ATOM 2978 N N . VAL A 1 373 ? 10.430 -22.784 -3.992 1.00 83.19 373 VAL A N 1
ATOM 2979 C CA . VAL A 1 373 ? 10.949 -21.834 -2.997 1.00 83.19 373 VAL A CA 1
ATOM 2980 C C . VAL A 1 373 ? 11.559 -20.634 -3.703 1.00 83.19 373 VAL A C 1
ATOM 2982 O O . VAL A 1 373 ? 12.465 -20.786 -4.524 1.00 83.19 373 VAL A O 1
ATOM 2985 N N . VAL A 1 374 ? 11.092 -19.436 -3.351 1.00 83.62 374 VAL A N 1
ATOM 2986 C CA . VAL A 1 374 ? 11.565 -18.175 -3.929 1.00 83.62 374 VAL A CA 1
ATOM 2987 C C . VAL A 1 374 ? 12.051 -17.221 -2.853 1.00 83.62 374 VAL A C 1
ATOM 2989 O O . VAL A 1 374 ? 11.344 -16.945 -1.883 1.00 83.62 374 VAL A O 1
ATOM 2992 N N . TYR A 1 375 ? 13.247 -16.682 -3.054 1.00 78.75 375 TYR A N 1
ATOM 2993 C CA . TYR A 1 375 ? 13.855 -15.697 -2.170 1.00 78.75 375 TYR A CA 1
ATOM 2994 C C . TYR A 1 375 ? 14.865 -14.843 -2.934 1.00 78.75 375 TYR A C 1
ATOM 2996 O O . TYR A 1 375 ? 15.277 -15.176 -4.046 1.00 78.75 375 TYR A O 1
ATOM 3004 N N . THR A 1 376 ? 15.285 -13.743 -2.324 1.00 77.81 376 THR A N 1
ATOM 3005 C CA . THR A 1 376 ? 16.402 -12.943 -2.816 1.00 77.81 376 THR A CA 1
ATOM 3006 C C . THR A 1 376 ? 17.626 -13.103 -1.937 1.00 77.81 376 THR A C 1
ATOM 3008 O O . THR A 1 376 ? 17.536 -13.436 -0.753 1.00 77.81 376 THR A O 1
ATOM 3011 N N . ARG A 1 377 ? 18.799 -12.926 -2.541 1.00 78.25 377 ARG A N 1
ATOM 3012 C CA . ARG A 1 377 ? 20.087 -13.102 -1.871 1.00 78.25 377 ARG A CA 1
ATOM 3013 C C . ARG A 1 377 ? 21.065 -12.023 -2.312 1.00 78.25 377 ARG A C 1
ATOM 3015 O O . ARG A 1 377 ? 21.226 -11.800 -3.509 1.00 78.25 377 ARG A O 1
ATOM 3022 N N . SER A 1 378 ? 21.756 -11.412 -1.354 1.00 73.19 378 SER A N 1
ATOM 3023 C CA . SER A 1 378 ? 22.848 -10.479 -1.625 1.00 73.19 378 SER A CA 1
ATOM 3024 C C . SER A 1 378 ? 24.112 -11.200 -2.114 1.00 73.19 378 SER A C 1
ATOM 3026 O O . SER A 1 378 ? 24.483 -12.274 -1.627 1.00 73.19 378 SER A O 1
ATOM 3028 N N . GLN A 1 379 ? 24.790 -10.604 -3.093 1.00 67.00 379 GLN A N 1
ATOM 3029 C CA . GLN A 1 379 ? 26.119 -11.003 -3.537 1.00 67.00 379 GLN A CA 1
ATOM 3030 C C . GLN A 1 379 ? 27.160 -10.226 -2.714 1.00 67.00 379 GLN A C 1
ATOM 3032 O O . GLN A 1 379 ? 27.418 -9.062 -2.988 1.00 67.00 379 GLN A O 1
ATOM 3037 N N . GLY A 1 380 ? 27.767 -10.867 -1.710 1.00 53.84 380 GLY A N 1
ATOM 3038 C CA . GLY A 1 380 ? 28.858 -10.280 -0.914 1.00 53.84 380 GLY A CA 1
ATOM 3039 C C . GLY A 1 380 ? 28.530 -10.094 0.571 1.00 53.84 380 GLY A C 1
ATOM 3040 O O . GLY A 1 380 ? 27.375 -10.101 0.983 1.00 53.84 380 GLY A O 1
ATOM 3041 N N . ALA A 1 381 ? 29.573 -9.985 1.399 1.00 39.91 381 ALA A N 1
ATOM 3042 C CA . ALA A 1 381 ? 29.457 -9.771 2.840 1.00 39.91 381 ALA A CA 1
ATOM 3043 C C . ALA A 1 381 ? 29.711 -8.291 3.142 1.00 39.91 381 ALA A C 1
ATOM 3045 O O . ALA A 1 381 ? 30.859 -7.862 3.070 1.00 39.91 381 ALA A O 1
ATOM 3046 N N . GLY A 1 382 ? 28.682 -7.508 3.477 1.00 44.91 382 GLY A N 1
ATOM 3047 C CA . GLY A 1 382 ? 28.956 -6.142 3.924 1.00 44.91 382 GLY A CA 1
ATOM 3048 C C . GLY A 1 382 ? 27.764 -5.256 4.229 1.00 44.91 382 GLY A C 1
ATOM 3049 O O . GLY A 1 382 ? 27.668 -4.788 5.358 1.00 44.91 382 GLY A O 1
ATOM 3050 N N . HIS A 1 383 ? 26.867 -5.010 3.275 1.00 46.62 383 HIS A N 1
ATOM 3051 C CA . HIS A 1 383 ? 25.897 -3.923 3.424 1.00 46.62 383 HIS A CA 1
ATOM 3052 C C . HIS A 1 383 ? 24.524 -4.287 2.852 1.00 46.62 383 HIS A C 1
ATOM 3054 O O . HIS A 1 383 ? 24.376 -4.536 1.660 1.00 46.62 383 HIS A O 1
ATOM 3060 N N . GLU A 1 384 ? 23.516 -4.327 3.725 1.00 44.78 384 GLU A N 1
ATOM 3061 C CA . GLU A 1 384 ? 22.106 -4.346 3.337 1.00 44.78 384 GLU A CA 1
ATOM 3062 C C . GLU A 1 384 ? 21.674 -2.895 3.100 1.00 44.78 384 GLU A C 1
ATOM 3064 O O . GLU A 1 384 ? 21.329 -2.174 4.034 1.00 44.78 384 GLU A O 1
ATOM 3069 N N . GLY A 1 385 ? 21.743 -2.441 1.847 1.00 48.31 385 GLY A N 1
ATOM 3070 C CA . GLY A 1 385 ? 20.965 -1.280 1.413 1.00 48.31 385 GLY A CA 1
ATOM 3071 C C . GLY A 1 385 ? 19.468 -1.587 1.533 1.00 48.31 385 GLY A C 1
ATOM 3072 O O . GLY A 1 385 ? 19.069 -2.758 1.566 1.00 48.31 385 GLY A O 1
ATOM 3073 N N . ASN A 1 386 ? 18.621 -0.556 1.600 1.00 49.09 386 ASN A N 1
ATOM 3074 C CA . ASN A 1 386 ? 17.167 -0.740 1.621 1.00 49.09 386 ASN A CA 1
ATOM 3075 C C . ASN A 1 386 ? 16.743 -1.572 0.399 1.00 49.09 386 ASN A C 1
ATOM 3077 O O . ASN A 1 386 ? 16.809 -1.104 -0.736 1.00 49.09 386 ASN A O 1
ATOM 3081 N N . SER A 1 387 ? 16.340 -2.821 0.642 1.00 52.56 387 SER A N 1
ATOM 3082 C CA . SER A 1 387 ? 16.004 -3.795 -0.398 1.00 52.56 387 SER A CA 1
ATOM 3083 C C . SER A 1 387 ? 14.508 -4.090 -0.348 1.00 52.56 387 SER A C 1
ATOM 3085 O O . SER A 1 387 ? 14.004 -4.575 0.669 1.00 52.56 387 SER A O 1
ATOM 3087 N N . ARG A 1 388 ? 13.785 -3.812 -1.434 1.00 56.38 388 ARG A N 1
ATOM 3088 C CA . ARG A 1 388 ? 12.353 -4.126 -1.574 1.00 56.38 388 ARG A CA 1
ATOM 3089 C C . ARG A 1 388 ? 12.175 -5.295 -2.535 1.00 56.38 388 ARG A C 1
ATOM 3091 O O . ARG A 1 388 ? 12.830 -5.349 -3.569 1.00 56.38 388 ARG A O 1
ATOM 3098 N N . HIS A 1 389 ? 11.279 -6.220 -2.200 1.00 67.38 389 HIS A N 1
ATOM 3099 C CA . HIS A 1 389 ? 10.994 -7.414 -2.996 1.00 67.38 389 HIS A CA 1
ATOM 3100 C C . HIS A 1 389 ? 9.482 -7.610 -3.077 1.00 67.38 389 HIS A C 1
ATOM 3102 O O . HIS A 1 389 ? 8.818 -7.675 -2.042 1.00 67.38 389 HIS A O 1
ATOM 3108 N N . GLN A 1 390 ? 8.936 -7.735 -4.282 1.00 61.38 390 GLN A N 1
ATOM 3109 C CA . GLN A 1 390 ? 7.513 -7.977 -4.500 1.00 61.38 390 GLN A CA 1
ATOM 3110 C C . GLN A 1 390 ? 7.308 -9.173 -5.438 1.00 61.38 390 GLN A C 1
ATOM 3112 O O . GLN A 1 390 ? 8.085 -9.415 -6.367 1.00 61.38 390 GLN A O 1
ATOM 3117 N N . ARG A 1 391 ? 6.244 -9.938 -5.174 1.00 69.50 391 ARG A N 1
ATOM 3118 C CA . ARG A 1 391 ? 5.823 -11.111 -5.950 1.00 69.50 391 ARG A CA 1
ATOM 3119 C C . ARG A 1 391 ? 4.339 -10.987 -6.264 1.00 69.50 391 ARG A C 1
ATOM 3121 O O . ARG A 1 391 ? 3.528 -10.941 -5.342 1.00 69.50 391 ARG A O 1
ATOM 3128 N N . PHE A 1 392 ? 3.993 -11.051 -7.542 1.00 74.62 392 PHE A N 1
ATOM 3129 C CA . PHE A 1 392 ? 2.620 -10.983 -8.033 1.00 74.62 392 PHE A CA 1
ATOM 3130 C C . PHE A 1 392 ? 2.259 -12.269 -8.761 1.00 74.62 392 PHE A C 1
ATOM 3132 O O . PHE A 1 392 ? 3.021 -12.728 -9.608 1.00 74.62 392 PHE A O 1
ATOM 3139 N N . LEU A 1 393 ? 1.096 -12.838 -8.454 1.00 72.88 393 LEU A N 1
ATOM 3140 C CA . LEU A 1 393 ? 0.490 -13.883 -9.273 1.00 72.88 393 LEU A CA 1
ATOM 3141 C C . LEU A 1 393 ? -0.217 -13.203 -10.451 1.00 72.88 393 LEU A C 1
ATOM 3143 O O . LEU A 1 393 ? -1.148 -12.434 -10.234 1.00 72.88 393 LEU A O 1
ATOM 3147 N N . LEU A 1 394 ? 0.256 -13.445 -11.674 1.00 74.06 394 LEU A N 1
ATOM 3148 C CA . LEU A 1 394 ? -0.312 -12.855 -12.890 1.00 74.06 394 LEU A CA 1
ATOM 3149 C C . LEU A 1 394 ? -1.504 -13.659 -13.407 1.00 74.06 394 LEU A C 1
ATOM 3151 O O . LEU A 1 394 ? -2.493 -13.082 -13.846 1.00 74.06 394 LEU A O 1
ATOM 3155 N N . ASP A 1 395 ? -1.396 -14.987 -13.375 1.00 69.25 395 ASP A N 1
ATOM 3156 C CA . ASP A 1 395 ? -2.451 -15.889 -13.830 1.00 69.25 395 ASP A CA 1
ATOM 3157 C C . ASP A 1 395 ? -2.337 -17.252 -13.124 1.00 69.25 395 ASP A C 1
ATOM 3159 O O . ASP A 1 395 ? -1.236 -17.790 -12.953 1.00 69.25 395 ASP A O 1
ATOM 3163 N N . GLU A 1 396 ? -3.485 -17.806 -12.730 1.00 62.75 396 GLU A N 1
ATOM 3164 C CA . GLU A 1 396 ? -3.648 -19.172 -12.206 1.00 62.75 396 GLU A CA 1
ATOM 3165 C C . GLU A 1 396 ? -3.827 -20.211 -13.340 1.00 62.75 396 GLU A C 1
ATOM 3167 O O . GLU A 1 396 ? -3.775 -21.421 -13.100 1.00 62.75 396 GLU A O 1
ATOM 3172 N N . GLY A 1 397 ? -4.035 -19.756 -14.584 1.00 59.62 397 GLY A N 1
ATOM 3173 C CA . GLY A 1 397 ? -4.258 -20.550 -15.796 1.00 59.62 397 GLY A CA 1
ATOM 3174 C C . GLY A 1 397 ? -3.301 -20.217 -16.959 1.00 59.62 397 GLY A C 1
ATOM 3175 O O . GLY A 1 397 ? -2.260 -19.589 -16.762 1.00 59.62 397 GLY A O 1
ATOM 3176 N N . PRO A 1 398 ? -3.586 -20.694 -18.194 1.00 56.91 398 PRO A N 1
ATOM 3177 C CA . PRO A 1 398 ? -2.738 -20.442 -19.356 1.00 56.91 398 PRO A CA 1
ATOM 3178 C C . PRO A 1 398 ? -2.920 -19.000 -19.855 1.00 56.91 398 PRO A C 1
ATOM 3180 O O . PRO A 1 398 ? -3.687 -18.748 -20.784 1.00 56.91 398 PRO A O 1
ATOM 3183 N N . GLY A 1 399 ? -2.208 -18.068 -19.227 1.00 78.25 399 GLY A N 1
ATOM 3184 C CA . GLY A 1 399 ? -2.123 -16.673 -19.651 1.00 78.25 399 GLY A CA 1
ATOM 3185 C C . GLY A 1 399 ? -1.210 -16.471 -20.862 1.00 78.25 399 GLY A C 1
ATOM 3186 O O . GLY A 1 399 ? -0.799 -17.414 -21.540 1.00 78.25 399 GLY A O 1
ATOM 3187 N N . VAL A 1 400 ? -0.855 -15.217 -21.136 1.00 90.81 400 VAL A N 1
ATOM 3188 C CA . VAL A 1 400 ? 0.194 -14.881 -22.108 1.00 90.81 400 VAL A CA 1
ATOM 3189 C C . VAL A 1 400 ? 1.248 -14.065 -21.395 1.00 90.81 400 VAL A C 1
ATOM 3191 O O . VAL A 1 400 ? 0.958 -12.969 -20.921 1.00 90.81 400 VAL A O 1
ATOM 3194 N N . ALA A 1 401 ? 2.463 -14.594 -21.322 1.00 93.12 401 ALA A N 1
ATOM 3195 C CA . ALA A 1 401 ? 3.584 -13.912 -20.702 1.00 93.12 401 ALA A CA 1
ATOM 3196 C C . ALA A 1 401 ? 4.907 -14.424 -21.261 1.00 93.12 401 ALA A C 1
ATOM 3198 O O . ALA A 1 401 ? 5.060 -15.615 -21.531 1.00 93.12 401 ALA A O 1
ATOM 3199 N N . PHE A 1 402 ? 5.889 -13.543 -21.377 1.00 95.25 402 PHE A N 1
ATOM 3200 C CA . PHE A 1 402 ? 7.262 -13.923 -21.650 1.00 95.25 402 PHE A CA 1
ATOM 3201 C C . PHE A 1 402 ? 8.236 -13.110 -20.803 1.00 95.25 402 PHE A C 1
ATOM 3203 O O . PHE A 1 402 ? 7.962 -11.974 -20.415 1.00 95.25 402 PHE A O 1
ATOM 3210 N N . SER A 1 403 ? 9.390 -13.706 -20.540 1.00 94.88 403 SER A N 1
ATOM 3211 C CA . SER A 1 403 ? 10.544 -13.037 -19.956 1.00 94.88 403 SER A CA 1
ATOM 3212 C C . SER A 1 403 ? 11.794 -13.646 -20.562 1.00 94.88 403 SER A C 1
ATOM 3214 O O . SER A 1 403 ? 11.948 -14.871 -20.591 1.00 94.88 403 SER A O 1
ATOM 3216 N N . ALA A 1 404 ? 12.650 -12.794 -21.108 1.00 95.50 404 ALA A N 1
ATOM 3217 C CA . ALA A 1 404 ? 13.885 -13.189 -21.754 1.00 95.50 404 ALA A CA 1
ATOM 3218 C C . ALA A 1 404 ? 15.011 -12.222 -21.386 1.00 95.50 404 ALA A C 1
ATOM 3220 O O . ALA A 1 404 ? 14.784 -11.046 -21.091 1.00 95.50 404 ALA A O 1
ATOM 3221 N N . TYR A 1 405 ? 16.241 -12.718 -21.417 1.00 93.69 405 TYR A N 1
ATOM 3222 C CA . TYR A 1 405 ? 17.435 -11.919 -21.186 1.00 93.69 405 TYR A CA 1
ATOM 3223 C C . TYR A 1 405 ? 18.543 -12.291 -22.168 1.00 93.69 405 TYR A C 1
ATOM 3225 O O . TYR A 1 405 ? 18.527 -13.352 -22.799 1.00 93.69 405 TYR A O 1
ATOM 3233 N N . LYS A 1 406 ? 19.530 -11.406 -22.314 1.00 92.19 406 LYS A N 1
ATOM 3234 C CA . LYS A 1 406 ? 20.706 -11.695 -23.136 1.00 92.19 406 LYS A CA 1
ATOM 3235 C C . LYS A 1 406 ? 21.712 -12.556 -22.371 1.00 92.19 406 LYS A C 1
ATOM 3237 O O . LYS A 1 406 ? 22.188 -12.166 -21.310 1.00 92.19 406 LYS A O 1
ATOM 3242 N N . SER A 1 407 ? 22.111 -13.695 -22.918 1.00 91.25 407 SER A N 1
ATOM 3243 C CA . SER A 1 407 ? 23.016 -14.642 -22.253 1.00 91.25 407 SER A CA 1
ATOM 3244 C C . SER A 1 407 ? 24.418 -14.100 -21.925 1.00 91.25 407 SER A C 1
ATOM 3246 O O . SER A 1 407 ? 25.016 -14.555 -20.946 1.00 91.25 407 SER A O 1
ATOM 3248 N N . ALA A 1 408 ? 24.922 -13.139 -22.705 1.00 90.31 408 ALA A N 1
ATOM 3249 C CA . ALA A 1 408 ? 26.253 -12.548 -22.569 1.00 90.31 408 ALA A CA 1
ATOM 3250 C C . ALA A 1 408 ? 26.266 -11.074 -23.006 1.00 90.31 408 ALA A C 1
ATOM 3252 O O . ALA A 1 408 ? 25.488 -10.705 -23.891 1.00 90.31 408 ALA A O 1
ATOM 3253 N N . SER A 1 409 ? 27.172 -10.282 -22.423 1.00 88.44 409 SER A N 1
ATOM 3254 C CA . SER A 1 409 ? 27.463 -8.892 -22.806 1.00 88.44 409 SER A CA 1
ATOM 3255 C C . SER A 1 409 ? 27.850 -8.752 -24.283 1.00 88.44 409 SER A C 1
ATOM 3257 O O . SER A 1 409 ? 28.340 -9.706 -24.897 1.00 88.44 409 SER A O 1
ATOM 3259 N N . PHE A 1 410 ? 27.608 -7.574 -24.859 1.00 86.00 410 PHE A N 1
ATOM 3260 C CA . PHE A 1 410 ? 27.800 -7.318 -26.286 1.00 86.00 410 PHE A CA 1
ATOM 3261 C C . PHE A 1 410 ? 28.066 -5.843 -26.610 1.00 86.00 410 PHE A C 1
ATOM 3263 O O . PHE A 1 410 ? 27.449 -4.959 -26.026 1.00 86.00 410 PHE A O 1
ATOM 3270 N N . ASP A 1 411 ? 28.934 -5.578 -27.588 1.00 80.62 411 ASP A N 1
ATOM 3271 C CA . ASP A 1 411 ? 29.403 -4.217 -27.888 1.00 80.62 411 ASP A CA 1
ATOM 3272 C C . ASP A 1 411 ? 28.394 -3.441 -28.750 1.00 80.62 411 ASP A C 1
ATOM 3274 O O . ASP A 1 411 ? 28.027 -3.893 -29.839 1.00 80.62 411 ASP A O 1
ATOM 3278 N N . ALA A 1 412 ? 27.990 -2.241 -28.330 1.00 68.25 412 ALA A N 1
ATOM 3279 C CA . ALA A 1 412 ? 27.057 -1.374 -29.054 1.00 68.25 412 ALA A CA 1
ATOM 3280 C C . ALA A 1 412 ? 27.451 -1.087 -30.526 1.00 68.25 412 ALA A C 1
ATOM 3282 O O . ALA A 1 412 ? 26.567 -1.161 -31.387 1.00 68.25 412 ALA A O 1
ATOM 3283 N N . PRO A 1 413 ? 28.742 -0.887 -30.885 1.00 58.41 413 PRO A N 1
ATOM 3284 C CA . PRO A 1 413 ? 29.174 -0.684 -32.275 1.00 58.41 413 PRO A CA 1
ATOM 3285 C C . PRO A 1 413 ? 28.855 -1.846 -33.232 1.00 58.41 413 PRO A C 1
ATOM 3287 O O . PRO A 1 413 ? 28.901 -1.678 -34.452 1.00 58.41 413 PRO A O 1
ATOM 3290 N N . SER A 1 414 ? 28.524 -3.031 -32.706 1.00 59.19 414 SER A N 1
ATOM 3291 C CA . SER A 1 414 ? 28.151 -4.210 -33.505 1.00 59.19 414 SER A CA 1
ATOM 3292 C C . SER A 1 414 ? 26.760 -4.096 -34.137 1.00 59.19 414 SER A C 1
ATOM 3294 O O . SER A 1 414 ? 26.430 -4.847 -35.060 1.00 59.19 414 SER A O 1
ATOM 3296 N N . PHE A 1 415 ? 25.922 -3.188 -33.636 1.00 65.44 415 PHE A N 1
ATOM 3297 C CA . PHE A 1 415 ? 24.494 -3.136 -33.913 1.00 65.44 415 PHE A CA 1
ATOM 3298 C C . PHE A 1 415 ? 24.184 -1.816 -34.622 1.00 65.44 415 PHE A C 1
ATOM 3300 O O . PHE A 1 415 ? 24.169 -0.758 -34.007 1.00 65.44 415 PHE A O 1
ATOM 3307 N N . GLY A 1 416 ? 24.001 -1.860 -35.947 1.00 65.31 416 GLY A N 1
ATOM 3308 C CA . GLY A 1 416 ? 23.747 -0.662 -36.761 1.00 65.31 416 GLY A CA 1
ATOM 3309 C C . GLY A 1 416 ? 22.536 0.176 -36.307 1.00 65.31 416 GLY A C 1
ATOM 3310 O O . GLY A 1 416 ? 21.812 -0.175 -35.380 1.00 65.31 416 GLY A O 1
ATOM 3311 N N . VAL A 1 417 ? 22.271 1.292 -36.993 1.00 79.00 417 VAL A N 1
ATOM 3312 C CA . VAL A 1 417 ? 21.138 2.184 -36.665 1.00 79.00 417 VAL A CA 1
ATOM 3313 C C . VAL A 1 417 ? 19.819 1.402 -36.618 1.00 79.00 417 VAL A C 1
ATOM 3315 O O . VAL A 1 417 ? 19.505 0.682 -37.571 1.00 79.00 417 VAL A O 1
ATOM 3318 N N . LYS A 1 418 ? 19.021 1.581 -35.553 1.00 86.06 418 LYS A N 1
ATOM 3319 C CA . LYS A 1 418 ? 17.729 0.893 -35.356 1.00 86.06 418 LYS A CA 1
ATOM 3320 C C . LYS A 1 418 ? 17.823 -0.639 -35.353 1.00 86.06 418 LYS A C 1
ATOM 3322 O O . LYS A 1 418 ? 16.924 -1.324 -35.848 1.00 86.06 418 LYS A O 1
ATOM 3327 N N . HIS A 1 419 ? 18.900 -1.187 -34.802 1.00 88.44 419 HIS A N 1
ATOM 3328 C CA . HIS A 1 419 ? 19.095 -2.627 -34.671 1.00 88.44 419 HIS A CA 1
ATOM 3329 C C . HIS A 1 419 ? 18.133 -3.236 -33.647 1.00 88.44 419 HIS A C 1
ATOM 3331 O O . HIS A 1 419 ? 18.016 -2.726 -32.540 1.00 88.44 419 HIS A O 1
ATOM 3337 N N . THR A 1 420 ? 17.468 -4.339 -34.000 1.00 92.19 420 THR A N 1
ATOM 3338 C CA . THR A 1 420 ? 16.543 -5.064 -33.108 1.00 92.19 420 THR A CA 1
ATOM 3339 C C . THR A 1 420 ? 17.302 -5.936 -32.118 1.00 92.19 420 THR A C 1
ATOM 3341 O O . THR A 1 420 ? 18.139 -6.733 -32.528 1.00 92.19 420 THR A O 1
ATOM 3344 N N . PHE A 1 421 ? 16.993 -5.816 -30.830 1.00 92.12 421 PHE A N 1
ATOM 3345 C CA . PHE A 1 421 ? 17.701 -6.537 -29.777 1.00 92.12 421 PHE A CA 1
ATOM 3346 C C . PHE A 1 421 ? 17.160 -7.962 -29.656 1.00 92.12 421 PHE A C 1
ATOM 3348 O O . PHE A 1 421 ? 15.953 -8.180 -29.560 1.00 92.12 421 PHE A O 1
ATOM 3355 N N . ILE A 1 422 ? 18.067 -8.940 -29.638 1.00 94.19 422 ILE A N 1
ATOM 3356 C CA . ILE A 1 422 ? 17.736 -10.362 -29.518 1.00 94.19 422 ILE A CA 1
ATOM 3357 C C . ILE A 1 422 ? 18.091 -10.836 -28.108 1.00 94.19 422 ILE A C 1
ATOM 3359 O O . ILE A 1 422 ? 19.265 -10.836 -27.736 1.00 94.19 422 ILE A O 1
ATOM 3363 N N . TYR A 1 423 ? 17.092 -11.287 -27.348 1.00 94.56 423 TYR A N 1
ATOM 3364 C CA . TYR A 1 423 ? 17.262 -11.862 -26.012 1.00 94.56 423 TYR A CA 1
ATOM 3365 C C . TYR A 1 423 ? 17.178 -13.385 -26.144 1.00 94.56 423 TYR A C 1
ATOM 3367 O O . TYR A 1 423 ? 16.107 -13.984 -26.224 1.00 94.56 423 TYR A O 1
ATOM 3375 N N . ASP A 1 424 ? 18.348 -14.001 -26.279 1.00 94.50 424 ASP A N 1
ATOM 3376 C CA . ASP A 1 424 ? 18.503 -15.401 -26.681 1.00 94.50 424 ASP A CA 1
ATOM 3377 C C . ASP A 1 424 ? 18.104 -16.412 -25.592 1.00 94.50 424 ASP A C 1
ATOM 3379 O O . ASP A 1 424 ? 17.715 -17.542 -25.916 1.00 94.50 424 ASP A O 1
ATOM 3383 N N . HIS A 1 425 ? 18.155 -16.015 -24.319 1.00 94.38 425 HIS A N 1
ATOM 3384 C CA . HIS A 1 425 ? 17.773 -16.851 -23.191 1.00 94.38 425 HIS A CA 1
ATOM 3385 C C . HIS A 1 425 ? 16.345 -16.541 -22.737 1.00 94.38 425 HIS A C 1
ATOM 3387 O O . HIS A 1 425 ? 16.045 -15.427 -22.318 1.00 94.38 425 HIS A O 1
ATOM 3393 N N . VAL A 1 426 ? 15.467 -17.544 -22.780 1.00 95.19 426 VAL A N 1
ATOM 3394 C CA . VAL A 1 426 ? 14.043 -17.411 -22.443 1.00 95.19 426 VAL A CA 1
ATOM 3395 C C . VAL A 1 426 ? 13.770 -18.077 -21.099 1.00 95.19 426 VAL A C 1
ATOM 3397 O O . VAL A 1 426 ? 13.926 -19.289 -20.968 1.00 95.19 426 VAL A O 1
ATOM 3400 N N . GLU A 1 427 ? 13.338 -17.285 -20.121 1.00 89.88 427 GLU A N 1
ATOM 3401 C CA . GLU A 1 427 ? 12.925 -17.746 -18.789 1.00 89.88 427 GLU A CA 1
ATOM 3402 C C . GLU A 1 427 ? 11.458 -18.183 -18.773 1.00 89.88 427 GLU A C 1
ATOM 3404 O O . GLU A 1 427 ? 11.095 -19.208 -18.199 1.00 89.88 427 GLU A O 1
ATOM 3409 N N . CYS A 1 428 ? 10.602 -17.431 -19.463 1.00 90.56 428 CYS A N 1
ATOM 3410 C CA . CYS A 1 428 ? 9.172 -17.695 -19.557 1.00 90.56 428 CYS A CA 1
ATOM 3411 C C . CYS A 1 428 ? 8.677 -17.372 -20.971 1.00 90.56 428 CYS A C 1
ATOM 3413 O O . CYS A 1 428 ? 9.145 -16.412 -21.580 1.00 90.56 428 CYS A O 1
ATOM 3415 N N . ASN A 1 429 ? 7.744 -18.169 -21.504 1.00 94.00 429 ASN A N 1
ATOM 3416 C CA . ASN A 1 429 ? 7.103 -17.925 -22.806 1.00 94.00 429 ASN A CA 1
ATOM 3417 C C . ASN A 1 429 ? 5.720 -18.595 -22.892 1.00 94.00 429 ASN A C 1
ATOM 3419 O O . ASN A 1 429 ? 5.423 -19.367 -23.807 1.00 94.00 429 ASN A O 1
ATOM 3423 N N . VAL A 1 430 ? 4.876 -18.354 -21.890 1.00 91.31 430 VAL A N 1
ATOM 3424 C CA . VAL A 1 430 ? 3.495 -18.847 -21.871 1.00 91.31 430 VAL A CA 1
ATOM 3425 C C . VAL A 1 430 ? 2.718 -18.183 -23.011 1.00 91.31 430 VAL A C 1
ATOM 3427 O O . VAL A 1 430 ? 2.747 -16.966 -23.188 1.00 91.31 430 VAL A O 1
ATOM 3430 N N . GLY A 1 431 ? 2.058 -18.998 -23.834 1.00 89.94 431 GLY A N 1
ATOM 3431 C CA . GLY A 1 431 ? 1.419 -18.552 -25.074 1.00 89.94 431 GLY A CA 1
ATOM 3432 C C . GLY A 1 431 ? 2.345 -18.538 -26.299 1.00 89.94 431 GLY A C 1
ATOM 3433 O O . GLY A 1 431 ? 1.848 -18.319 -27.400 1.00 89.94 431 GLY A O 1
ATOM 3434 N N . ASN A 1 432 ? 3.645 -18.834 -26.133 1.00 93.31 432 ASN A N 1
ATOM 3435 C CA . ASN A 1 432 ? 4.651 -18.954 -27.201 1.00 93.31 432 ASN A CA 1
ATOM 3436 C C . ASN A 1 432 ? 4.710 -17.744 -28.155 1.00 93.31 432 ASN A C 1
ATOM 3438 O O . ASN A 1 432 ? 4.916 -17.908 -29.357 1.00 93.31 432 ASN A O 1
ATOM 3442 N N . GLY A 1 433 ? 4.490 -16.537 -27.629 1.00 94.44 433 GLY A N 1
ATOM 3443 C CA . GLY A 1 433 ? 4.469 -15.310 -28.427 1.00 94.44 433 GLY A CA 1
ATOM 3444 C C . GLY A 1 433 ? 5.855 -14.728 -28.707 1.00 94.44 433 GLY A C 1
ATOM 3445 O O . GLY A 1 433 ? 6.009 -13.986 -29.673 1.00 94.44 433 GLY A O 1
ATOM 3446 N N . TYR A 1 434 ? 6.861 -15.040 -27.882 1.00 97.62 434 TYR A N 1
ATOM 3447 C CA . TYR A 1 434 ? 8.221 -14.516 -28.033 1.00 97.62 434 TYR A CA 1
ATOM 3448 C C . TYR A 1 434 ? 9.112 -15.434 -28.880 1.00 97.62 434 TYR A C 1
ATOM 3450 O O . TYR A 1 434 ? 9.212 -16.635 -28.616 1.00 97.62 434 TYR A O 1
ATOM 3458 N N . GLU A 1 435 ? 9.801 -14.858 -29.865 1.00 97.31 435 GLU A N 1
ATOM 3459 C CA . GLU A 1 435 ? 10.742 -15.535 -30.760 1.00 97.31 435 GLU A CA 1
ATOM 3460 C C . GLU A 1 435 ? 12.198 -15.161 -30.413 1.00 97.31 435 GLU A C 1
ATOM 3462 O O . GLU A 1 435 ? 12.700 -14.095 -30.773 1.00 97.31 435 GLU A O 1
ATOM 3467 N N . ASN A 1 436 ? 12.927 -16.066 -29.755 1.00 94.69 436 ASN A N 1
ATOM 3468 C CA . ASN A 1 436 ? 14.277 -15.800 -29.227 1.00 94.69 436 ASN A CA 1
ATOM 3469 C C . ASN A 1 436 ? 15.391 -15.638 -30.277 1.00 94.69 436 ASN A C 1
ATOM 3471 O O . ASN A 1 436 ? 16.509 -15.272 -29.931 1.00 94.69 436 ASN A O 1
ATOM 3475 N N . PHE A 1 437 ? 15.111 -15.925 -31.547 1.00 94.25 437 PHE A N 1
ATOM 3476 C CA . PHE A 1 437 ? 16.049 -15.744 -32.658 1.00 94.25 437 PHE A CA 1
ATOM 3477 C C . PHE A 1 437 ? 15.834 -14.418 -33.402 1.00 94.25 437 PHE A C 1
ATOM 3479 O O . PHE A 1 437 ? 16.704 -14.012 -34.169 1.00 94.25 437 PHE A O 1
ATOM 3486 N N . THR A 1 438 ? 14.692 -13.750 -33.197 1.00 95.38 438 THR A N 1
ATOM 3487 C CA . THR A 1 438 ? 14.378 -12.439 -33.794 1.00 95.38 438 THR A CA 1
ATOM 3488 C C . THR A 1 438 ? 14.288 -11.324 -32.762 1.00 95.38 438 THR A C 1
ATOM 3490 O O . THR A 1 438 ? 14.442 -10.164 -33.131 1.00 95.38 438 THR A O 1
ATOM 3493 N N . GLY A 1 439 ? 14.040 -11.650 -31.490 1.00 96.00 439 GLY A N 1
ATOM 3494 C CA . GLY A 1 439 ? 13.766 -10.659 -30.451 1.00 96.00 439 GLY A CA 1
ATOM 3495 C C . GLY A 1 439 ? 12.329 -10.130 -30.463 1.00 96.00 439 GLY A C 1
ATOM 3496 O O . GLY A 1 439 ? 12.017 -9.193 -29.731 1.00 96.00 439 GLY A O 1
ATOM 3497 N N . ILE A 1 440 ? 11.458 -10.705 -31.299 1.00 97.94 440 ILE A N 1
ATOM 3498 C CA . ILE A 1 440 ? 10.112 -10.193 -31.558 1.00 97.94 440 ILE A CA 1
ATOM 3499 C C . ILE A 1 440 ? 9.085 -10.963 -30.730 1.00 97.94 440 ILE A C 1
ATOM 3501 O O . ILE A 1 440 ? 9.067 -12.193 -30.710 1.00 97.94 440 ILE A O 1
ATOM 3505 N N . PHE A 1 441 ? 8.181 -10.222 -30.101 1.00 98.19 441 PHE A N 1
ATOM 3506 C CA . PHE A 1 441 ? 6.956 -10.733 -29.510 1.00 98.19 441 PHE A CA 1
ATOM 3507 C C . PHE A 1 441 ? 5.761 -10.505 -30.443 1.00 98.19 441 PHE A C 1
ATOM 3509 O O . PHE A 1 441 ? 5.585 -9.420 -31.009 1.00 98.19 441 PHE A O 1
ATOM 3516 N N . ARG A 1 442 ? 4.918 -11.530 -30.578 1.00 97.12 442 ARG A N 1
ATOM 3517 C CA . ARG A 1 442 ? 3.635 -11.492 -31.283 1.00 97.12 442 ARG A CA 1
ATOM 3518 C C . ARG A 1 442 ? 2.525 -11.931 -30.326 1.00 97.12 442 ARG A C 1
ATOM 3520 O O . ARG A 1 442 ? 2.620 -13.026 -29.766 1.00 97.12 442 ARG A O 1
ATOM 3527 N N . PRO A 1 443 ? 1.463 -11.130 -30.147 1.00 94.00 443 PRO A N 1
ATOM 3528 C CA . PRO A 1 443 ? 0.372 -11.493 -29.259 1.00 94.00 443 PRO A CA 1
ATOM 3529 C C . PRO A 1 443 ? -0.400 -12.682 -29.845 1.00 94.00 443 PRO A C 1
ATOM 3531 O O . PRO A 1 443 ? -0.840 -12.654 -30.998 1.00 94.00 443 PRO A O 1
ATOM 3534 N N . SER A 1 444 ? -0.581 -13.736 -29.050 1.00 90.75 444 SER A N 1
ATOM 3535 C CA . SER A 1 444 ? -1.408 -14.892 -29.424 1.00 90.75 444 SER A CA 1
ATOM 3536 C C . SER A 1 444 ? -2.911 -14.591 -29.336 1.00 90.75 444 SER A C 1
ATOM 3538 O O . SER A 1 444 ? -3.711 -15.250 -30.001 1.00 90.75 444 SER A O 1
ATOM 3540 N N . VAL A 1 445 ? -3.290 -13.570 -28.562 1.00 92.00 445 VAL A N 1
ATOM 3541 C CA . VAL A 1 445 ? -4.658 -13.065 -28.385 1.00 92.00 445 VAL A CA 1
ATOM 3542 C C . VAL A 1 445 ? -4.645 -11.531 -28.375 1.00 92.00 445 VAL A C 1
ATOM 3544 O O . VAL A 1 445 ? -3.655 -10.942 -27.951 1.00 92.00 445 VAL A O 1
ATOM 3547 N N . PRO A 1 446 ? -5.696 -10.848 -28.859 1.00 93.44 446 PRO A N 1
ATOM 3548 C CA . PRO A 1 446 ? -5.826 -9.411 -28.639 1.00 93.44 446 PRO A CA 1
ATOM 3549 C C . PRO A 1 446 ? -6.058 -9.120 -27.150 1.00 93.44 446 PRO A C 1
ATOM 3551 O O . PRO A 1 446 ? -6.629 -9.950 -26.442 1.00 93.44 446 PRO A O 1
ATOM 3554 N N . GLY A 1 447 ? -5.636 -7.944 -26.697 1.00 93.62 447 GLY A N 1
ATOM 3555 C CA . GLY A 1 447 ? -5.832 -7.515 -25.313 1.00 93.62 447 GLY A CA 1
ATOM 3556 C C . GLY A 1 447 ? -4.876 -6.404 -24.906 1.00 93.62 447 GLY A C 1
ATOM 3557 O O . GLY A 1 447 ? -4.118 -5.885 -25.727 1.00 93.62 447 GLY A O 1
ATOM 3558 N N . THR A 1 448 ? -4.911 -6.022 -23.635 1.00 94.56 448 THR A N 1
ATOM 3559 C CA . THR A 1 448 ? -4.011 -5.014 -23.064 1.00 94.56 448 THR A CA 1
ATOM 3560 C C . THR A 1 448 ? -2.812 -5.688 -22.419 1.00 94.56 448 THR A C 1
ATOM 3562 O O . THR A 1 448 ? -2.969 -6.526 -21.536 1.00 94.56 448 THR A O 1
ATOM 3565 N N . TYR A 1 449 ? -1.617 -5.315 -22.867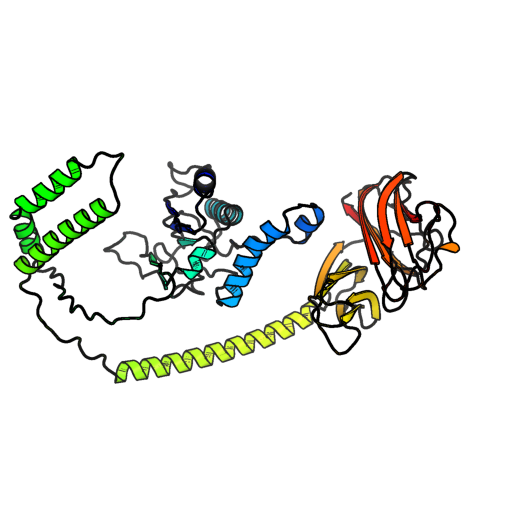 1.00 95.06 449 TYR A N 1
ATOM 3566 C CA . TYR A 1 449 ? -0.349 -5.898 -22.451 1.00 95.06 449 TYR A CA 1
ATOM 3567 C C . TYR A 1 449 ? 0.514 -4.874 -21.720 1.00 95.06 449 TYR A C 1
ATOM 3569 O O . TYR A 1 449 ? 0.512 -3.696 -22.078 1.00 95.06 449 TYR A O 1
ATOM 3577 N N . ALA A 1 450 ? 1.286 -5.342 -20.745 1.00 94.56 450 ALA A N 1
ATOM 3578 C CA . ALA A 1 450 ? 2.393 -4.601 -20.157 1.00 94.56 450 ALA A CA 1
ATOM 3579 C C . ALA A 1 450 ? 3.723 -5.125 -20.709 1.00 94.56 450 ALA A C 1
ATOM 3581 O O . ALA A 1 450 ? 3.879 -6.328 -20.930 1.00 94.56 450 ALA A O 1
ATOM 3582 N N . PHE A 1 451 ? 4.675 -4.219 -20.913 1.00 96.44 451 PHE A N 1
ATOM 3583 C CA . PHE A 1 451 ? 6.026 -4.505 -21.377 1.00 96.44 451 PHE A CA 1
ATOM 3584 C C . PHE A 1 451 ? 7.038 -3.777 -20.508 1.00 96.44 451 PHE A C 1
ATOM 3586 O O . PHE A 1 451 ? 6.853 -2.603 -20.192 1.00 96.44 451 PHE A O 1
ATOM 3593 N N . THR A 1 452 ? 8.130 -4.462 -20.188 1.00 95.38 452 THR A N 1
ATOM 3594 C CA . THR A 1 452 ? 9.287 -3.881 -19.511 1.00 95.38 452 THR A CA 1
ATOM 3595 C C . THR A 1 452 ? 10.577 -4.356 -20.158 1.00 95.38 452 THR A C 1
ATOM 3597 O O . THR A 1 452 ? 10.678 -5.510 -20.588 1.00 95.38 452 THR A O 1
ATOM 3600 N N . TRP A 1 453 ? 11.556 -3.467 -20.267 1.00 94.06 453 TRP A N 1
ATOM 3601 C CA . TRP A 1 453 ? 12.884 -3.794 -20.773 1.00 94.06 453 TRP A CA 1
ATOM 3602 C C . TRP A 1 453 ? 13.946 -3.038 -19.988 1.00 94.06 453 TRP A C 1
ATOM 3604 O O . TRP A 1 453 ? 13.795 -1.845 -19.732 1.00 94.06 453 TRP A O 1
ATOM 3614 N N . THR A 1 454 ? 15.026 -3.736 -19.649 1.00 90.62 454 THR A N 1
ATOM 3615 C CA . THR A 1 454 ? 16.165 -3.186 -18.909 1.00 90.62 454 THR A CA 1
ATOM 3616 C C . THR A 1 454 ? 17.423 -3.327 -19.745 1.00 90.62 454 THR A C 1
ATOM 3618 O O . THR A 1 454 ? 17.676 -4.391 -20.318 1.00 90.62 454 THR A O 1
ATOM 3621 N N . VAL A 1 455 ? 18.223 -2.267 -19.803 1.00 88.56 455 VAL A N 1
ATOM 3622 C CA . VAL A 1 455 ? 19.530 -2.244 -20.469 1.00 88.56 455 VAL A CA 1
ATOM 3623 C C . VAL A 1 455 ? 20.553 -1.711 -19.486 1.00 88.56 455 VAL A C 1
ATOM 3625 O O . VAL A 1 455 ? 20.312 -0.688 -18.853 1.00 88.56 455 VAL A O 1
ATOM 3628 N N . CYS A 1 456 ? 21.683 -2.402 -19.383 1.00 85.56 456 CYS A N 1
ATOM 3629 C CA . CYS A 1 456 ? 22.792 -2.006 -18.527 1.00 85.56 456 CYS A CA 1
ATOM 3630 C C . CYS A 1 456 ? 24.027 -1.706 -19.373 1.00 85.56 456 CYS A C 1
ATOM 3632 O O . CYS A 1 456 ? 24.391 -2.509 -20.234 1.00 85.56 456 CYS A O 1
ATOM 3634 N N . ALA A 1 457 ? 24.663 -0.568 -19.128 1.00 83.12 457 ALA A N 1
ATOM 3635 C CA . ALA A 1 457 ? 25.953 -0.205 -19.695 1.00 83.12 457 ALA A CA 1
ATOM 3636 C C . ALA A 1 457 ? 27.085 -0.803 -18.844 1.00 83.12 457 ALA A C 1
ATOM 3638 O O . ALA A 1 457 ? 26.966 -0.893 -17.622 1.00 83.12 457 ALA A O 1
ATOM 3639 N N . SER A 1 458 ? 28.173 -1.252 -19.476 1.00 74.94 458 SER A N 1
ATOM 3640 C CA . SER A 1 458 ? 29.420 -1.527 -18.755 1.00 74.94 458 SER A CA 1
ATOM 3641 C C . SER A 1 458 ? 30.177 -0.223 -18.497 1.00 74.94 458 SER A C 1
ATOM 3643 O O . SER A 1 458 ? 30.113 0.692 -19.316 1.00 74.94 458 SER A O 1
ATOM 3645 N N . GLY A 1 459 ? 30.989 -0.188 -17.437 1.00 63.56 459 GLY A N 1
ATOM 3646 C CA . GLY A 1 459 ? 31.915 0.920 -17.156 1.00 63.56 459 GLY A CA 1
ATOM 3647 C C . GLY A 1 459 ? 33.126 1.022 -18.093 1.00 63.56 459 GLY A C 1
ATOM 3648 O O . GLY A 1 459 ? 34.169 1.550 -17.699 1.00 63.56 459 GLY A O 1
ATOM 3649 N N . ASP A 1 460 ? 33.024 0.489 -19.316 1.00 66.50 460 ASP A N 1
ATOM 3650 C CA . ASP A 1 460 ? 33.958 0.807 -20.398 1.00 66.50 460 ASP A CA 1
ATOM 3651 C C . ASP A 1 460 ? 33.721 2.254 -20.887 1.00 66.50 460 ASP A C 1
ATOM 3653 O O . ASP A 1 460 ? 32.676 2.846 -20.641 1.00 66.50 460 ASP A O 1
ATOM 3657 N N . VAL A 1 461 ? 34.697 2.840 -21.591 1.00 59.38 461 VAL A N 1
ATOM 3658 C CA . VAL A 1 461 ? 34.679 4.262 -22.002 1.00 59.38 461 VAL A CA 1
ATOM 3659 C C . VAL A 1 461 ? 33.402 4.623 -22.773 1.00 59.38 461 VAL A C 1
ATOM 3661 O O . VAL A 1 461 ?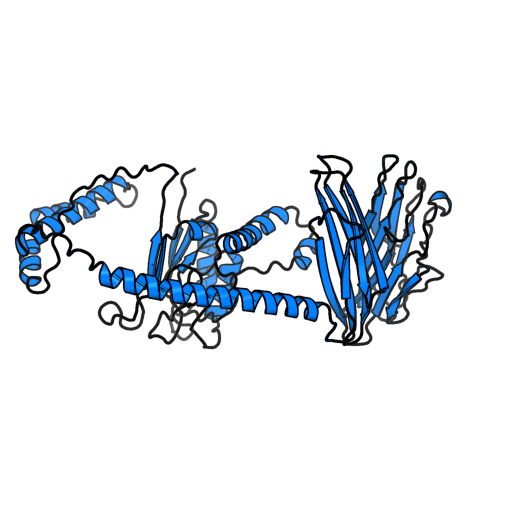 33.168 4.043 -23.835 1.00 59.38 461 VAL A O 1
ATOM 3664 N N . ASN A 1 462 ? 32.665 5.633 -22.297 1.00 64.00 462 ASN A N 1
ATOM 3665 C CA . ASN A 1 462 ? 31.528 6.270 -22.978 1.00 64.00 462 ASN A CA 1
ATOM 3666 C C . ASN A 1 462 ? 30.446 5.278 -23.463 1.00 64.00 462 ASN A C 1
ATOM 3668 O O . ASN A 1 462 ? 30.036 5.319 -24.629 1.00 64.00 462 ASN A O 1
ATOM 3672 N N . SER A 1 463 ? 29.998 4.355 -22.601 1.00 71.94 463 SER A N 1
ATOM 3673 C CA . SER A 1 463 ? 28.880 3.468 -22.945 1.00 71.94 463 SER A CA 1
ATOM 3674 C C . SER A 1 463 ? 27.545 4.220 -22.904 1.00 71.94 463 SER A C 1
ATOM 3676 O O . SER A 1 463 ? 26.869 4.279 -21.880 1.00 71.94 463 SER A O 1
ATOM 3678 N N . GLU A 1 464 ? 27.153 4.763 -24.056 1.00 78.94 464 GLU A N 1
ATOM 3679 C CA . GLU A 1 464 ? 25.929 5.545 -24.254 1.00 78.94 464 GLU A CA 1
ATOM 3680 C C . GLU A 1 464 ? 24.938 4.799 -25.161 1.00 78.94 464 GLU A C 1
ATOM 3682 O O . GLU A 1 464 ? 25.076 4.743 -26.393 1.00 78.94 464 GLU A O 1
ATOM 3687 N N . ILE A 1 465 ? 23.903 4.197 -24.571 1.00 83.38 465 ILE A N 1
ATOM 3688 C CA . ILE A 1 465 ? 22.947 3.361 -25.304 1.00 83.38 465 ILE A CA 1
ATOM 3689 C C . ILE A 1 465 ? 21.511 3.828 -25.066 1.00 83.38 465 ILE A C 1
ATOM 3691 O O . ILE A 1 465 ? 20.976 3.810 -23.962 1.00 83.38 465 ILE A O 1
ATOM 3695 N N . GLY A 1 466 ? 20.839 4.160 -26.164 1.00 87.50 466 GLY A N 1
ATOM 3696 C CA . GLY A 1 466 ? 19.411 4.429 -26.191 1.00 87.50 466 GLY A CA 1
ATOM 3697 C C . GLY A 1 466 ? 18.638 3.238 -26.746 1.00 87.50 466 GLY A C 1
ATOM 3698 O O . GLY A 1 466 ? 18.985 2.731 -27.817 1.00 87.50 466 GLY A O 1
ATOM 3699 N N . VAL A 1 467 ? 17.571 2.815 -26.064 1.00 91.12 467 VAL A N 1
ATOM 3700 C CA . VAL A 1 467 ? 16.721 1.694 -26.503 1.00 91.12 467 VAL A CA 1
ATOM 3701 C C . VAL A 1 467 ? 15.249 2.082 -26.513 1.00 91.12 467 VAL A C 1
ATOM 3703 O O . VAL A 1 467 ? 14.708 2.587 -25.534 1.00 91.12 467 VAL A O 1
ATOM 3706 N N . GLU A 1 468 ? 14.590 1.814 -27.635 1.00 94.56 468 GLU A N 1
ATOM 3707 C CA . GLU A 1 468 ? 13.174 2.091 -27.866 1.00 94.56 468 GLU A CA 1
ATOM 3708 C C . GLU A 1 468 ? 12.356 0.802 -27.829 1.00 94.56 468 GLU A C 1
ATOM 3710 O O . GLU A 1 468 ? 12.745 -0.192 -28.449 1.00 94.56 468 GLU A O 1
ATOM 3715 N N . LEU A 1 469 ? 11.174 0.847 -27.210 1.00 98.00 469 LEU A N 1
ATOM 3716 C CA . LEU A 1 469 ? 10.127 -0.146 -27.436 1.00 98.00 469 LEU A CA 1
ATOM 3717 C C . LEU A 1 469 ? 9.323 0.242 -28.678 1.00 98.00 469 LEU A C 1
ATOM 3719 O O . LEU A 1 469 ? 8.753 1.339 -28.760 1.00 98.00 469 LEU A O 1
ATOM 3723 N N . VAL A 1 470 ? 9.249 -0.680 -29.633 1.00 97.94 470 VAL A N 1
ATOM 3724 C CA . VAL A 1 470 ? 8.539 -0.505 -30.896 1.00 97.94 470 VAL A CA 1
ATOM 3725 C C . VAL A 1 470 ? 7.339 -1.437 -30.947 1.00 97.94 470 VAL A C 1
ATOM 3727 O O . VAL A 1 470 ? 7.484 -2.644 -30.767 1.00 97.94 470 VAL A O 1
ATOM 3730 N N . ILE A 1 471 ? 6.170 -0.871 -31.242 1.00 97.81 471 ILE A N 1
ATOM 3731 C CA . ILE A 1 471 ? 4.925 -1.595 -31.503 1.00 97.81 471 ILE A CA 1
ATOM 3732 C C . ILE A 1 471 ? 4.456 -1.206 -32.903 1.00 97.81 471 ILE A C 1
ATOM 3734 O O . ILE A 1 471 ? 4.294 -0.022 -33.191 1.00 97.81 471 ILE A O 1
ATOM 3738 N N . ASP A 1 472 ? 4.306 -2.192 -33.788 1.00 93.06 472 ASP A N 1
ATOM 3739 C CA . ASP A 1 472 ? 3.893 -2.004 -35.190 1.00 93.06 472 ASP A CA 1
ATOM 3740 C C . ASP A 1 472 ? 4.619 -0.829 -35.891 1.00 93.06 472 ASP A C 1
ATOM 3742 O O . ASP A 1 472 ? 4.029 0.109 -36.424 1.00 93.06 472 ASP A O 1
ATOM 3746 N N . ASN A 1 473 ? 5.957 -0.855 -35.839 1.00 91.12 473 ASN A N 1
ATOM 3747 C CA . ASN A 1 473 ? 6.867 0.164 -36.392 1.00 91.12 473 ASN A CA 1
ATOM 3748 C C . ASN A 1 473 ? 6.788 1.572 -35.772 1.00 91.12 473 ASN A C 1
ATOM 3750 O O . ASN A 1 473 ? 7.525 2.466 -36.206 1.00 91.12 473 ASN A O 1
ATOM 3754 N N . LYS A 1 474 ? 5.965 1.784 -34.745 1.00 95.69 474 LYS A N 1
ATOM 3755 C CA . LYS A 1 474 ? 5.888 3.036 -33.992 1.00 95.69 474 LYS A CA 1
ATOM 3756 C C . LYS A 1 474 ? 6.626 2.904 -32.663 1.00 95.69 474 LYS A C 1
ATOM 3758 O O . LYS A 1 474 ? 6.632 1.843 -32.058 1.00 95.69 474 LYS A O 1
ATOM 3763 N N . VAL A 1 475 ? 7.264 3.980 -32.211 1.00 96.50 475 VAL A N 1
ATOM 3764 C CA . VAL A 1 475 ? 7.924 4.032 -30.897 1.00 96.50 475 VAL A CA 1
ATOM 3765 C C . VAL A 1 475 ? 6.883 4.350 -29.826 1.00 96.50 475 VAL A C 1
ATOM 3767 O O . VAL A 1 475 ? 6.105 5.291 -29.998 1.00 96.50 475 VAL A O 1
ATOM 3770 N N . HIS A 1 476 ? 6.860 3.559 -28.752 1.00 95.19 476 HIS A N 1
ATOM 3771 C CA . HIS A 1 476 ? 5.916 3.702 -27.634 1.00 95.19 476 HIS A CA 1
ATOM 3772 C C . HIS A 1 476 ? 6.593 3.971 -26.289 1.00 95.19 476 HIS A C 1
ATOM 3774 O O . HIS A 1 476 ? 5.933 4.432 -25.365 1.00 95.19 476 HIS A O 1
ATOM 3780 N N . GLY A 1 477 ? 7.897 3.736 -26.189 1.00 93.81 477 GLY A N 1
ATOM 3781 C CA . GLY A 1 477 ? 8.697 4.096 -25.028 1.00 93.81 477 GLY A CA 1
ATOM 3782 C C . GLY A 1 477 ? 10.172 4.124 -25.397 1.00 93.81 477 GLY A C 1
ATOM 3783 O O . GLY A 1 477 ? 10.570 3.560 -26.419 1.00 93.81 477 GLY A O 1
ATOM 3784 N N . SER A 1 478 ? 10.969 4.814 -24.592 1.00 92.56 478 SER A N 1
ATOM 3785 C CA . SER A 1 478 ? 12.396 4.998 -24.832 1.00 92.56 478 SER A CA 1
ATOM 3786 C C . SER A 1 478 ? 13.129 5.119 -23.507 1.00 92.56 478 SER A C 1
ATOM 3788 O O . SER A 1 478 ? 12.656 5.810 -22.611 1.00 92.56 478 SER A O 1
ATOM 3790 N N . ILE A 1 479 ? 14.289 4.483 -23.424 1.00 90.75 479 ILE A N 1
ATOM 3791 C CA . ILE A 1 479 ? 15.238 4.613 -22.321 1.00 90.75 479 ILE A CA 1
ATOM 3792 C C . ILE A 1 479 ? 16.599 5.037 -22.857 1.00 90.75 479 ILE A C 1
ATOM 3794 O O . ILE A 1 479 ? 16.905 4.808 -24.031 1.00 90.75 479 ILE A O 1
ATOM 3798 N N . TYR A 1 480 ? 17.403 5.640 -21.992 1.00 87.12 480 TYR A N 1
ATOM 3799 C CA . TYR A 1 480 ? 18.787 6.004 -22.260 1.00 87.12 480 TYR A CA 1
ATOM 3800 C C . TYR A 1 480 ? 19.629 5.598 -21.056 1.00 87.12 480 TYR A C 1
ATOM 3802 O O . TYR A 1 480 ? 19.195 5.787 -19.918 1.00 87.12 480 TYR A O 1
ATOM 3810 N N . VAL A 1 481 ? 20.789 5.011 -21.317 1.00 83.12 481 VAL A N 1
ATOM 3811 C CA . VAL A 1 481 ? 21.803 4.710 -20.310 1.00 83.12 481 VAL A CA 1
ATOM 3812 C C . VAL A 1 481 ? 23.113 5.353 -20.742 1.00 83.12 481 VAL A C 1
ATOM 3814 O O . VAL A 1 481 ? 23.474 5.268 -21.917 1.00 83.12 481 VAL A O 1
ATOM 3817 N N . ASP A 1 482 ? 23.771 6.010 -19.796 1.00 79.44 482 ASP A N 1
ATOM 3818 C CA . ASP A 1 482 ? 25.018 6.743 -19.986 1.00 79.44 482 ASP A CA 1
ATOM 3819 C C . ASP A 1 482 ? 25.933 6.426 -18.805 1.00 79.44 482 ASP A C 1
ATOM 3821 O O . ASP A 1 482 ? 25.541 6.629 -17.657 1.00 79.44 482 ASP A O 1
ATOM 3825 N N . SER A 1 483 ? 27.110 5.869 -19.077 1.00 69.50 483 SER A N 1
ATOM 3826 C CA . SER A 1 483 ? 28.129 5.601 -18.064 1.00 69.50 483 SER A CA 1
ATOM 3827 C C . SER A 1 483 ? 29.278 6.605 -18.166 1.00 69.50 483 SER A C 1
ATOM 3829 O O . SER A 1 483 ? 30.415 6.195 -18.369 1.00 69.50 483 SER A O 1
ATOM 3831 N N . GLU A 1 484 ? 28.971 7.908 -18.089 1.00 61.78 484 GLU A N 1
ATOM 3832 C CA . GLU A 1 484 ? 29.830 9.082 -18.365 1.00 61.78 484 GLU A CA 1
ATOM 3833 C C . GLU A 1 484 ? 31.341 8.940 -18.043 1.00 61.78 484 GLU A C 1
ATOM 3835 O O . GLU A 1 484 ? 32.178 9.572 -18.700 1.00 61.78 484 GLU A O 1
ATOM 3840 N N . THR A 1 485 ? 31.725 8.136 -17.044 1.00 59.97 485 THR A N 1
ATOM 3841 C CA . THR A 1 485 ? 33.112 7.913 -16.619 1.00 59.97 485 THR A CA 1
ATOM 3842 C C . THR A 1 485 ? 33.559 6.443 -16.695 1.00 59.97 485 THR A C 1
ATOM 3844 O O . THR A 1 485 ? 32.783 5.492 -16.631 1.00 59.97 485 THR A O 1
ATOM 3847 N N . HIS A 1 486 ? 34.874 6.238 -16.837 1.00 57.75 486 HIS A N 1
ATOM 3848 C CA . HIS A 1 486 ? 35.473 4.912 -16.699 1.00 57.75 486 HIS A CA 1
ATOM 3849 C C . HIS A 1 486 ? 35.297 4.426 -15.257 1.00 57.75 486 HIS A C 1
ATOM 3851 O O . HIS A 1 486 ? 35.858 5.083 -14.390 1.00 57.75 486 HIS A O 1
ATOM 3857 N N . THR A 1 487 ? 34.662 3.259 -15.079 1.00 62.44 487 THR A N 1
ATOM 3858 C CA . THR A 1 487 ? 34.332 2.516 -13.834 1.00 62.44 487 THR A CA 1
ATOM 3859 C C . THR A 1 487 ? 32.868 2.497 -13.412 1.00 62.44 487 THR A C 1
ATOM 3861 O O . THR A 1 487 ? 32.494 1.548 -12.731 1.00 62.44 487 THR A O 1
ATOM 3864 N N . GLU A 1 488 ? 32.023 3.405 -13.896 1.00 65.06 488 GLU A N 1
ATOM 3865 C CA . GLU A 1 488 ? 30.614 3.430 -13.487 1.00 65.06 488 GLU A CA 1
ATOM 3866 C C . GLU A 1 488 ? 29.732 2.474 -14.302 1.00 65.06 488 GLU A C 1
ATOM 3868 O O . GLU A 1 488 ? 29.836 2.375 -15.524 1.00 65.06 488 GLU A O 1
ATOM 3873 N N . GLU A 1 489 ? 28.805 1.787 -13.637 1.00 73.38 489 GLU A N 1
ATOM 3874 C CA . GLU A 1 489 ? 27.821 0.916 -14.281 1.00 73.38 489 GLU A CA 1
ATOM 3875 C C . GLU A 1 489 ? 26.414 1.454 -14.053 1.00 73.38 489 GLU A C 1
ATOM 3877 O O . GLU A 1 489 ? 25.951 1.549 -12.919 1.00 73.38 489 GLU A O 1
ATOM 3882 N N . HIS A 1 490 ? 25.699 1.736 -15.142 1.00 76.81 490 HIS A N 1
ATOM 3883 C CA . HIS A 1 490 ? 24.330 2.242 -15.081 1.00 76.81 490 HIS A CA 1
ATOM 3884 C C . HIS A 1 490 ? 23.366 1.278 -15.758 1.00 76.81 490 HIS A C 1
ATOM 3886 O O . HIS A 1 490 ? 23.696 0.630 -16.753 1.00 76.81 490 HIS A O 1
ATOM 3892 N N . CYS A 1 491 ? 22.146 1.192 -15.236 1.00 81.31 491 CYS A N 1
ATOM 3893 C CA . CYS A 1 491 ? 21.051 0.461 -15.859 1.00 81.31 491 CYS A CA 1
ATOM 3894 C C . CYS A 1 491 ? 19.841 1.378 -16.001 1.00 81.31 491 CYS A C 1
ATOM 3896 O O . CYS A 1 491 ? 19.513 2.138 -15.097 1.00 81.31 491 CYS A O 1
ATOM 3898 N N . SER A 1 492 ? 19.129 1.255 -17.114 1.00 84.44 492 SER A N 1
ATOM 3899 C CA . SER A 1 492 ? 17.879 1.969 -17.354 1.00 84.44 492 SER A CA 1
ATOM 3900 C C . SER A 1 492 ? 16.772 0.971 -17.671 1.00 84.44 492 SER A C 1
ATOM 3902 O O . SER A 1 492 ? 17.005 -0.010 -18.383 1.00 84.44 492 SER A O 1
ATOM 3904 N N . THR A 1 493 ? 15.575 1.196 -17.124 1.00 88.62 493 THR A N 1
ATOM 3905 C CA . THR A 1 493 ? 14.408 0.319 -17.301 1.00 88.62 493 THR A CA 1
ATOM 3906 C C . THR A 1 493 ? 13.226 1.118 -17.825 1.00 88.62 493 THR A C 1
ATOM 3908 O O . THR A 1 493 ? 12.894 2.170 -17.290 1.00 88.62 493 THR A O 1
ATOM 3911 N N . GLY A 1 494 ? 12.593 0.620 -18.885 1.00 88.25 494 GLY A N 1
ATOM 3912 C CA . GLY A 1 494 ? 11.409 1.222 -19.489 1.00 88.25 494 GLY A CA 1
ATOM 3913 C C . GLY A 1 494 ? 10.168 0.390 -19.212 1.00 88.25 494 GLY A C 1
ATOM 3914 O O . GLY A 1 494 ? 10.258 -0.830 -19.095 1.00 88.25 494 GLY A O 1
ATOM 3915 N N . PHE A 1 495 ? 9.006 1.041 -19.153 1.00 93.75 495 PHE A N 1
ATOM 3916 C CA . PHE A 1 495 ? 7.717 0.384 -18.955 1.00 93.75 495 PHE A CA 1
ATOM 3917 C C . PHE A 1 495 ? 6.648 0.980 -19.872 1.00 93.75 495 PHE A C 1
ATOM 3919 O O . PHE A 1 495 ? 6.557 2.198 -20.025 1.00 93.75 495 PHE A O 1
ATOM 3926 N N . VAL A 1 496 ? 5.836 0.129 -20.501 1.00 95.19 496 VAL A N 1
ATOM 3927 C CA . VAL A 1 496 ? 4.732 0.547 -21.377 1.00 95.19 496 VAL A CA 1
ATOM 3928 C C . VAL A 1 496 ? 3.546 -0.393 -21.210 1.00 95.19 496 VAL A C 1
ATOM 3930 O O . VAL A 1 496 ? 3.700 -1.610 -21.291 1.00 95.19 496 VAL A O 1
ATOM 3933 N N . ILE A 1 497 ? 2.346 0.177 -21.092 1.00 95.56 497 ILE A N 1
ATOM 3934 C CA . ILE A 1 497 ? 1.081 -0.545 -21.260 1.00 95.56 497 ILE A CA 1
ATOM 3935 C C . ILE A 1 497 ? 0.496 -0.195 -22.629 1.00 95.56 497 ILE A C 1
ATOM 3937 O O . ILE A 1 497 ? 0.367 0.980 -22.985 1.00 95.56 497 ILE A O 1
ATOM 3941 N N . HIS A 1 498 ? 0.132 -1.207 -23.417 1.00 95.88 498 HIS A N 1
ATOM 3942 C CA . HIS A 1 498 ? -0.485 -0.997 -24.721 1.00 95.88 498 HIS A CA 1
ATOM 3943 C C . HIS A 1 498 ? -1.489 -2.087 -25.093 1.00 95.88 498 HIS A C 1
ATOM 3945 O O . HIS A 1 498 ? -1.280 -3.269 -24.828 1.00 95.88 498 HIS A O 1
ATOM 3951 N N . THR A 1 499 ? -2.573 -1.690 -25.758 1.00 96.19 499 THR A N 1
ATOM 3952 C CA . THR A 1 499 ? -3.541 -2.631 -26.327 1.00 96.19 499 THR A CA 1
ATOM 3953 C C . THR A 1 499 ? -3.042 -3.141 -27.671 1.00 96.19 499 THR A C 1
ATOM 3955 O O . THR A 1 499 ? -2.833 -2.354 -28.592 1.00 96.19 499 THR A O 1
ATOM 3958 N N . LEU A 1 500 ? -2.893 -4.459 -27.788 1.00 96.62 500 LEU A N 1
ATOM 3959 C CA . LEU A 1 500 ? -2.458 -5.137 -29.000 1.00 96.62 500 LEU A CA 1
ATOM 3960 C C . LEU A 1 500 ? -3.610 -5.846 -29.704 1.00 96.62 500 LEU A C 1
ATOM 3962 O O . LEU A 1 500 ? -4.553 -6.354 -29.089 1.00 96.62 500 LEU A O 1
ATOM 3966 N N . LYS A 1 501 ? -3.490 -5.926 -31.024 1.00 94.00 501 LYS A N 1
ATOM 3967 C CA . LYS A 1 501 ? -4.358 -6.688 -31.917 1.00 94.00 501 LYS A CA 1
ATOM 3968 C C . LYS A 1 501 ? -3.599 -7.875 -32.497 1.00 94.00 501 LYS A C 1
ATOM 3970 O O . LYS A 1 501 ? -2.371 -7.917 -32.536 1.00 94.00 501 LYS A O 1
ATOM 3975 N N . THR A 1 502 ? -4.352 -8.848 -33.003 1.00 88.81 502 THR A N 1
ATOM 3976 C CA . THR A 1 502 ? -3.775 -9.969 -33.747 1.00 88.81 502 THR A CA 1
ATOM 3977 C C . THR A 1 502 ? -2.952 -9.455 -34.928 1.00 88.81 502 THR A C 1
ATOM 3979 O O . THR A 1 502 ? -3.481 -8.765 -35.798 1.00 88.81 502 THR A O 1
ATOM 3982 N N . GLY A 1 503 ? -1.678 -9.844 -34.975 1.00 89.31 503 GLY A N 1
ATOM 3983 C CA . GLY A 1 503 ? -0.743 -9.461 -36.034 1.00 89.31 503 GLY A CA 1
ATOM 3984 C C . GLY A 1 503 ? 0.235 -8.351 -35.651 1.00 89.31 503 GLY A C 1
ATOM 3985 O O . GLY A 1 503 ? 1.245 -8.215 -36.344 1.00 89.31 503 GLY A O 1
ATOM 3986 N N . ASP A 1 504 ? -0.004 -7.631 -34.550 1.00 96.94 504 ASP A N 1
ATOM 3987 C CA . ASP A 1 504 ? 0.938 -6.628 -34.050 1.00 96.94 504 ASP A CA 1
ATOM 3988 C C . ASP A 1 504 ? 2.290 -7.276 -33.708 1.00 96.94 504 ASP A C 1
ATOM 3990 O O . ASP A 1 504 ? 2.383 -8.455 -33.348 1.00 96.94 504 ASP A O 1
ATOM 3994 N N . VAL A 1 505 ? 3.360 -6.496 -33.843 1.00 97.25 505 VAL A N 1
ATOM 3995 C CA . VAL A 1 505 ? 4.726 -6.902 -33.495 1.00 97.25 505 VAL A CA 1
ATOM 3996 C C . VAL A 1 505 ? 5.278 -5.977 -32.438 1.00 97.25 505 VAL A C 1
ATOM 3998 O O . VAL A 1 505 ? 5.170 -4.760 -32.582 1.00 97.25 505 VAL A O 1
ATOM 4001 N N . VAL A 1 506 ? 5.898 -6.555 -31.414 1.00 98.44 506 VAL A N 1
ATOM 4002 C CA . VAL A 1 506 ? 6.553 -5.808 -30.341 1.00 98.44 506 VAL A CA 1
ATOM 4003 C C . VAL A 1 506 ? 8.003 -6.245 -30.230 1.00 98.44 506 VAL A C 1
ATOM 4005 O O . VAL A 1 506 ? 8.291 -7.438 -30.213 1.00 98.44 506 VAL A O 1
ATOM 4008 N N . TYR A 1 507 ? 8.923 -5.292 -30.182 1.00 97.94 507 TYR A N 1
ATOM 4009 C CA . TYR A 1 507 ? 10.351 -5.559 -30.022 1.00 97.94 507 TYR A CA 1
ATOM 4010 C C . TYR A 1 507 ? 11.068 -4.317 -29.503 1.00 97.94 507 TYR A C 1
ATOM 4012 O O . TYR A 1 507 ? 10.555 -3.201 -29.609 1.00 97.94 507 TYR A O 1
ATOM 4020 N N . THR A 1 508 ? 12.270 -4.503 -28.969 1.00 96.25 508 THR A N 1
ATOM 4021 C CA . THR A 1 508 ? 13.159 -3.398 -28.611 1.00 96.25 508 THR A CA 1
ATOM 4022 C C . THR A 1 508 ? 14.232 -3.206 -29.676 1.00 96.25 508 THR A C 1
ATOM 4024 O O . THR A 1 508 ? 14.639 -4.147 -30.368 1.00 96.25 508 THR A O 1
ATOM 4027 N N . ARG A 1 509 ? 14.684 -1.965 -29.855 1.00 92.75 509 ARG A N 1
ATOM 4028 C CA . ARG A 1 509 ? 15.771 -1.643 -30.785 1.00 92.75 509 ARG A CA 1
ATOM 4029 C C . ARG A 1 509 ? 16.647 -0.504 -30.283 1.00 92.75 509 ARG A C 1
ATOM 4031 O O . ARG A 1 509 ? 16.179 0.307 -29.488 1.00 92.75 509 ARG A O 1
ATOM 4038 N N . SER A 1 510 ? 17.864 -0.397 -30.812 1.00 89.38 510 SER A N 1
ATOM 4039 C CA . SER A 1 510 ? 18.697 0.792 -30.607 1.00 89.38 510 SER A CA 1
ATOM 4040 C C . SER A 1 510 ? 18.025 2.031 -31.198 1.00 89.38 510 SER A C 1
ATOM 4042 O O . SER A 1 510 ? 17.229 1.938 -32.143 1.00 89.38 510 SER A O 1
ATOM 4044 N N . GLN A 1 511 ? 18.356 3.195 -30.647 1.00 83.75 511 GLN A N 1
ATOM 4045 C CA . GLN A 1 511 ? 18.004 4.483 -31.234 1.00 83.75 511 GLN A CA 1
ATOM 4046 C C . GLN A 1 511 ? 18.849 4.753 -32.509 1.00 83.75 511 GLN A C 1
ATOM 4048 O O . GLN A 1 511 ? 19.081 3.869 -33.344 1.00 83.75 511 GLN A O 1
ATOM 4053 N N . GLY A 1 512 ? 19.194 6.021 -32.749 1.00 71.88 512 GLY A N 1
ATOM 4054 C CA . GLY A 1 512 ? 19.887 6.504 -33.939 1.00 71.88 512 GLY A CA 1
ATOM 4055 C C . GLY A 1 512 ? 21.362 6.094 -34.027 1.00 71.88 512 GLY A C 1
ATOM 4056 O O . GLY A 1 512 ? 21.772 5.023 -33.599 1.00 71.88 512 GLY A O 1
ATOM 4057 N N . ALA A 1 513 ? 22.169 6.937 -34.668 1.00 64.00 513 ALA A N 1
ATOM 4058 C CA . ALA A 1 513 ? 23.623 6.785 -34.657 1.00 64.00 513 ALA A CA 1
ATOM 4059 C C . ALA A 1 513 ? 24.211 7.368 -33.359 1.00 64.00 513 ALA A C 1
ATOM 4061 O O . ALA A 1 513 ? 23.589 8.250 -32.772 1.00 64.00 513 ALA A O 1
ATOM 4062 N N . GLY A 1 514 ? 25.414 6.929 -32.975 1.00 64.75 514 GLY A N 1
ATOM 4063 C CA . GLY A 1 514 ? 26.143 7.459 -31.812 1.00 64.75 514 GLY A CA 1
ATOM 4064 C C . GLY A 1 514 ? 26.191 6.537 -30.594 1.00 64.75 514 GLY A C 1
ATOM 4065 O O . GLY A 1 514 ? 26.634 6.976 -29.549 1.00 64.75 514 GLY A O 1
ATOM 4066 N N . HIS A 1 515 ? 25.748 5.281 -30.719 1.00 72.44 515 HIS A N 1
ATOM 4067 C CA . HIS A 1 515 ? 25.885 4.298 -29.644 1.00 72.44 515 HIS A CA 1
ATOM 4068 C C . HIS A 1 515 ? 27.296 3.717 -29.601 1.00 72.44 515 HIS A C 1
ATOM 4070 O O . HIS A 1 515 ? 27.769 3.156 -30.595 1.00 72.44 515 HIS A O 1
ATOM 4076 N N . GLU A 1 516 ? 27.935 3.819 -28.443 1.00 73.50 516 GLU A N 1
ATOM 4077 C CA . GLU A 1 516 ? 29.294 3.348 -28.183 1.00 73.50 516 GLU A CA 1
ATOM 4078 C C . GLU A 1 516 ? 29.322 2.528 -26.879 1.00 73.50 516 GLU A C 1
ATOM 4080 O O . GLU A 1 516 ? 28.329 2.460 -26.156 1.00 73.50 516 GLU A O 1
ATOM 4085 N N . GLY A 1 517 ? 30.423 1.816 -26.636 1.00 78.69 517 GLY A N 1
ATOM 4086 C CA . GLY A 1 517 ? 30.608 0.996 -25.433 1.00 78.69 517 GLY A CA 1
ATOM 4087 C C . GLY A 1 517 ? 29.954 -0.391 -25.463 1.00 78.69 517 GLY A C 1
ATOM 4088 O O . GLY A 1 517 ? 29.665 -0.937 -26.534 1.00 78.69 517 GLY A O 1
ATOM 4089 N N . THR A 1 518 ? 29.761 -0.990 -24.285 1.00 83.75 518 THR A N 1
ATOM 4090 C CA . THR A 1 518 ? 29.316 -2.387 -24.134 1.00 83.75 518 THR A CA 1
ATOM 4091 C C . THR A 1 518 ? 28.014 -2.464 -23.347 1.00 83.75 518 THR A C 1
ATOM 4093 O O . THR A 1 518 ? 27.887 -1.919 -22.254 1.00 83.75 518 THR A O 1
ATOM 4096 N N . ILE A 1 519 ? 27.042 -3.211 -23.868 1.00 85.69 519 ILE A N 1
ATOM 4097 C CA . ILE A 1 519 ? 25.837 -3.580 -23.124 1.00 85.69 519 ILE A CA 1
ATOM 4098 C C . ILE A 1 519 ? 26.173 -4.788 -22.257 1.00 85.69 519 ILE A C 1
ATOM 4100 O O . ILE A 1 519 ? 26.520 -5.864 -22.760 1.00 85.69 519 ILE A O 1
ATOM 4104 N N . ARG A 1 520 ? 26.056 -4.621 -20.942 1.00 86.62 520 ARG A N 1
ATOM 4105 C CA . ARG A 1 520 ? 26.333 -5.662 -19.959 1.00 86.62 520 ARG A CA 1
ATOM 4106 C C . ARG A 1 520 ? 25.166 -6.640 -19.858 1.00 86.62 520 ARG A C 1
ATOM 4108 O O . ARG A 1 520 ? 23.999 -6.264 -19.727 1.00 86.62 520 ARG A O 1
ATOM 4115 N N . SER A 1 521 ? 25.492 -7.927 -19.892 1.00 88.81 521 SER A N 1
ATOM 4116 C CA . SER A 1 521 ? 24.572 -8.979 -19.480 1.00 88.81 521 SER A CA 1
ATOM 4117 C C . SER A 1 521 ? 25.335 -10.197 -18.966 1.00 88.81 521 SER A C 1
ATOM 4119 O O . SER A 1 521 ? 25.719 -11.089 -19.725 1.00 88.81 521 SER A O 1
ATOM 4121 N N . ASP A 1 522 ? 25.563 -10.240 -17.659 1.00 84.75 522 ASP A N 1
ATOM 4122 C CA . ASP A 1 522 ? 26.334 -11.268 -16.967 1.00 84.75 522 ASP A CA 1
ATOM 4123 C C . ASP A 1 522 ? 25.715 -11.622 -15.603 1.00 84.75 522 ASP A C 1
ATOM 4125 O O . ASP A 1 522 ? 24.518 -11.455 -15.387 1.00 84.75 522 ASP A O 1
ATOM 4129 N N . LYS A 1 523 ? 26.497 -12.214 -14.694 1.00 77.56 523 LYS A N 1
ATOM 4130 C CA . LYS A 1 523 ? 26.009 -12.647 -13.374 1.00 77.56 523 LYS A CA 1
ATOM 4131 C C . LYS A 1 523 ? 25.695 -11.492 -12.407 1.00 77.56 523 LYS A C 1
ATOM 4133 O O . LYS A 1 523 ? 25.132 -11.754 -11.349 1.00 77.56 523 LYS A O 1
ATOM 4138 N N . TYR A 1 524 ? 26.106 -10.268 -12.725 1.00 73.88 524 TYR A N 1
ATOM 4139 C CA . TYR A 1 524 ? 25.912 -9.095 -11.873 1.00 73.88 524 TYR A CA 1
ATOM 4140 C C . TYR A 1 524 ? 24.725 -8.260 -12.353 1.00 73.88 524 TYR A C 1
ATOM 4142 O O . TYR A 1 524 ? 23.885 -7.872 -11.550 1.00 73.88 524 TYR A O 1
ATOM 4150 N N . ALA A 1 525 ? 24.589 -8.076 -13.667 1.00 77.56 525 ALA A N 1
ATOM 4151 C CA . ALA A 1 525 ? 23.484 -7.333 -14.261 1.00 77.56 525 ALA A CA 1
ATOM 4152 C C . ALA A 1 525 ? 22.993 -8.034 -15.528 1.00 77.56 525 ALA A C 1
ATOM 4154 O O . ALA A 1 525 ? 23.799 -8.461 -16.357 1.00 77.56 525 ALA A O 1
ATOM 4155 N N . ARG A 1 526 ? 21.672 -8.158 -15.692 1.00 85.56 526 ARG A N 1
ATOM 4156 C CA . ARG A 1 526 ? 21.053 -8.765 -16.878 1.00 85.56 526 ARG A CA 1
ATOM 4157 C C . ARG A 1 526 ? 20.325 -7.713 -17.703 1.00 85.56 526 ARG A C 1
ATOM 4159 O O . ARG A 1 526 ? 19.477 -6.999 -17.187 1.00 85.56 526 ARG A O 1
ATOM 4166 N N . THR A 1 527 ? 20.595 -7.698 -19.006 1.00 89.44 527 THR A N 1
ATOM 4167 C CA . THR A 1 527 ? 19.783 -6.964 -19.986 1.00 89.44 527 THR A CA 1
ATOM 4168 C C . THR A 1 527 ? 18.569 -7.821 -20.356 1.00 89.44 527 THR A C 1
ATOM 4170 O O . THR A 1 527 ? 18.733 -8.949 -20.839 1.00 89.44 527 THR A O 1
ATOM 4173 N N . THR A 1 528 ? 17.358 -7.313 -20.111 1.00 93.19 528 THR A N 1
ATOM 4174 C CA . THR A 1 528 ? 16.102 -8.088 -20.123 1.00 93.19 528 THR A CA 1
ATOM 4175 C C . THR A 1 528 ? 15.021 -7.465 -21.008 1.00 93.19 528 THR A C 1
ATOM 4177 O O . THR A 1 528 ? 15.027 -6.266 -21.294 1.00 93.19 528 THR A O 1
ATOM 4180 N N . PHE A 1 529 ? 14.072 -8.297 -21.436 1.00 95.94 529 PHE A N 1
ATOM 4181 C CA . PHE A 1 529 ? 12.817 -7.886 -22.055 1.00 95.94 529 PHE A CA 1
ATOM 4182 C C . PHE A 1 529 ? 11.709 -8.861 -21.658 1.00 95.94 529 PHE A C 1
ATOM 4184 O O . PHE A 1 529 ? 11.832 -10.076 -21.837 1.00 95.94 529 PHE A O 1
ATOM 4191 N N . SER A 1 530 ? 10.633 -8.326 -21.090 1.00 96.38 530 SER A N 1
ATOM 4192 C CA . SER A 1 530 ? 9.495 -9.100 -20.597 1.00 96.38 530 SER A CA 1
ATOM 4193 C C . SER A 1 530 ? 8.177 -8.436 -20.982 1.00 96.38 530 SER A C 1
ATOM 4195 O O . SER A 1 530 ? 8.102 -7.217 -21.148 1.00 96.38 530 SER A O 1
ATOM 4197 N N . GLY A 1 531 ? 7.115 -9.230 -21.086 1.00 95.38 531 GLY A N 1
ATOM 4198 C CA . GLY A 1 531 ? 5.771 -8.713 -21.313 1.00 95.38 531 GLY A CA 1
ATOM 4199 C C . GLY A 1 531 ? 4.683 -9.729 -21.002 1.00 95.38 531 GLY A C 1
ATOM 4200 O O . GLY A 1 531 ? 4.917 -10.935 -21.075 1.00 95.38 531 GLY A O 1
ATOM 4201 N N . TRP A 1 532 ? 3.495 -9.253 -20.632 1.00 93.94 532 TRP A N 1
ATOM 4202 C CA . TRP A 1 532 ? 2.366 -10.101 -20.245 1.00 93.94 532 TRP A CA 1
ATOM 4203 C C . TRP A 1 532 ? 1.015 -9.451 -20.539 1.00 93.94 532 TRP A C 1
ATOM 4205 O O . TRP A 1 532 ? 0.902 -8.229 -20.621 1.00 93.94 532 TRP A O 1
ATOM 4215 N N . LEU A 1 533 ? -0.006 -10.287 -20.723 1.00 91.94 533 LEU A N 1
ATOM 4216 C CA . LEU A 1 533 ? -1.398 -9.868 -20.857 1.00 91.94 533 LEU A CA 1
ATOM 4217 C C . LEU A 1 533 ? -1.938 -9.460 -19.480 1.00 91.94 533 LEU A C 1
ATOM 4219 O 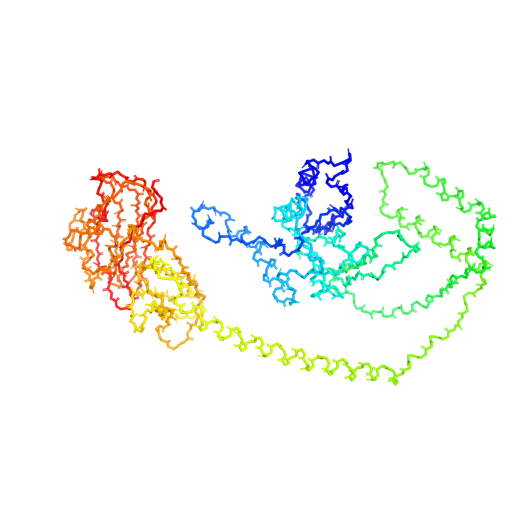O . LEU A 1 533 ? -1.847 -10.234 -18.532 1.00 91.94 533 LEU A O 1
ATOM 4223 N N . LEU A 1 534 ? -2.517 -8.265 -19.384 1.00 85.75 534 LEU A N 1
ATOM 4224 C CA . LEU A 1 534 ? -3.207 -7.781 -18.187 1.00 85.75 534 LEU A CA 1
ATOM 4225 C C . LEU A 1 534 ? -4.684 -8.179 -18.206 1.00 85.75 534 LEU A C 1
ATOM 4227 O O . LEU A 1 534 ? -5.204 -8.724 -17.239 1.00 85.75 534 LEU A O 1
ATOM 4231 N N . PHE A 1 535 ? -5.366 -7.896 -19.314 1.00 84.06 535 PHE A N 1
ATOM 4232 C CA . PHE A 1 535 ? -6.775 -8.227 -19.512 1.00 84.06 535 PHE A CA 1
ATOM 4233 C C . PHE A 1 535 ? -7.125 -8.216 -21.001 1.00 84.06 535 PHE A C 1
ATOM 4235 O O . PHE A 1 535 ? -6.487 -7.523 -21.800 1.00 84.06 535 PHE A O 1
ATOM 4242 N N . TYR A 1 536 ? -8.127 -9.023 -21.350 1.00 81.31 536 TYR A N 1
ATOM 4243 C CA . TYR A 1 536 ? -8.641 -9.207 -22.709 1.00 81.31 536 TYR A CA 1
ATOM 4244 C C . TYR A 1 536 ? -9.385 -7.982 -23.244 1.00 81.31 536 TYR A C 1
ATOM 4246 O O . TYR A 1 536 ? -10.087 -7.317 -22.447 1.00 81.31 536 TYR A O 1
#

Sequence (536 aa):
MSNKFLFGCIYIPPENSKYSSEEAFTEIEEELLFFSHDINNIALVSDFNSRTGHMSDIVEIDENLFDMLDIVNASEIMNENTLCVNNFIKKGIPLERYSEDKIIVNNYGRKLIELCKRCSLCFANGRLHQDKFIGKNTCKDASLVDYLILSPDMFDLVMEFEIFDFDPTLSDVHNQMHFSLCITHKNYTDQQNKKNNTYVRWNTNKAHEFTQVLSDDTDALNLIKHTLENFQTESVTPLQVNDLISELGNVLLDTASTAFGPAGKQPRNDINLENLLDRMETYEKKIAKLEMEVERMSVIEKEAAELRQIVQVPGTYAFTWTVCASGDVNSEIGVELVIDNKVHGSIYVDSETHTEEHCSTGFVIHTLKTGDVVYTRSQGAGHEGNSRHQRFLLDEGPGVAFSAYKSASFDAPSFGVKHTFIYDHVECNVGNGYENFTGIFRPSVPGTYAFTWTVCASGDVNSEIGVELVIDNKVHGSIYVDSETHTEEHCSTGFVIHTLKTGDVVYTRSQGAGHEGTIRSDKYARTTFSGWLLFY